Protein AF-0000000087527774 (afdb_homodimer)

Secondary structure (DSSP, 8-state):
-------EE------------S-SS--HHHHHHHHHHHHHHHHHHHHHHHHHH-HHHHHHHHHHS-TT-EEEE---SSS---EEEEHHHHHHHHHH-THHHHHHHHHHHHHHHHHHHHHHHHTT----SHHHHHHHHHHHHHHTTSB----TT---S-EEETTEEE-GGGTT-B-IIIIIB-HHHHHHHHHHHHHT-/-----S-EE------------S-SS--HHHHHHHHHHHHHHHHHHHHHHHHHH-HHHHHHHHHHS-TT-EEEE---SSS---EEEEHHHHHHHHHH-THHHHHHHHHHHHHHHHHHHHHHHHTT----SHHHHHHHHHHHHHHTTSB----TT---S-EEETTEEE-GGGTT-B-IIIIIB-HHHHHHHHHHHHHT-

Sequence (394 aa):
MRRAFSHILFFCYTELDTYLLDGVVMTKEELIQLIDKLENNFVMTAISLAFIHNPDIRHLANQWMDPGSTVKFGSRAIPPEEAKYDVHKMYESFFSDQSNNIDYMIIPMMSMLSLIHDAIRDNGFENHTPEFEFLRHIRNAMSHGNRFTFRNGEPRRTASFEGFTINSSMNGTNNVLHNYIHFGDLLRLINHVKINLMRRAFSHILFFCYTELDTYLLDGVVMTKEELIQLIDKLENNFVMTAISLAFIHNPDIRHLANQWMDPGSTVKFGSRAIPPEEAKYDVHKMYESFFSDQSNNIDYMIIPMMSMLSLIHDAIRDNGFENHTPEFEFLRHIRNAMSHGNRFTFRNGEPRRTASFEGFTINSSMNGTNNVLHNYIHFGDLLRLINHVKINL

Nearest PDB structures (foldseek):
  6vy1-assembly1_f  TM=4.471E-01  e=4.824E+00  Methanocaldococcus jannaschii DSM 2661
  7riu-assembly1_A  TM=2.366E-01  e=2.397E+00  Homo sapiens
  1pkl-assembly1_D  TM=3.169E-01  e=9.709E+00  Leishmania mexicana
  7riu-assembly1_A  TM=2.366E-01  e=2.339E+00  Homo sapiens
  1pkl-assembly1_D  TM=3.145E-01  e=9.942E+00  Leishmania mexicana

Solvent-accessible surface area (backbone atoms only — not comparable to full-atom values): 21856 Å² total; per-residue (Å²): 134,84,82,71,57,60,76,52,63,74,73,71,77,70,87,71,80,76,79,67,69,95,62,64,53,53,49,74,67,55,48,47,49,50,51,50,52,48,50,51,45,53,53,49,50,53,53,48,51,54,46,61,66,32,66,68,48,36,52,51,50,57,68,54,50,50,90,86,32,50,46,49,30,50,40,64,42,90,72,67,54,65,36,76,41,54,45,64,60,52,53,48,52,46,72,72,34,73,66,42,58,46,46,61,54,50,49,56,53,44,14,43,43,30,30,51,51,42,26,35,52,76,46,71,57,63,64,81,48,34,51,49,38,32,51,50,53,52,35,49,10,41,33,34,75,28,14,32,60,63,61,97,71,34,65,84,60,67,19,31,54,86,86,45,72,63,54,59,87,47,53,56,39,64,43,35,68,68,70,71,38,26,63,12,46,50,53,49,49,51,51,52,48,60,74,67,100,133,81,80,73,53,53,73,56,63,68,73,69,79,68,87,72,81,78,72,69,74,90,69,66,56,54,50,74,68,54,50,47,51,50,52,51,52,47,51,51,46,52,53,50,50,54,53,46,51,55,45,61,66,32,66,69,48,36,52,51,49,57,69,52,50,48,91,85,30,44,46,46,29,49,39,65,43,88,72,67,53,65,37,76,42,56,44,63,60,52,53,50,52,45,72,74,33,71,66,42,59,44,44,62,52,49,47,55,51,43,13,42,44,30,31,52,52,42,26,33,50,76,45,71,57,63,64,81,48,34,53,49,38,30,50,50,53,53,35,50,9,41,34,33,74,28,16,33,60,63,60,95,74,34,64,82,59,68,19,31,54,89,87,45,73,64,55,58,88,47,54,57,39,65,42,35,69,71,69,70,38,24,62,13,46,50,54,51,49,51,51,52,49,60,74,68,100

Structure (mmCIF, N/CA/C/O backbone):
data_AF-0000000087527774-model_v1
#
loop_
_entity.id
_entity.type
_entity.pdbx_description
1 polymer 'pEK499-p136 HEPN domain-containing protein'
#
loop_
_atom_site.group_PDB
_atom_site.id
_atom_site.type_symbol
_atom_site.label_atom_id
_atom_site.label_alt_id
_atom_site.label_comp_id
_atom_site.label_asym_id
_atom_site.label_entity_id
_atom_site.label_seq_id
_atom_site.pdbx_PDB_ins_code
_atom_site.Cartn_x
_atom_site.Cartn_y
_atom_site.Cartn_z
_atom_site.occupancy
_atom_site.B_iso_or_equiv
_atom_site.auth_seq_id
_atom_site.auth_comp_id
_atom_site.auth_asym_id
_atom_site.auth_atom_id
_atom_site.pdbx_PDB_model_num
ATOM 1 N N . MET A 1 1 ? -18.453 30.859 15.5 1 22.61 1 MET A N 1
ATOM 2 C CA . MET A 1 1 ? -17.219 30.078 15.375 1 22.61 1 MET A CA 1
ATOM 3 C C . MET A 1 1 ? -17.5 28.688 14.812 1 22.61 1 MET A C 1
ATOM 5 O O . MET A 1 1 ? -18.016 27.828 15.523 1 22.61 1 MET A O 1
ATOM 9 N N . ARG A 1 2 ? -17.922 28.609 13.5 1 26.89 2 ARG A N 1
ATOM 10 C CA . ARG A 1 2 ? -18.594 27.547 12.766 1 26.89 2 ARG A CA 1
ATOM 11 C C . ARG A 1 2 ? -17.75 26.266 12.758 1 26.89 2 ARG A C 1
ATOM 13 O O . ARG A 1 2 ? -16.562 26.312 12.469 1 26.89 2 ARG A O 1
ATOM 20 N N . ARG A 1 3 ? -18.031 25.281 13.547 1 30.78 3 ARG A N 1
ATOM 21 C CA . ARG A 1 3 ? -17.578 23.953 13.961 1 30.78 3 ARG A CA 1
ATOM 22 C C . ARG A 1 3 ? -17.391 23.031 12.758 1 30.78 3 ARG A C 1
ATOM 24 O O . ARG A 1 3 ? -18.359 22.531 12.188 1 30.78 3 ARG A O 1
ATOM 31 N N . ALA A 1 4 ? -16.5 23.406 11.781 1 25.36 4 ALA A N 1
ATOM 32 C CA . ALA A 1 4 ? -16.359 23 10.383 1 25.36 4 ALA A CA 1
ATOM 33 C C . ALA A 1 4 ? -15.977 21.531 10.281 1 25.36 4 ALA A C 1
ATOM 35 O O . ALA A 1 4 ? -15.758 21.016 9.18 1 25.36 4 ALA A O 1
ATOM 36 N N . PHE A 1 5 ? -15.383 20.953 11.258 1 27.98 5 PHE A N 1
ATOM 37 C CA . PHE A 1 5 ? -14.812 19.672 10.867 1 27.98 5 PHE A CA 1
ATOM 38 C C . PHE A 1 5 ? -15.906 18.641 10.625 1 27.98 5 PHE A C 1
ATOM 40 O O . PHE A 1 5 ? -16.109 17.734 11.43 1 27.98 5 PHE A O 1
ATOM 47 N N . SER A 1 6 ? -17.156 19 10.32 1 26.81 6 SER A N 1
ATOM 48 C CA . SER A 1 6 ? -18.062 17.859 10.242 1 26.81 6 SER A CA 1
ATOM 49 C C . SER A 1 6 ? -17.422 16.688 9.484 1 26.81 6 SER A C 1
ATOM 51 O O . SER A 1 6 ? -16.203 16.609 9.375 1 26.81 6 SER A O 1
ATOM 53 N N . HIS A 1 7 ? -18.234 16.016 8.547 1 27.39 7 HIS A N 1
ATOM 54 C CA . HIS A 1 7 ? -18.188 14.734 7.844 1 27.39 7 HIS A CA 1
ATOM 55 C C . HIS A 1 7 ? -17.188 14.758 6.703 1 27.39 7 HIS A C 1
ATOM 57 O O . HIS A 1 7 ? -17.328 15.547 5.766 1 27.39 7 HIS A O 1
ATOM 63 N N . ILE A 1 8 ? -15.945 14.656 7.102 1 29.89 8 ILE A N 1
ATOM 64 C CA . ILE A 1 8 ? -15.047 14.523 5.961 1 29.89 8 ILE A CA 1
ATOM 65 C C . ILE A 1 8 ? -15.516 13.359 5.078 1 29.89 8 ILE A C 1
ATOM 67 O O . ILE A 1 8 ? -15.391 12.195 5.461 1 29.89 8 ILE A O 1
ATOM 71 N N . LEU A 1 9 ? -16.656 13.641 4.367 1 28.58 9 LEU A N 1
ATOM 72 C CA . LEU A 1 9 ? -17.094 12.664 3.377 1 28.58 9 LEU A CA 1
ATOM 73 C C . LEU A 1 9 ? -16.172 12.68 2.164 1 28.58 9 LEU A C 1
ATOM 75 O O . LEU A 1 9 ? -16.031 13.703 1.491 1 28.58 9 LEU A O 1
ATOM 79 N N . PHE A 1 10 ? -15.195 11.984 2.236 1 30.62 10 PHE A N 1
ATOM 80 C CA . PHE A 1 10 ? -14.398 11.883 1.019 1 30.62 10 PHE A CA 1
ATOM 81 C C . PHE A 1 10 ? -15.195 11.203 -0.092 1 30.62 10 PHE A C 1
ATOM 83 O O . PHE A 1 10 ? -15.359 9.984 -0.09 1 30.62 10 PHE A O 1
ATOM 90 N N . PHE A 1 11 ? -16.25 11.984 -0.648 1 29.11 11 PHE A N 1
ATOM 91 C CA . PHE A 1 11 ? -16.812 11.469 -1.883 1 29.11 11 PHE A CA 1
ATOM 92 C C . PHE A 1 11 ? -15.891 11.727 -3.064 1 29.11 11 PHE A C 1
ATOM 94 O O . PHE A 1 11 ? -15.719 12.875 -3.482 1 29.11 11 PHE A O 1
ATOM 101 N N . CYS A 1 12 ? -14.906 11.023 -3.232 1 30.75 12 CYS A N 1
ATOM 102 C CA . CYS A 1 12 ? -14.055 11.117 -4.414 1 30.75 12 CYS A CA 1
ATOM 103 C C . CYS A 1 12 ? -14.859 10.867 -5.688 1 30.75 12 CYS A C 1
ATOM 105 O O . CYS A 1 12 ? -15.047 9.719 -6.09 1 30.75 12 CYS A O 1
ATOM 107 N N . TYR A 1 13 ? -15.859 11.664 -6.059 1 27.66 13 TYR A N 1
ATOM 108 C CA . TYR A 1 13 ? -16.594 11.445 -7.301 1 27.66 13 TYR A CA 1
ATOM 109 C C . TYR A 1 13 ? -15.773 11.883 -8.508 1 27.66 13 TYR A C 1
ATOM 111 O O . TYR A 1 13 ? -15.672 13.078 -8.789 1 27.66 13 TYR A O 1
ATOM 119 N N . THR A 1 14 ? -14.492 11.68 -8.719 1 30.77 14 THR A N 1
ATOM 120 C CA . THR A 1 14 ? -14.039 12.258 -9.977 1 30.77 14 THR A CA 1
ATOM 121 C C . THR A 1 14 ? -14.359 11.328 -11.141 1 30.77 14 THR A C 1
ATOM 123 O O . THR A 1 14 ? -14.414 10.109 -10.977 1 30.77 14 THR A O 1
ATOM 126 N N . GLU A 1 15 ? -14.852 11.93 -12.195 1 28.62 15 GLU A N 1
ATOM 127 C CA . GLU A 1 15 ? -15.008 11.367 -13.531 1 28.62 15 GLU A CA 1
ATOM 128 C C . GLU A 1 15 ? -13.68 10.812 -14.055 1 28.62 15 GLU A C 1
ATOM 130 O O . GLU A 1 15 ? -12.766 11.578 -14.359 1 28.62 15 GLU A O 1
ATOM 135 N N . LEU A 1 16 ? -13.125 9.805 -13.57 1 31.27 16 LEU A N 1
ATOM 136 C CA . LEU A 1 16 ? -11.906 9.227 -14.117 1 31.27 16 LEU A CA 1
ATOM 137 C C . LEU A 1 16 ? -12.086 8.898 -15.602 1 31.27 16 LEU A C 1
ATOM 139 O O . LEU A 1 16 ? -13.086 8.305 -15.992 1 31.27 16 LEU A O 1
ATOM 143 N N . ASP A 1 17 ? -11.359 9.594 -16.406 1 31.75 17 ASP A N 1
ATOM 144 C CA . ASP A 1 17 ? -11.242 9.422 -17.844 1 31.75 17 ASP A CA 1
ATOM 145 C C . ASP A 1 17 ? -10.93 7.969 -18.203 1 31.75 17 ASP A C 1
ATOM 147 O O . ASP A 1 17 ? -10.039 7.355 -17.609 1 31.75 17 ASP A O 1
ATOM 151 N N . THR A 1 18 ? -11.836 7.234 -18.75 1 31.86 18 THR A N 1
ATOM 152 C CA . THR A 1 18 ? -11.953 5.883 -19.281 1 31.86 18 THR A CA 1
ATOM 153 C C . THR A 1 18 ? -10.969 5.664 -20.422 1 31.86 18 THR A C 1
ATOM 155 O O . THR A 1 18 ? -11.266 5.961 -21.578 1 31.86 18 THR A O 1
ATOM 158 N N . TYR A 1 19 ? -9.75 6.059 -20.297 1 29.48 19 TYR A N 1
ATOM 159 C CA . TYR A 1 19 ? -9.016 5.645 -21.484 1 29.48 19 TYR A CA 1
ATOM 160 C C . TYR A 1 19 ? -8.961 4.125 -21.594 1 29.48 19 TYR A C 1
ATOM 162 O O . TYR A 1 19 ? -8.008 3.5 -21.109 1 29.48 19 TYR A O 1
ATOM 170 N N . LEU A 1 20 ? -9.906 3.432 -21.266 1 36.91 20 LEU A N 1
ATOM 171 C CA . LEU A 1 20 ? -9.75 1.981 -21.281 1 36.91 20 LEU A CA 1
ATOM 172 C C . LEU A 1 20 ? -9.68 1.473 -22.719 1 36.91 20 LEU A C 1
ATOM 174 O O . LEU A 1 20 ? -10.703 1.385 -23.406 1 36.91 20 LEU A O 1
ATOM 178 N N . LEU A 1 21 ? -8.742 1.753 -23.5 1 34.19 21 LEU A N 1
ATOM 179 C CA . LEU A 1 21 ? -8.82 1.045 -24.781 1 34.19 21 LEU A CA 1
ATOM 180 C C . LEU A 1 21 ? -9.031 -0.449 -24.547 1 34.19 21 LEU A C 1
ATOM 182 O O . LEU A 1 21 ? -8.922 -0.935 -23.422 1 34.19 21 LEU A O 1
ATOM 186 N N . ASP A 1 22 ? -8.594 -1.322 -25.562 1 42.09 22 ASP A N 1
ATOM 187 C CA . ASP A 1 22 ? -9.07 -2.605 -26.062 1 42.09 22 ASP A CA 1
ATOM 188 C C . ASP A 1 22 ? -8.82 -3.725 -25.062 1 42.09 22 ASP A C 1
ATOM 190 O O . ASP A 1 22 ? -9.562 -4.711 -25.031 1 42.09 22 ASP A O 1
ATOM 194 N N . GLY A 1 23 ? -7.43 -3.977 -24.484 1 52.12 23 GLY A N 1
ATOM 195 C CA . GLY A 1 23 ? -7.188 -5.262 -23.859 1 52.12 23 GLY A CA 1
ATOM 196 C C . GLY A 1 23 ? -7.219 -5.195 -22.344 1 52.12 23 GLY A C 1
ATOM 197 O O . GLY A 1 23 ? -7.098 -4.113 -21.766 1 52.12 23 GLY A O 1
ATOM 198 N N . VAL A 1 24 ? -7.867 -6.27 -21.594 1 69.44 24 VAL A N 1
ATOM 199 C CA . VAL A 1 24 ? -8.102 -6.434 -20.172 1 69.44 24 VAL A CA 1
ATOM 200 C C . VAL A 1 24 ? -6.773 -6.391 -19.406 1 69.44 24 VAL A C 1
ATOM 202 O O . VAL A 1 24 ? -6.746 -6.168 -18.203 1 69.44 24 VAL A O 1
ATOM 205 N N . VAL A 1 25 ? -5.703 -6.324 -20.219 1 83.38 25 VAL A N 1
ATOM 206 C CA . VAL A 1 25 ? -4.402 -6.258 -19.562 1 83.38 25 VAL A CA 1
ATOM 207 C C . VAL A 1 25 ? -3.832 -4.844 -19.688 1 83.38 25 VAL A C 1
ATOM 209 O O . VAL A 1 25 ? -4.102 -4.145 -20.656 1 83.38 25 VAL A O 1
ATOM 212 N N . MET A 1 26 ? -3.02 -4.441 -18.719 1 92.12 26 MET A N 1
ATOM 213 C CA . MET A 1 26 ? -2.404 -3.119 -18.734 1 92.12 26 MET A CA 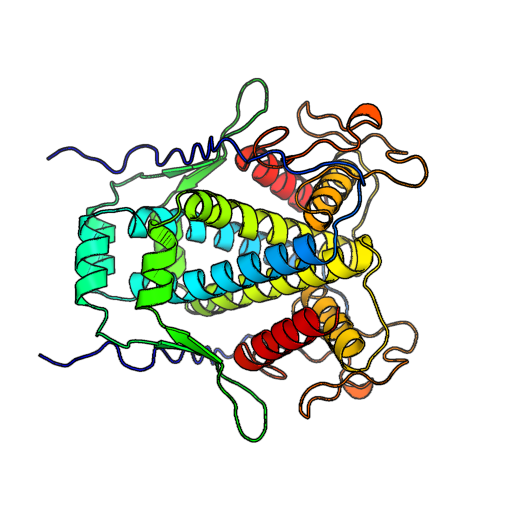1
ATOM 214 C C . MET A 1 26 ? -1.315 -3.035 -19.797 1 92.12 26 MET A C 1
ATOM 216 O O . MET A 1 26 ? -0.552 -3.984 -19.984 1 92.12 26 MET A O 1
ATOM 220 N N . THR A 1 27 ? -1.265 -1.863 -20.484 1 94.06 27 THR A N 1
ATOM 221 C CA . THR A 1 27 ? -0.107 -1.562 -21.312 1 94.06 27 THR A CA 1
ATOM 222 C C . THR A 1 27 ? 1.103 -1.209 -20.453 1 94.06 27 THR A C 1
ATOM 224 O O . THR A 1 27 ? 0.97 -0.983 -19.25 1 94.06 27 THR A O 1
ATOM 227 N N . LYS A 1 28 ? 2.252 -1.249 -21.188 1 95.19 28 LYS A N 1
ATOM 228 C CA . LYS A 1 28 ? 3.475 -0.834 -20.5 1 95.19 28 LYS A CA 1
ATOM 229 C C . LYS A 1 28 ? 3.342 0.582 -19.953 1 95.19 28 LYS A C 1
ATOM 231 O O . LYS A 1 28 ? 3.762 0.855 -18.828 1 95.19 28 LYS A O 1
ATOM 236 N N . GLU A 1 29 ? 2.775 1.469 -20.656 1 95.88 29 GLU A N 1
ATOM 237 C CA . GLU A 1 29 ? 2.598 2.859 -20.25 1 95.88 29 GLU A CA 1
ATOM 238 C C . GLU A 1 29 ? 1.669 2.967 -19.047 1 95.88 29 GLU A C 1
ATOM 240 O O . GLU A 1 29 ? 1.92 3.754 -18.125 1 95.88 29 GLU A O 1
ATOM 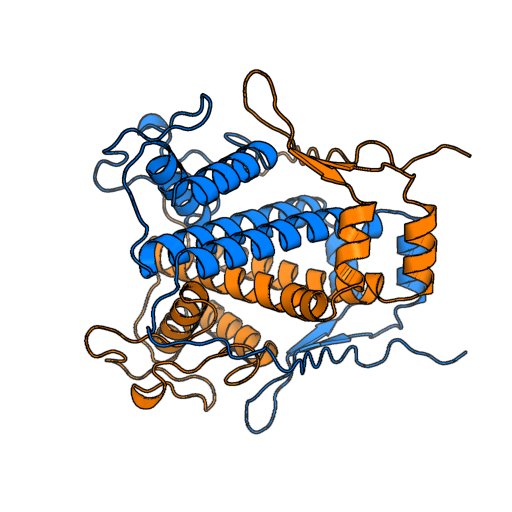245 N N . GLU A 1 30 ? 0.652 2.188 -19 1 94.69 30 GLU A N 1
ATOM 246 C CA . GLU A 1 30 ? -0.275 2.184 -17.875 1 94.69 30 GLU A CA 1
ATOM 247 C C . GLU A 1 30 ? 0.41 1.7 -16.609 1 94.69 30 GLU A C 1
ATOM 249 O O . GLU A 1 30 ? 0.162 2.234 -15.523 1 94.69 30 GLU A O 1
ATOM 254 N N . LEU A 1 31 ? 1.214 0.723 -16.766 1 96.69 31 LEU A N 1
ATOM 255 C CA . LEU A 1 31 ? 1.938 0.184 -15.625 1 96.69 31 LEU A CA 1
ATOM 256 C C . LEU A 1 31 ? 2.93 1.206 -15.078 1 96.69 31 LEU A C 1
ATOM 258 O O . LEU A 1 31 ? 3.039 1.383 -13.859 1 96.69 31 LEU A O 1
ATOM 262 N N . ILE A 1 32 ? 3.58 1.88 -15.969 1 97.56 32 ILE A N 1
ATOM 263 C CA . ILE A 1 32 ? 4.52 2.922 -15.562 1 97.56 32 ILE A CA 1
ATOM 264 C C . ILE A 1 32 ? 3.771 4.027 -14.82 1 97.56 32 ILE A C 1
ATOM 266 O O . ILE A 1 32 ? 4.238 4.516 -13.789 1 97.56 32 ILE A O 1
ATOM 270 N N . GLN A 1 33 ? 2.633 4.363 -15.234 1 95 33 GLN A N 1
ATOM 271 C CA . GLN A 1 33 ? 1.824 5.383 -14.57 1 95 33 GLN A CA 1
ATOM 272 C C . GLN A 1 33 ? 1.404 4.926 -13.172 1 95 33 GLN A C 1
ATOM 274 O O . GLN A 1 33 ? 1.41 5.715 -12.227 1 95 33 GLN A O 1
ATOM 279 N N . LEU A 1 34 ? 1.058 3.684 -13.07 1 95.5 34 LEU A N 1
ATOM 280 C CA . LEU A 1 34 ? 0.698 3.145 -11.758 1 95.5 34 LEU A CA 1
ATOM 281 C C . LEU A 1 34 ? 1.879 3.221 -10.797 1 95.5 34 LEU A C 1
ATOM 283 O O . LEU A 1 34 ? 1.722 3.639 -9.648 1 95.5 34 LEU A O 1
ATOM 287 N N . ILE A 1 35 ? 3.025 2.875 -11.289 1 97.5 35 ILE A N 1
ATOM 288 C CA . ILE A 1 35 ? 4.219 2.902 -10.453 1 97.5 35 ILE A CA 1
ATOM 289 C C . ILE A 1 35 ? 4.512 4.34 -10.016 1 97.5 35 ILE A C 1
ATOM 291 O O . ILE A 1 35 ? 4.848 4.59 -8.859 1 97.5 35 ILE A O 1
ATOM 295 N N . ASP A 1 36 ? 4.305 5.293 -10.914 1 95.25 36 ASP A N 1
ATOM 296 C CA . ASP A 1 36 ? 4.508 6.699 -10.578 1 95.25 36 ASP A CA 1
ATOM 297 C C . ASP A 1 36 ? 3.533 7.16 -9.5 1 95.25 36 ASP A C 1
ATOM 299 O O . ASP A 1 36 ? 3.92 7.875 -8.57 1 95.25 36 ASP A O 1
ATOM 303 N N . LYS A 1 37 ? 2.375 6.754 -9.609 1 94.19 37 LYS A N 1
ATOM 304 C CA . LYS A 1 37 ? 1.37 7.121 -8.617 1 94.19 37 LYS A CA 1
ATOM 305 C C . LYS A 1 37 ? 1.699 6.523 -7.254 1 94.19 37 LYS A C 1
ATOM 307 O O . LYS A 1 37 ? 1.521 7.176 -6.223 1 94.19 37 LYS A O 1
ATOM 312 N N . LEU A 1 38 ? 2.139 5.316 -7.266 1 96.75 38 LEU A N 1
ATOM 313 C CA . LEU A 1 38 ? 2.523 4.633 -6.035 1 96.75 38 LEU A CA 1
ATOM 314 C C . LEU A 1 38 ? 3.699 5.34 -5.367 1 96.75 38 LEU A C 1
ATOM 316 O O . LEU A 1 38 ? 3.668 5.602 -4.164 1 96.75 38 LEU A O 1
ATOM 320 N N . GLU A 1 39 ? 4.645 5.703 -6.164 1 95.69 39 GLU A N 1
ATOM 321 C CA . GLU A 1 39 ? 5.805 6.422 -5.648 1 95.69 39 GLU A CA 1
ATOM 322 C C . GLU A 1 39 ? 5.41 7.789 -5.094 1 95.69 39 GLU A C 1
ATOM 324 O O . GLU A 1 39 ? 5.824 8.164 -3.998 1 95.69 39 GLU A O 1
ATOM 329 N N . ASN A 1 40 ? 4.625 8.5 -5.816 1 93.81 40 ASN A N 1
ATOM 330 C CA . ASN A 1 40 ? 4.164 9.812 -5.371 1 93.81 40 ASN A CA 1
ATOM 331 C C . ASN A 1 40 ? 3.391 9.711 -4.059 1 93.81 40 ASN A C 1
ATOM 333 O O . ASN A 1 40 ? 3.541 10.562 -3.178 1 93.81 40 ASN A O 1
ATOM 337 N N . ASN A 1 41 ? 2.625 8.727 -4 1 94.31 41 ASN A N 1
ATOM 338 C CA . ASN A 1 41 ? 1.866 8.516 -2.773 1 94.31 41 ASN A CA 1
ATOM 339 C C . ASN A 1 41 ? 2.787 8.266 -1.581 1 94.31 41 ASN A C 1
ATOM 341 O O . ASN A 1 41 ? 2.561 8.812 -0.497 1 94.31 41 ASN A O 1
ATOM 345 N N . PHE A 1 42 ? 3.799 7.508 -1.764 1 95.31 42 PHE A N 1
ATOM 346 C CA . PHE A 1 42 ? 4.746 7.215 -0.695 1 95.31 42 PHE A CA 1
ATOM 347 C C . PHE A 1 42 ? 5.465 8.484 -0.245 1 95.31 42 PHE A C 1
ATOM 349 O O . PHE A 1 42 ? 5.598 8.734 0.955 1 95.31 42 PHE A O 1
ATOM 356 N N . VAL A 1 43 ? 5.852 9.258 -1.181 1 93.81 43 VAL A N 1
ATOM 357 C CA . VAL A 1 43 ? 6.562 10.492 -0.869 1 93.81 43 VAL A CA 1
ATOM 358 C C . VAL A 1 43 ? 5.633 11.453 -0.137 1 93.81 43 VAL A C 1
ATOM 360 O O . VAL A 1 43 ? 6.02 12.062 0.861 1 93.81 43 VAL A O 1
ATOM 363 N N . MET A 1 44 ? 4.449 11.539 -0.577 1 92.31 44 MET A N 1
ATOM 364 C CA . MET A 1 44 ? 3.488 12.43 0.068 1 92.31 44 MET A CA 1
ATOM 365 C C . MET A 1 44 ? 3.182 11.961 1.487 1 92.31 44 MET A C 1
ATOM 367 O O . MET A 1 44 ? 2.924 12.781 2.371 1 92.31 44 MET A O 1
ATOM 371 N N . THR A 1 45 ? 3.193 10.641 1.688 1 92.12 45 THR A N 1
ATOM 372 C CA . THR A 1 45 ? 3.027 10.109 3.035 1 92.12 45 THR A CA 1
ATOM 373 C C . THR A 1 45 ? 4.141 10.602 3.953 1 92.12 45 THR A C 1
ATOM 375 O O . THR A 1 45 ? 3.889 10.984 5.098 1 92.12 45 THR A O 1
ATOM 378 N N . ALA A 1 46 ? 5.312 10.617 3.473 1 90.94 46 ALA A N 1
ATOM 379 C CA . ALA A 1 46 ? 6.445 11.109 4.25 1 90.94 46 ALA A CA 1
ATOM 380 C C . ALA A 1 46 ? 6.297 12.594 4.57 1 90.94 46 ALA A C 1
ATOM 382 O O . ALA A 1 46 ? 6.555 13.023 5.695 1 90.94 46 ALA A O 1
ATOM 383 N N . ILE A 1 47 ? 5.867 13.328 3.621 1 89.06 47 ILE A N 1
ATOM 384 C CA . ILE A 1 47 ? 5.668 14.758 3.809 1 89.06 47 ILE A CA 1
ATOM 385 C C . ILE A 1 47 ? 4.566 15 4.84 1 89.06 47 ILE A C 1
ATOM 387 O O . ILE A 1 47 ? 4.719 15.828 5.742 1 89.06 47 ILE A O 1
ATOM 391 N N . SER A 1 48 ? 3.537 14.25 4.719 1 88.12 48 SER A N 1
ATOM 392 C CA . SER A 1 48 ? 2.436 14.375 5.668 1 88.12 48 SER A CA 1
ATOM 393 C C . SER A 1 48 ? 2.891 14.031 7.086 1 88.12 48 SER A C 1
ATOM 395 O O . SER A 1 48 ? 2.457 14.664 8.047 1 88.12 48 SER A O 1
ATOM 397 N N . LEU A 1 49 ? 3.674 13.031 7.16 1 87.19 49 LEU A N 1
ATOM 398 C CA . LEU A 1 49 ? 4.211 12.648 8.461 1 87.19 49 LEU A CA 1
ATOM 399 C C . LEU A 1 49 ? 4.996 13.805 9.086 1 87.19 49 LEU A C 1
ATOM 401 O O . LEU A 1 49 ? 4.863 14.078 10.273 1 87.19 49 LEU A O 1
ATOM 405 N N . ALA A 1 50 ? 5.762 14.43 8.289 1 84.38 50 ALA A N 1
ATOM 406 C CA . ALA A 1 50 ? 6.531 15.57 8.773 1 84.38 50 ALA A CA 1
ATOM 407 C C . ALA A 1 50 ? 5.609 16.672 9.305 1 84.38 50 ALA A C 1
ATOM 409 O O . ALA A 1 50 ? 5.879 17.25 10.352 1 84.38 50 ALA A O 1
ATOM 410 N N . PHE A 1 51 ? 4.578 16.859 8.625 1 83.62 51 PHE A N 1
ATOM 411 C CA . PHE A 1 51 ? 3.635 17.891 9.047 1 83.62 51 PHE A CA 1
ATOM 412 C C . PHE A 1 51 ? 2.982 17.516 10.375 1 83.62 51 PHE A C 1
ATOM 414 O O . PHE A 1 51 ? 2.844 18.359 11.266 1 83.62 51 PHE A O 1
ATOM 421 N N . ILE A 1 52 ? 2.65 16.312 10.484 1 82.75 52 ILE A N 1
ATOM 422 C CA . ILE A 1 52 ? 1.929 15.875 11.672 1 82.75 52 ILE A CA 1
ATOM 423 C C . ILE A 1 52 ? 2.857 15.906 12.883 1 82.75 52 ILE A C 1
ATOM 425 O O . ILE A 1 52 ? 2.398 16.016 14.023 1 82.75 52 ILE A O 1
ATOM 429 N N . HIS A 1 53 ? 4.105 15.914 12.664 1 84.12 53 HIS A N 1
ATOM 430 C CA . HIS A 1 53 ? 5.059 15.93 13.766 1 84.12 53 HIS A CA 1
ATOM 431 C C . HIS A 1 53 ? 5.473 17.359 14.109 1 84.12 53 HIS A C 1
ATOM 433 O O . HIS A 1 53 ? 6.117 17.594 15.141 1 84.12 53 HIS A O 1
ATOM 439 N N . ASN A 1 54 ? 5.145 18.234 13.234 1 83.62 54 ASN A N 1
ATOM 440 C CA . ASN A 1 54 ? 5.379 19.641 13.578 1 83.62 54 ASN A CA 1
ATOM 441 C C . ASN A 1 54 ? 4.477 20.094 14.719 1 83.62 54 ASN A C 1
ATOM 443 O O . ASN A 1 54 ? 3.25 20 14.625 1 83.62 54 ASN A O 1
ATOM 447 N N . PRO A 1 55 ? 5.051 20.641 15.781 1 86.5 55 PRO A N 1
ATOM 448 C CA . PRO A 1 55 ? 4.238 20.969 16.953 1 86.5 55 PRO A CA 1
ATOM 449 C C . PRO A 1 55 ? 3.191 22.031 16.688 1 86.5 55 PRO A C 1
ATOM 451 O O . PRO A 1 55 ? 2.092 21.984 17.234 1 86.5 55 PRO A O 1
ATOM 454 N N . ASP A 1 56 ? 3.484 23 15.867 1 87.75 56 ASP A N 1
ATOM 455 C CA . ASP A 1 56 ? 2.531 24.062 15.547 1 87.75 56 ASP A CA 1
ATOM 456 C C . ASP A 1 56 ? 1.367 23.516 14.727 1 87.75 56 ASP A C 1
ATOM 458 O O . ASP A 1 56 ? 0.209 23.859 14.969 1 87.75 56 ASP A O 1
ATOM 462 N N . ILE A 1 57 ? 1.742 22.703 13.836 1 85.5 57 ILE A N 1
ATOM 463 C CA . ILE A 1 57 ? 0.714 22.094 12.992 1 85.5 57 ILE A CA 1
ATOM 464 C C . ILE A 1 57 ? -0.157 21.172 13.836 1 85.5 57 ILE A C 1
ATOM 466 O O . ILE A 1 57 ? -1.386 21.203 13.734 1 85.5 57 ILE A O 1
ATOM 470 N N . ARG A 1 58 ? 0.48 20.453 14.656 1 84.12 58 ARG A N 1
ATOM 471 C CA . ARG A 1 58 ? -0.258 19.547 15.531 1 84.12 58 ARG A CA 1
ATOM 472 C C . ARG A 1 58 ? -1.205 20.312 16.438 1 84.12 58 ARG A C 1
ATOM 474 O O . ARG A 1 58 ? -2.336 19.891 16.672 1 84.12 58 ARG A O 1
ATOM 481 N N . HIS A 1 59 ? -0.706 21.344 16.922 1 86.88 59 HIS A N 1
ATOM 482 C CA . HIS A 1 59 ? -1.534 22.188 17.781 1 86.88 59 HIS A CA 1
ATOM 483 C C . HIS A 1 59 ? -2.773 22.672 17.047 1 86.88 59 HIS A C 1
ATOM 485 O O . HIS A 1 59 ? -3.889 22.578 17.562 1 86.88 59 HIS A O 1
ATOM 491 N N . LEU A 1 60 ? -2.572 23.125 15.883 1 86.44 60 LEU A N 1
ATOM 492 C CA . LEU A 1 60 ? -3.684 23.625 15.07 1 86.44 60 LEU A CA 1
ATOM 493 C C . LEU A 1 60 ? -4.645 22.484 14.727 1 86.44 60 LEU A C 1
ATOM 495 O O . LEU A 1 60 ? -5.863 22.672 14.742 1 86.44 60 LEU A O 1
ATOM 499 N N . ALA A 1 61 ? -4.078 21.344 14.391 1 82.69 61 ALA A N 1
ATOM 500 C CA . ALA A 1 61 ? -4.898 20.172 14.078 1 82.69 61 ALA A CA 1
ATOM 501 C C . ALA A 1 61 ? -5.777 19.781 15.266 1 82.69 61 ALA A C 1
ATOM 503 O O . ALA A 1 61 ? -6.965 19.5 15.102 1 82.69 61 ALA A O 1
ATOM 504 N N . ASN A 1 62 ? -5.203 19.844 16.375 1 82.31 62 ASN A N 1
ATOM 505 C CA . ASN A 1 62 ? -5.941 19.5 17.594 1 82.31 62 ASN A CA 1
ATOM 506 C C . ASN A 1 62 ? -7.098 20.469 17.828 1 82.31 62 ASN A C 1
ATOM 508 O O . ASN A 1 62 ? -8.156 20.062 18.328 1 82.31 62 ASN A O 1
ATOM 512 N N . GLN A 1 63 ? -6.898 21.641 17.469 1 82.81 63 GLN A N 1
ATOM 513 C CA . GLN A 1 63 ? -7.938 22.656 17.625 1 82.81 63 GLN A CA 1
ATOM 514 C C . GLN A 1 63 ? -9.039 22.484 16.594 1 82.81 63 GLN A C 1
ATOM 516 O O . GLN A 1 63 ? -10.211 22.734 16.859 1 82.81 63 GLN A O 1
ATOM 521 N N . TRP A 1 64 ? -8.547 22.031 15.516 1 80.94 64 TRP A N 1
ATOM 522 C CA . TRP A 1 64 ? -9.477 21.875 14.398 1 80.94 64 TRP A CA 1
ATOM 523 C C . TRP A 1 64 ? -10.383 20.672 14.602 1 80.94 64 TRP A C 1
ATOM 525 O O . TRP A 1 64 ? -11.523 20.656 14.133 1 80.94 64 TRP A O 1
ATOM 535 N N . MET A 1 65 ? -9.859 19.688 15.328 1 78.12 65 MET A N 1
ATOM 536 C CA . MET A 1 65 ? -10.625 18.469 15.555 1 78.12 65 MET A CA 1
ATOM 537 C C . MET A 1 65 ? -11.594 18.641 16.719 1 78.12 65 MET A C 1
ATOM 539 O O . MET A 1 65 ? -11.172 18.891 17.844 1 78.12 65 MET A O 1
ATOM 543 N N . ASP A 1 66 ? -12.852 18.594 16.391 1 78.56 66 ASP A N 1
ATOM 544 C CA . ASP A 1 66 ? -13.844 18.594 17.453 1 78.56 66 ASP A CA 1
ATOM 545 C C . ASP A 1 66 ? -13.82 17.266 18.219 1 78.56 66 ASP A C 1
ATOM 547 O O . ASP A 1 66 ? -13.586 16.203 17.641 1 78.56 66 ASP A O 1
ATOM 551 N N . PRO A 1 67 ? -14.109 17.438 19.547 1 76.56 67 PRO A N 1
ATOM 552 C CA . PRO A 1 67 ? -14.273 16.156 20.25 1 76.56 67 PRO A CA 1
ATOM 553 C C . PRO A 1 67 ? -15.32 15.25 19.609 1 76.56 67 PRO A C 1
ATOM 555 O O . PRO A 1 67 ? -16.391 15.719 19.219 1 76.56 67 PRO A O 1
ATOM 558 N N . GLY A 1 68 ? -14.945 14.047 19.406 1 81.81 68 GLY A N 1
ATOM 559 C CA . GLY A 1 68 ? -15.875 13.086 18.828 1 81.81 68 GLY A CA 1
ATOM 560 C C . GLY A 1 68 ? -15.852 13.07 17.312 1 81.81 68 GLY A C 1
ATOM 561 O O . GLY A 1 68 ? -16.641 12.359 16.688 1 81.81 68 GLY A O 1
ATOM 562 N N . SER A 1 69 ? -14.93 13.805 16.75 1 86.25 69 SER A N 1
ATOM 563 C CA . SER A 1 69 ? -14.812 13.805 15.289 1 86.25 69 SER A CA 1
ATOM 564 C C . SER A 1 69 ? -14.508 12.414 14.75 1 86.25 69 SER A C 1
ATOM 566 O O . SER A 1 69 ? -13.773 11.648 15.383 1 86.25 69 SER A O 1
ATOM 568 N N . THR A 1 70 ? -15.188 12.062 13.539 1 89 70 THR A N 1
ATOM 569 C CA . THR A 1 70 ? -14.977 10.758 12.922 1 89 70 THR A CA 1
ATOM 570 C C . THR A 1 70 ? -14.594 10.914 11.453 1 89 70 THR A C 1
ATOM 572 O O . THR A 1 70 ? -14.938 11.914 10.82 1 89 70 THR A O 1
ATOM 575 N N . VAL A 1 71 ? -13.758 10.039 11.008 1 90.5 71 VAL A N 1
ATOM 576 C CA . VAL A 1 71 ? -13.602 9.844 9.57 1 90.5 71 VAL A CA 1
ATOM 577 C C . VAL A 1 71 ? -14.516 8.711 9.102 1 90.5 71 VAL A C 1
ATOM 579 O O . VAL A 1 71 ? -14.594 7.66 9.742 1 90.5 71 VAL A O 1
ATOM 582 N N . LYS A 1 72 ? -15.242 9 7.992 1 91.25 72 LYS A N 1
ATOM 583 C CA . LYS A 1 72 ? -16.203 8.031 7.449 1 91.25 72 LYS A CA 1
ATOM 584 C C . LYS A 1 72 ? -15.812 7.621 6.031 1 91.25 72 LYS A C 1
ATOM 586 O O . LYS A 1 72 ? -15.375 8.453 5.234 1 91.25 72 LYS A O 1
ATOM 591 N N . PHE A 1 73 ? -15.93 6.363 5.832 1 92.81 73 PHE A N 1
ATOM 592 C CA . PHE A 1 73 ? -15.703 5.816 4.496 1 92.81 73 PHE A CA 1
ATOM 593 C C . PHE A 1 73 ? -17 5.285 3.902 1 92.81 73 PHE A C 1
ATOM 595 O O . PHE A 1 73 ? -17.688 4.477 4.523 1 92.81 73 PHE A O 1
ATOM 602 N N . GLY A 1 74 ? -17.297 5.695 2.742 1 90.5 74 GLY A N 1
ATOM 603 C CA . GLY A 1 74 ? -18.562 5.391 2.096 1 90.5 74 GLY A CA 1
ATOM 604 C C . GLY A 1 74 ? -18.688 3.934 1.697 1 90.5 74 GLY A C 1
ATOM 605 O O . GLY A 1 74 ? -17.719 3.174 1.779 1 90.5 74 GLY A O 1
ATOM 606 N N . SER A 1 75 ? -19.953 3.588 1.309 1 93.12 75 SER A N 1
ATOM 607 C CA . SER A 1 75 ? -20.312 2.229 0.929 1 93.12 75 SER A CA 1
ATOM 608 C C . SER A 1 75 ? -21.219 2.223 -0.304 1 93.12 75 SER A C 1
ATOM 610 O O . SER A 1 75 ? -21.984 3.162 -0.527 1 93.12 75 SER A O 1
ATOM 612 N N . ARG A 1 76 ? -21.062 1.189 -1.081 1 91.94 76 ARG A N 1
ATOM 613 C CA . ARG A 1 76 ? -21.953 0.972 -2.211 1 91.94 76 ARG A CA 1
ATOM 614 C C . ARG A 1 76 ? -23 -0.089 -1.885 1 91.94 76 ARG A C 1
ATOM 616 O O . ARG A 1 76 ? -23.875 -0.372 -2.699 1 91.94 76 ARG A O 1
ATOM 623 N N . ALA A 1 77 ? -22.906 -0.602 -0.682 1 89.06 77 ALA A N 1
ATOM 624 C CA . ALA A 1 77 ? -23.891 -1.594 -0.255 1 89.06 77 ALA A CA 1
ATOM 625 C C . ALA A 1 77 ? -25.266 -0.969 -0.117 1 89.06 77 ALA A C 1
ATOM 627 O O . ALA A 1 77 ? -25.406 0.248 0.04 1 89.06 77 ALA A O 1
ATOM 628 N N . ILE A 1 78 ? -26.312 -1.835 -0.234 1 86.62 78 ILE A N 1
ATOM 629 C CA . ILE A 1 78 ? -27.688 -1.43 -0.013 1 86.62 78 ILE A CA 1
ATOM 630 C C . ILE A 1 78 ? -28.297 -2.25 1.126 1 86.62 78 ILE A C 1
ATOM 632 O O . ILE A 1 78 ? -28.5 -3.457 0.987 1 86.62 78 ILE A O 1
ATOM 636 N N . PRO A 1 79 ? -28.578 -1.556 2.195 1 88.75 79 PRO A N 1
ATOM 637 C CA . PRO A 1 79 ? -28.359 -0.138 2.494 1 88.75 79 PRO A CA 1
ATOM 638 C C . PRO A 1 79 ? -26.891 0.189 2.756 1 88.75 79 PRO A C 1
ATOM 640 O O . PRO A 1 79 ? -26.109 -0.7 3.105 1 88.75 79 PRO A O 1
ATOM 643 N N . PRO A 1 80 ? -26.625 1.47 2.596 1 84.31 80 PRO A N 1
ATOM 644 C CA . PRO A 1 80 ? -25.234 1.818 2.842 1 84.31 80 PRO A CA 1
ATOM 645 C C . PRO A 1 80 ? -24.828 1.635 4.305 1 84.31 80 PRO A C 1
ATOM 647 O O . PRO A 1 80 ? -25.609 1.936 5.207 1 84.31 80 PRO A O 1
ATOM 650 N N . GLU A 1 81 ? -23.641 1.023 4.5 1 87.5 81 GLU A N 1
ATOM 651 C CA . GLU A 1 81 ? -23.047 0.87 5.82 1 87.5 81 GLU A CA 1
ATOM 652 C C . GLU A 1 81 ? -21.641 1.479 5.867 1 87.5 81 GLU A C 1
ATOM 654 O O . GLU A 1 81 ? -20.656 0.827 5.5 1 87.5 81 GLU A O 1
ATOM 659 N N . GLU A 1 82 ? -21.578 2.594 6.43 1 87 82 GLU A N 1
ATOM 660 C CA . GLU A 1 82 ? -20.312 3.314 6.477 1 87 82 GLU A CA 1
ATOM 661 C C . GLU A 1 82 ? -19.391 2.736 7.539 1 87 82 GLU A C 1
ATOM 663 O O . GLU A 1 82 ? -19.844 2.184 8.539 1 87 82 GLU A O 1
ATOM 668 N N . ALA A 1 83 ? -18.109 2.799 7.234 1 90.12 83 ALA A N 1
ATOM 669 C CA . ALA A 1 83 ? -17.109 2.543 8.266 1 90.12 83 ALA A CA 1
ATOM 670 C C . ALA A 1 83 ? -16.672 3.84 8.938 1 90.12 83 ALA A C 1
ATOM 672 O O . ALA A 1 83 ? -16.359 4.82 8.258 1 90.12 83 ALA A O 1
ATOM 673 N N . LYS A 1 84 ? -16.688 3.805 10.242 1 90.94 84 LYS A N 1
ATOM 674 C CA . LYS A 1 84 ? -16.375 5.012 11.008 1 90.94 84 LYS A CA 1
ATOM 675 C C . LYS A 1 84 ? -15.211 4.773 11.953 1 90.94 84 LYS A C 1
ATOM 677 O O . LYS A 1 84 ? -15.117 3.719 12.586 1 90.94 84 LYS A O 1
ATOM 682 N N . TYR A 1 85 ? -14.367 5.82 12.016 1 92.56 85 TYR A N 1
ATOM 683 C CA . TYR A 1 85 ? -13.234 5.773 12.93 1 92.56 85 TYR A CA 1
ATOM 684 C C . TYR A 1 85 ? -13.133 7.062 13.742 1 92.56 85 TYR A C 1
ATOM 686 O O . TYR A 1 85 ? -13.328 8.156 13.203 1 92.56 85 TYR A O 1
ATOM 694 N N . ASP A 1 86 ? -12.844 6.887 15.008 1 91.56 86 ASP A N 1
ATOM 695 C CA . ASP A 1 86 ? -12.633 8.039 15.883 1 91.56 86 ASP A CA 1
ATOM 696 C C . ASP A 1 86 ? -11.289 8.703 15.602 1 91.56 86 ASP A C 1
ATOM 698 O O . ASP A 1 86 ? -10.234 8.109 15.836 1 91.56 86 ASP A O 1
ATOM 702 N N . VAL A 1 87 ? -11.328 9.977 15.234 1 89.75 87 VAL A N 1
ATOM 703 C CA . VAL A 1 87 ? -10.125 10.68 14.812 1 89.75 87 VAL A CA 1
ATOM 704 C C . VAL A 1 87 ? -9.203 10.891 16.016 1 89.75 87 VAL A C 1
ATOM 706 O O . VAL A 1 87 ? -7.988 10.688 15.922 1 89.75 87 VAL A O 1
ATOM 709 N N . HIS A 1 88 ? -9.766 11.258 17.094 1 86.62 88 HIS A N 1
ATOM 710 C CA . HIS A 1 88 ? -8.953 11.539 18.266 1 86.62 88 HIS A CA 1
ATOM 711 C C . HIS A 1 88 ? -8.258 10.281 18.766 1 86.62 88 HIS A C 1
ATOM 713 O O . HIS A 1 88 ? -7.078 10.32 19.125 1 86.62 88 HIS A O 1
ATOM 719 N N . LYS A 1 89 ? -8.984 9.266 18.734 1 87.31 89 LYS A N 1
ATOM 720 C CA . LYS A 1 89 ? -8.406 8 19.188 1 87.31 89 LYS A CA 1
ATOM 721 C C . LYS A 1 89 ? -7.266 7.566 18.266 1 87.31 89 LYS A C 1
ATOM 723 O O . LYS A 1 89 ? -6.211 7.133 18.75 1 87.31 89 LYS A O 1
ATOM 728 N N . MET A 1 90 ? -7.539 7.734 16.984 1 88.19 90 MET A N 1
ATOM 729 C CA . MET A 1 90 ? -6.52 7.352 16.016 1 88.19 90 MET A CA 1
ATOM 730 C C . MET A 1 90 ? -5.277 8.219 16.156 1 88.19 90 MET A C 1
ATOM 732 O O . MET A 1 90 ? -4.152 7.711 16.156 1 88.19 90 MET A O 1
ATOM 736 N N . TYR A 1 91 ? -5.52 9.391 16.297 1 83.88 91 TYR A N 1
ATOM 737 C CA . TYR A 1 91 ? -4.438 10.367 16.406 1 83.88 91 TYR A CA 1
ATOM 738 C C . TYR A 1 91 ? -3.639 10.164 17.688 1 83.88 91 TYR A C 1
ATOM 740 O O . TYR A 1 91 ? -2.406 10.172 17.656 1 83.88 91 TYR A O 1
ATOM 748 N N . GLU A 1 92 ? -4.273 9.953 18.75 1 83.62 92 GLU A N 1
ATOM 749 C CA . GLU A 1 92 ? -3.609 9.711 20.031 1 83.62 92 GLU A CA 1
ATOM 750 C C . GLU A 1 92 ? -2.801 8.414 20 1 83.62 92 GLU A C 1
ATOM 752 O O . GLU A 1 92 ? -1.68 8.367 20.5 1 83.62 92 GLU A O 1
ATOM 757 N N . SER A 1 93 ? -3.406 7.469 19.391 1 85.38 93 SER A N 1
ATOM 758 C CA . SER A 1 93 ? -2.707 6.195 19.266 1 85.38 93 SER A CA 1
ATOM 759 C C . SER A 1 93 ? -1.433 6.332 18.438 1 85.38 93 SER A C 1
ATOM 761 O O . SER A 1 93 ? -0.412 5.719 18.766 1 85.38 93 SER A O 1
ATOM 763 N N . PHE A 1 94 ? -1.482 7.125 17.516 1 86.19 94 PHE A N 1
ATOM 764 C CA . PHE A 1 94 ? -0.344 7.332 16.641 1 86.19 94 PHE A CA 1
ATOM 765 C C . PHE A 1 94 ? 0.84 7.914 17.391 1 86.19 94 PHE A C 1
ATOM 767 O O . PHE A 1 94 ? 1.981 7.492 17.203 1 86.19 94 PHE A O 1
ATOM 774 N N . PHE A 1 95 ? 0.616 8.734 18.312 1 84.06 95 PHE A N 1
ATOM 775 C CA . PHE A 1 95 ? 1.7 9.445 18.984 1 84.06 95 PHE A CA 1
ATOM 776 C C . PHE A 1 95 ? 2.094 8.742 20.281 1 84.06 95 PHE A C 1
ATOM 778 O O . PHE A 1 95 ? 3.16 9 20.844 1 84.06 95 PHE A O 1
ATOM 785 N N . SER A 1 96 ? 1.248 7.875 20.734 1 83.88 96 SER A N 1
ATOM 786 C CA . SER A 1 96 ? 1.518 7.215 22.016 1 83.88 96 SER A CA 1
ATOM 787 C C . SER A 1 96 ? 2.549 6.102 21.844 1 83.88 96 SER A C 1
ATOM 789 O O . SER A 1 96 ? 3.191 5.699 22.828 1 83.88 96 SER A O 1
ATOM 791 N N . ASP A 1 97 ? 2.633 5.621 20.625 1 81.94 97 ASP A N 1
ATOM 792 C CA . ASP A 1 97 ? 3.564 4.531 20.344 1 81.94 97 ASP A CA 1
ATOM 793 C C . ASP A 1 97 ? 4.508 4.906 19.203 1 81.94 97 ASP A C 1
ATOM 795 O O . ASP A 1 97 ? 4.082 5.039 18.062 1 81.94 97 ASP A O 1
ATOM 799 N N . GLN A 1 98 ? 5.75 4.988 19.562 1 74.88 98 GLN A N 1
ATOM 800 C CA . GLN A 1 98 ? 6.77 5.391 18.594 1 74.88 98 GLN A CA 1
ATOM 801 C C . GLN A 1 98 ? 6.848 4.41 17.438 1 74.88 98 GLN A C 1
ATOM 803 O O . GLN A 1 98 ? 7.207 4.789 16.312 1 74.88 98 GLN A O 1
ATOM 808 N N . SER A 1 99 ? 6.5 3.217 17.719 1 76.44 99 SER A N 1
ATOM 809 C CA . SER A 1 99 ? 6.555 2.225 16.641 1 76.44 99 SER A CA 1
ATOM 810 C C . SER A 1 99 ? 5.574 2.564 15.531 1 76.44 99 SER A C 1
ATOM 812 O O . SER A 1 99 ? 5.77 2.158 14.383 1 76.44 99 SER A O 1
ATOM 814 N N . ASN A 1 100 ? 4.645 3.371 15.867 1 75.94 100 ASN A N 1
ATOM 815 C CA . ASN A 1 100 ? 3.65 3.746 14.867 1 75.94 100 ASN A CA 1
ATOM 816 C C . ASN A 1 100 ? 4.242 4.672 13.805 1 75.94 100 ASN A C 1
ATOM 818 O O . ASN A 1 100 ? 3.828 4.637 12.641 1 75.94 100 ASN A O 1
ATOM 822 N N . ASN A 1 101 ? 5.191 5.426 14.234 1 75.75 101 ASN A N 1
ATOM 823 C CA . ASN A 1 101 ? 5.832 6.309 13.273 1 75.75 101 ASN A CA 1
ATOM 824 C C . ASN A 1 101 ? 6.625 5.52 12.227 1 75.75 101 ASN A C 1
ATOM 826 O O . ASN A 1 101 ? 6.574 5.832 11.039 1 75.75 101 ASN A O 1
ATOM 830 N N . ILE A 1 102 ? 7.18 4.52 12.695 1 78.31 102 ILE A N 1
ATOM 831 C CA . ILE A 1 102 ? 7.961 3.674 11.797 1 78.31 102 ILE A CA 1
ATOM 832 C C . ILE A 1 102 ? 7.027 2.904 10.867 1 78.31 102 ILE A C 1
ATOM 834 O O . ILE A 1 102 ? 7.23 2.879 9.656 1 78.31 102 ILE A O 1
ATOM 838 N N . ASP A 1 103 ? 6.008 2.416 11.461 1 85.56 103 ASP A N 1
ATOM 839 C CA . ASP A 1 103 ? 5.027 1.657 10.688 1 85.56 103 ASP A CA 1
ATOM 840 C C . ASP A 1 103 ? 4.371 2.535 9.625 1 85.56 103 ASP A C 1
ATOM 842 O O . ASP A 1 103 ? 4.027 2.057 8.539 1 85.56 103 ASP A O 1
ATOM 846 N N . TYR A 1 104 ? 4.316 3.77 10 1 89.5 104 TYR A N 1
ATOM 847 C CA . TYR A 1 104 ? 3.646 4.703 9.102 1 89.5 104 TYR A CA 1
ATOM 848 C C . TYR A 1 104 ? 4.406 4.836 7.785 1 89.5 104 TYR A C 1
ATOM 850 O O . TYR A 1 104 ? 3.816 5.16 6.75 1 89.5 104 TYR A O 1
ATOM 858 N N . MET A 1 105 ? 5.641 4.504 7.797 1 91.44 105 MET A N 1
ATOM 859 C CA . MET A 1 105 ? 6.422 4.57 6.566 1 91.44 105 MET A CA 1
ATOM 860 C C . MET A 1 105 ? 6.664 3.176 5.996 1 91.44 105 MET A C 1
ATOM 862 O O . MET A 1 105 ? 6.637 2.984 4.781 1 91.44 105 MET A O 1
ATOM 866 N N . ILE A 1 106 ? 6.77 2.232 6.797 1 94.25 106 ILE A N 1
ATOM 867 C CA . ILE A 1 106 ? 7.121 0.88 6.379 1 94.25 106 ILE A CA 1
ATOM 868 C C . ILE A 1 106 ? 5.938 0.242 5.652 1 94.25 106 ILE A C 1
ATOM 870 O O . ILE A 1 106 ? 6.109 -0.365 4.59 1 94.25 106 ILE A O 1
ATOM 874 N N . ILE A 1 107 ? 4.785 0.504 6.176 1 94.75 107 ILE A N 1
ATOM 875 C CA . ILE A 1 107 ? 3.58 -0.172 5.703 1 94.75 107 ILE A CA 1
ATOM 876 C C . ILE A 1 107 ? 3.281 0.251 4.266 1 94.75 107 ILE A C 1
ATOM 878 O O . ILE A 1 107 ? 3.096 -0.595 3.391 1 94.75 107 ILE A O 1
ATOM 882 N N . PRO A 1 108 ? 3.361 1.489 3.99 1 96.31 108 PRO A N 1
ATOM 883 C CA . PRO A 1 108 ? 3.098 1.87 2.602 1 96.31 108 PRO A CA 1
ATOM 884 C C . PRO A 1 108 ? 4.16 1.354 1.636 1 96.31 108 PRO A C 1
ATOM 886 O O . PRO A 1 108 ? 3.855 1.039 0.483 1 96.31 108 PRO A O 1
ATOM 889 N N . MET A 1 109 ? 5.352 1.254 2.08 1 97.12 109 MET A N 1
ATOM 890 C CA . MET A 1 109 ? 6.402 0.714 1.223 1 97.12 109 MET A CA 1
ATOM 891 C C . MET A 1 109 ? 6.164 -0.765 0.935 1 97.12 109 MET A C 1
ATOM 893 O O . MET A 1 109 ? 6.23 -1.195 -0.218 1 97.12 109 MET A O 1
ATOM 897 N N . MET A 1 110 ? 5.828 -1.488 1.985 1 97.75 110 MET A N 1
ATOM 898 C CA . MET A 1 110 ? 5.547 -2.91 1.811 1 97.75 110 MET A CA 1
ATOM 899 C C . MET A 1 110 ? 4.398 -3.119 0.83 1 97.75 110 MET A C 1
ATOM 901 O O . MET A 1 110 ? 4.496 -3.945 -0.079 1 97.75 110 MET A O 1
ATOM 905 N N . SER A 1 111 ? 3.418 -2.344 1.008 1 98 111 SER A N 1
ATOM 906 C CA . SER A 1 111 ? 2.219 -2.504 0.19 1 98 111 SER A CA 1
ATOM 907 C C . SER A 1 111 ? 2.477 -2.088 -1.255 1 98 111 SER A C 1
ATOM 909 O O . SER A 1 111 ? 1.976 -2.719 -2.188 1 98 111 SER A O 1
ATOM 911 N N . MET A 1 112 ? 3.221 -1.035 -1.43 1 98.06 112 MET A N 1
ATOM 912 C CA . MET A 1 112 ? 3.584 -0.551 -2.758 1 98.06 112 MET A CA 1
ATOM 913 C C . MET A 1 112 ? 4.352 -1.615 -3.533 1 98.06 112 MET A C 1
ATOM 915 O O . MET A 1 112 ? 4.051 -1.881 -4.699 1 98.06 112 MET A O 1
ATOM 919 N N . LEU A 1 113 ? 5.254 -2.254 -2.889 1 98.31 113 LEU A N 1
ATOM 920 C CA . LEU A 1 113 ? 6.066 -3.277 -3.537 1 98.31 113 LEU A CA 1
ATOM 921 C C . LEU A 1 113 ? 5.215 -4.469 -3.951 1 98.31 113 LEU A C 1
ATOM 923 O O . LEU A 1 113 ? 5.414 -5.039 -5.027 1 98.31 113 LEU A O 1
ATOM 927 N N . SER A 1 114 ? 4.301 -4.777 -3.08 1 98 114 SER A N 1
ATOM 928 C CA . SER A 1 114 ? 3.395 -5.875 -3.395 1 98 114 SER A CA 1
ATOM 929 C C . SER A 1 114 ? 2.57 -5.574 -4.641 1 98 114 SER A C 1
ATOM 931 O O . SER A 1 114 ? 2.494 -6.398 -5.555 1 98 114 SER A O 1
ATOM 933 N N . LEU A 1 115 ? 2.016 -4.406 -4.707 1 98.44 115 LEU A N 1
ATOM 934 C CA . LEU A 1 115 ? 1.163 -4.07 -5.844 1 98.44 115 LEU A CA 1
ATOM 935 C C . LEU A 1 115 ? 1.984 -3.947 -7.121 1 98.44 115 LEU A C 1
ATOM 937 O O . LEU A 1 115 ? 1.548 -4.387 -8.188 1 98.44 115 LEU A O 1
ATOM 941 N N . ILE A 1 116 ? 3.162 -3.367 -7.031 1 98.31 116 ILE A N 1
ATOM 942 C CA . ILE A 1 116 ? 4.023 -3.23 -8.203 1 98.31 116 ILE A CA 1
ATOM 943 C C . ILE A 1 116 ? 4.355 -4.609 -8.758 1 98.31 116 ILE A C 1
ATOM 945 O O . ILE A 1 116 ? 4.223 -4.848 -9.961 1 98.31 116 ILE A O 1
ATOM 949 N N . HIS A 1 117 ? 4.762 -5.477 -7.875 1 98 117 HIS A N 1
ATOM 950 C CA . HIS A 1 117 ? 5.121 -6.82 -8.32 1 98 117 HIS A CA 1
ATOM 951 C C . HIS A 1 117 ? 3.924 -7.535 -8.938 1 98 117 HIS A C 1
ATOM 953 O O . HIS A 1 117 ? 4.051 -8.172 -9.984 1 98 117 HIS A O 1
ATOM 959 N N . ASP A 1 118 ? 2.76 -7.465 -8.297 1 96.75 118 ASP A N 1
ATOM 960 C CA . ASP A 1 118 ? 1.545 -8.086 -8.82 1 96.75 118 ASP A CA 1
ATOM 961 C C . ASP A 1 118 ? 1.208 -7.551 -10.203 1 96.75 118 ASP A C 1
ATOM 963 O O . ASP A 1 118 ? 0.855 -8.32 -11.102 1 96.75 118 ASP A O 1
ATOM 967 N N . ALA A 1 119 ? 1.312 -6.258 -10.328 1 97.62 119 ALA A N 1
ATOM 968 C CA . ALA A 1 119 ? 0.968 -5.633 -11.602 1 97.62 119 ALA A CA 1
ATOM 969 C C . ALA A 1 119 ? 1.913 -6.09 -12.711 1 97.62 119 ALA A C 1
ATOM 971 O O . ALA A 1 119 ? 1.479 -6.367 -13.828 1 97.62 119 ALA A O 1
ATOM 972 N N . ILE A 1 120 ? 3.178 -6.172 -12.422 1 97.31 120 ILE A N 1
ATOM 973 C CA . ILE A 1 120 ? 4.172 -6.633 -13.391 1 97.31 120 ILE A CA 1
ATOM 974 C C . ILE A 1 120 ? 3.869 -8.07 -13.789 1 97.31 120 ILE A C 1
ATOM 976 O O . ILE A 1 120 ? 3.781 -8.383 -14.984 1 97.31 120 ILE A O 1
ATOM 980 N N . ARG A 1 121 ? 3.65 -8.891 -12.812 1 95.38 121 ARG A N 1
ATOM 981 C CA . ARG A 1 121 ? 3.438 -10.32 -13.016 1 95.38 121 ARG A CA 1
ATOM 982 C C . ARG A 1 121 ? 2.117 -10.578 -13.734 1 95.38 121 ARG A C 1
ATOM 984 O O . ARG A 1 121 ? 2.08 -11.289 -14.742 1 95.38 121 ARG A O 1
ATOM 991 N N . ASP A 1 122 ? 1.057 -9.977 -13.266 1 94.75 122 ASP A N 1
ATOM 992 C CA . ASP A 1 122 ? -0.289 -10.281 -13.742 1 94.75 122 ASP A CA 1
ATOM 993 C C . ASP A 1 122 ? -0.505 -9.742 -15.156 1 94.75 122 ASP A C 1
ATOM 995 O O . ASP A 1 122 ? -1.419 -10.18 -15.859 1 94.75 122 ASP A O 1
ATOM 999 N N . ASN A 1 123 ? 0.406 -8.836 -15.57 1 95.56 123 ASN A N 1
ATOM 1000 C CA . ASN A 1 123 ? 0.203 -8.242 -16.891 1 95.56 123 ASN A CA 1
ATOM 1001 C C . ASN A 1 123 ? 1.288 -8.672 -17.875 1 95.56 123 ASN A C 1
ATOM 1003 O O . ASN A 1 123 ? 1.408 -8.109 -18.953 1 95.56 123 ASN A O 1
ATOM 1007 N N . GLY A 1 124 ? 2.119 -9.617 -17.484 1 93.62 124 GLY A N 1
ATOM 1008 C CA . GLY A 1 124 ? 3.004 -10.312 -18.406 1 93.62 124 GLY A CA 1
ATOM 1009 C C . GLY A 1 124 ? 4.328 -9.602 -18.609 1 93.62 124 GLY A C 1
ATOM 1010 O O . GLY A 1 124 ? 5 -9.797 -19.625 1 93.62 124 GLY A O 1
ATOM 1011 N N . PHE A 1 125 ? 4.715 -8.766 -17.641 1 95.5 125 PHE A N 1
ATOM 1012 C CA . PHE A 1 125 ? 5.945 -8 -17.812 1 95.5 125 PHE A CA 1
ATOM 1013 C C . PHE A 1 125 ? 7.062 -8.578 -16.953 1 95.5 125 PHE A C 1
ATOM 1015 O O . PHE A 1 125 ? 8.133 -7.977 -16.828 1 95.5 125 PHE A O 1
ATOM 1022 N N . GLU A 1 126 ? 6.816 -9.648 -16.359 1 91.88 126 GLU A N 1
ATOM 1023 C CA . GLU A 1 126 ? 7.832 -10.273 -15.516 1 91.88 126 GLU A CA 1
ATOM 1024 C C . GLU A 1 126 ? 9.031 -10.727 -16.344 1 91.88 126 GLU A C 1
ATOM 1026 O O . GLU A 1 126 ? 8.875 -11.188 -17.469 1 91.88 126 GLU A O 1
ATOM 1031 N N . ASN A 1 127 ? 10.172 -10.477 -15.836 1 90.94 127 ASN A N 1
ATOM 1032 C CA . ASN A 1 127 ? 11.391 -11.062 -16.375 1 90.94 127 ASN A CA 1
ATOM 1033 C C . ASN A 1 127 ? 12.32 -11.547 -15.266 1 90.94 127 ASN A C 1
ATOM 1035 O O . ASN A 1 127 ? 11.969 -11.484 -14.086 1 90.94 127 ASN A O 1
ATOM 1039 N N . HIS A 1 128 ? 13.461 -12.234 -15.688 1 94.44 128 HIS A N 1
ATOM 1040 C CA . HIS A 1 128 ? 14.273 -12.938 -14.703 1 94.44 128 HIS A CA 1
ATOM 1041 C C . HIS A 1 128 ? 15.688 -12.375 -14.641 1 94.44 128 HIS A C 1
ATOM 1043 O O . HIS A 1 128 ? 16.641 -13.117 -14.414 1 94.44 128 HIS A O 1
ATOM 1049 N N . THR A 1 129 ? 15.758 -11.062 -14.953 1 97.25 129 THR A N 1
ATOM 1050 C CA . THR A 1 129 ? 17.031 -10.414 -14.695 1 97.25 129 THR A CA 1
ATOM 1051 C C . THR A 1 129 ? 17.312 -10.359 -13.195 1 97.25 129 THR A C 1
ATOM 1053 O O . THR A 1 129 ? 16.406 -10.5 -12.383 1 97.25 129 THR A O 1
ATOM 1056 N N . PRO A 1 130 ? 18.531 -10.125 -12.805 1 98.12 130 PRO A N 1
ATOM 1057 C CA . PRO A 1 130 ? 18.875 -10.094 -11.375 1 98.12 130 PRO A CA 1
ATOM 1058 C C . PRO A 1 130 ? 18.062 -9.078 -10.594 1 98.12 130 PRO A C 1
ATOM 1060 O O . PRO A 1 130 ? 17.672 -9.336 -9.453 1 98.12 130 PRO A O 1
ATOM 1063 N N . GLU A 1 131 ? 17.719 -7.949 -11.227 1 98.12 131 GLU A N 1
ATOM 1064 C CA . GLU A 1 131 ? 16.984 -6.883 -10.547 1 98.12 131 GLU A CA 1
ATOM 1065 C C . GLU A 1 131 ? 15.531 -7.258 -10.312 1 98.12 131 GLU A C 1
ATOM 1067 O O . GLU A 1 131 ? 14.969 -6.98 -9.258 1 98.12 131 GLU A O 1
ATOM 1072 N N . PHE A 1 132 ? 14.953 -7.934 -11.289 1 98.12 132 PHE A N 1
ATOM 1073 C CA . PHE A 1 132 ? 13.57 -8.367 -11.141 1 98.12 132 PHE A CA 1
ATOM 1074 C C . PHE A 1 132 ? 13.461 -9.516 -10.148 1 98.12 132 PHE A C 1
ATOM 1076 O O . PHE A 1 132 ? 12.5 -9.594 -9.383 1 98.12 132 PHE A O 1
ATOM 1083 N N . GLU A 1 133 ? 14.492 -10.359 -10.164 1 98.19 133 GLU A N 1
ATOM 1084 C CA . GLU A 1 133 ? 14.539 -11.406 -9.148 1 98.19 133 GLU A CA 1
ATOM 1085 C C . GLU A 1 133 ? 14.703 -10.82 -7.75 1 98.19 133 GLU A C 1
ATOM 1087 O O . GLU A 1 133 ? 14.109 -11.32 -6.793 1 98.19 133 GLU A O 1
ATOM 1092 N N . PHE A 1 134 ? 15.508 -9.797 -7.68 1 98.62 134 PHE A N 1
ATOM 1093 C CA . PHE A 1 134 ? 15.703 -9.094 -6.414 1 98.62 134 PHE A CA 1
ATOM 1094 C C . PHE A 1 134 ? 14.383 -8.531 -5.906 1 98.62 134 PHE A C 1
ATOM 1096 O O . PHE A 1 134 ? 14.016 -8.734 -4.746 1 98.62 134 PHE A O 1
ATOM 1103 N N . LEU A 1 135 ? 13.602 -7.855 -6.773 1 98.44 135 LEU A N 1
ATOM 1104 C CA . LEU A 1 135 ? 12.297 -7.312 -6.414 1 98.44 135 LEU A CA 1
ATOM 1105 C C . LEU A 1 135 ? 11.352 -8.422 -5.957 1 98.44 135 LEU A C 1
ATOM 1107 O O . LEU A 1 135 ? 10.609 -8.258 -4.988 1 98.44 135 LEU A O 1
ATOM 1111 N N . ARG A 1 136 ? 11.398 -9.5 -6.602 1 98 136 ARG A N 1
ATOM 1112 C CA . ARG A 1 136 ? 10.531 -10.625 -6.273 1 98 136 ARG A CA 1
ATOM 1113 C C . ARG A 1 136 ? 10.789 -11.125 -4.855 1 98 136 ARG A C 1
ATOM 1115 O O . ARG A 1 136 ? 9.852 -11.352 -4.094 1 98 136 ARG A O 1
ATOM 1122 N N . HIS A 1 137 ? 12.039 -11.266 -4.473 1 98.25 137 HIS A N 1
ATOM 1123 C CA . HIS A 1 137 ? 12.375 -11.766 -3.145 1 98.25 137 HIS A CA 1
ATOM 1124 C C . HIS A 1 137 ? 12.078 -10.727 -2.068 1 98.25 137 HIS A C 1
ATOM 1126 O O . HIS A 1 137 ? 11.695 -11.078 -0.951 1 98.25 137 HIS A O 1
ATOM 1132 N N . ILE A 1 138 ? 12.266 -9.453 -2.436 1 98.38 138 ILE A N 1
ATOM 1133 C CA . ILE A 1 138 ? 11.906 -8.391 -1.497 1 98.38 138 ILE A CA 1
ATOM 1134 C C . ILE A 1 138 ? 10.398 -8.406 -1.255 1 98.38 138 ILE A C 1
ATOM 1136 O O . ILE A 1 138 ? 9.953 -8.391 -0.107 1 98.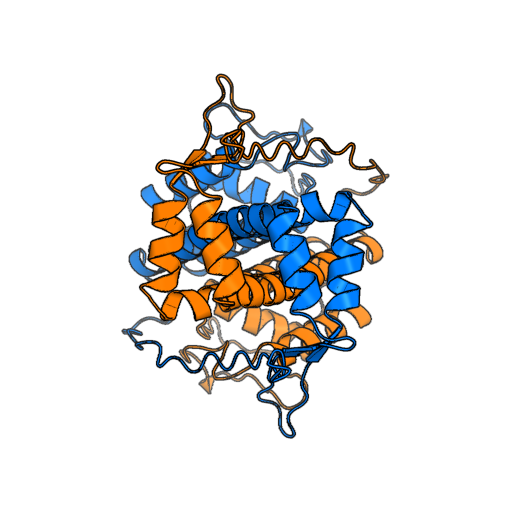38 138 ILE A O 1
ATOM 1140 N N . ARG A 1 139 ? 9.672 -8.43 -2.342 1 97.75 139 ARG A N 1
ATOM 1141 C CA . ARG A 1 139 ? 8.227 -8.492 -2.221 1 97.75 139 ARG A CA 1
ATOM 1142 C C . ARG A 1 139 ? 7.797 -9.703 -1.394 1 97.75 139 ARG A C 1
ATOM 1144 O O . ARG A 1 139 ? 6.891 -9.602 -0.561 1 97.75 139 ARG A O 1
ATOM 1151 N N . ASN A 1 140 ? 8.422 -10.867 -1.62 1 97.19 140 ASN A N 1
ATOM 1152 C CA . ASN A 1 140 ? 8.125 -12.062 -0.84 1 97.19 140 ASN A CA 1
ATOM 1153 C C . ASN A 1 140 ? 8.352 -11.828 0.651 1 97.19 140 ASN A C 1
ATOM 1155 O O . ASN A 1 140 ? 7.547 -12.258 1.48 1 97.19 140 ASN A O 1
ATOM 1159 N N . ALA A 1 141 ? 9.406 -11.188 0.962 1 97.44 141 ALA A N 1
ATOM 1160 C CA . ALA A 1 141 ? 9.688 -10.883 2.363 1 97.44 141 ALA A CA 1
ATOM 1161 C C . ALA A 1 141 ? 8.562 -10.055 2.979 1 97.44 141 ALA A C 1
ATOM 1163 O O . ALA A 1 141 ? 8.203 -10.242 4.145 1 97.44 141 ALA A O 1
ATOM 1164 N N . MET A 1 142 ? 7.977 -9.117 2.184 1 96.75 142 MET A N 1
ATOM 1165 C CA . MET A 1 142 ? 6.906 -8.258 2.688 1 96.75 142 MET A CA 1
ATOM 1166 C C . MET A 1 142 ? 5.672 -9.086 3.039 1 96.75 142 MET A C 1
ATOM 1168 O O . MET A 1 142 ? 5.039 -8.852 4.07 1 96.75 142 MET A O 1
ATOM 1172 N N . SER A 1 143 ? 5.406 -10.07 2.238 1 96.06 143 SER A N 1
ATOM 1173 C CA . SER A 1 143 ? 4.215 -10.883 2.465 1 96.06 143 SER A CA 1
ATOM 1174 C C . SER A 1 143 ? 4.422 -11.859 3.623 1 96.06 143 SER A C 1
ATOM 1176 O O . SER A 1 143 ? 3.465 -12.461 4.109 1 96.06 143 SER A O 1
ATOM 1178 N N . HIS A 1 144 ? 5.648 -11.969 4.086 1 96.5 144 HIS A N 1
ATOM 1179 C CA . HIS A 1 144 ? 5.977 -12.812 5.23 1 96.5 144 HIS A CA 1
ATOM 1180 C C . HIS A 1 144 ? 6.379 -11.977 6.438 1 96.5 144 HIS A C 1
ATOM 1182 O O . HIS A 1 144 ? 7.219 -12.391 7.238 1 96.5 144 HIS A O 1
ATOM 1188 N N . GLY A 1 145 ? 5.852 -10.75 6.484 1 93.12 145 GLY A N 1
ATOM 1189 C CA . GLY A 1 145 ? 6.055 -9.922 7.656 1 93.12 145 GLY A CA 1
ATOM 1190 C C . GLY A 1 145 ? 7.434 -9.289 7.711 1 93.12 145 GLY A C 1
ATOM 1191 O O . GLY A 1 145 ? 8.039 -9.195 8.781 1 93.12 145 GLY A O 1
ATOM 1192 N N . ASN A 1 146 ? 7.934 -8.938 6.523 1 95.44 146 ASN A N 1
ATOM 1193 C CA . ASN A 1 146 ? 9.242 -8.297 6.453 1 95.44 146 ASN A CA 1
ATOM 1194 C C . ASN A 1 146 ? 10.359 -9.25 6.879 1 95.44 146 ASN A C 1
ATOM 1196 O O . ASN A 1 146 ? 11.219 -8.891 7.676 1 95.44 146 ASN A O 1
ATOM 1200 N N . ARG A 1 147 ? 10.234 -10.461 6.348 1 96.06 147 ARG A N 1
ATOM 1201 C CA . ARG A 1 147 ? 11.164 -11.539 6.656 1 96.06 147 ARG A CA 1
ATOM 1202 C C . ARG A 1 147 ? 11.5 -12.352 5.41 1 96.06 147 ARG A C 1
ATOM 1204 O O . ARG A 1 147 ? 10.602 -12.82 4.711 1 96.06 147 ARG A O 1
ATOM 1211 N N . PHE A 1 148 ? 12.75 -12.516 5.199 1 97.19 148 PHE A N 1
ATOM 1212 C CA . PHE A 1 148 ? 13.086 -13.414 4.105 1 97.19 148 PHE A CA 1
ATOM 1213 C C . PHE A 1 148 ? 12.602 -14.828 4.398 1 97.19 148 PHE A C 1
ATOM 1215 O O . PHE A 1 148 ? 12.867 -15.375 5.469 1 97.19 148 PHE A O 1
ATOM 1222 N N . THR A 1 149 ? 11.914 -15.359 3.521 1 96.38 149 THR A N 1
ATOM 1223 C CA . THR A 1 149 ? 11.398 -16.719 3.58 1 96.38 149 THR A CA 1
ATOM 1224 C C . THR A 1 149 ? 11.609 -17.438 2.248 1 96.38 149 THR A C 1
ATOM 1226 O O . THR A 1 149 ? 10.93 -17.141 1.264 1 96.38 149 THR A O 1
ATOM 1229 N N . PHE A 1 150 ? 12.516 -18.359 2.23 1 95.12 150 PHE A N 1
ATOM 1230 C CA . PHE A 1 150 ? 12.844 -19.078 1.004 1 95.12 150 PHE A CA 1
ATOM 1231 C C . PHE A 1 150 ? 12.352 -20.516 1.07 1 95.12 150 PHE A C 1
ATOM 1233 O O . PHE A 1 150 ? 12.602 -21.219 2.049 1 95.12 150 PHE A O 1
ATOM 1240 N N . ARG A 1 151 ? 11.633 -20.875 0.082 1 91.5 151 ARG A N 1
ATOM 1241 C CA . ARG A 1 151 ? 11.125 -22.234 -0.045 1 91.5 151 ARG A CA 1
ATOM 1242 C C . ARG A 1 151 ? 11.562 -22.859 -1.368 1 91.5 151 ARG A C 1
ATOM 1244 O O . ARG A 1 151 ? 11.984 -22.156 -2.283 1 91.5 151 ARG A O 1
ATOM 1251 N N . ASN A 1 152 ? 11.547 -24.172 -1.358 1 91.06 152 ASN A N 1
ATOM 1252 C CA . ASN A 1 152 ? 11.742 -24.922 -2.596 1 91.06 152 ASN A CA 1
ATOM 1253 C C . ASN A 1 152 ? 13.086 -24.594 -3.242 1 91.06 152 ASN A C 1
ATOM 1255 O O . ASN A 1 152 ? 13.164 -24.375 -4.453 1 91.06 152 ASN A O 1
ATOM 1259 N N . GLY A 1 153 ? 14.125 -24.375 -2.49 1 91.94 153 GLY A N 1
ATOM 1260 C CA . GLY A 1 153 ? 15.484 -24.188 -2.982 1 91.94 153 GLY A CA 1
ATOM 1261 C C . GLY A 1 153 ? 15.766 -22.766 -3.426 1 91.94 153 GLY A C 1
ATOM 1262 O O . GLY A 1 153 ? 16.75 -22.516 -4.113 1 91.94 153 GLY A O 1
ATOM 1263 N N . GLU A 1 154 ? 14.945 -21.859 -3.076 1 94 154 GLU A N 1
ATOM 1264 C CA . GLU A 1 154 ? 15.156 -20.453 -3.438 1 94 154 GLU A CA 1
ATOM 1265 C C . GLU A 1 154 ? 16.266 -19.828 -2.605 1 94 154 GLU A C 1
ATOM 1267 O O . GLU A 1 154 ? 16.5 -20.234 -1.467 1 94 154 GLU A O 1
ATOM 1272 N N . PRO A 1 155 ? 16.891 -18.812 -3.211 1 96.94 155 PRO A N 1
ATOM 1273 C CA . PRO A 1 155 ? 16.844 -18.266 -4.562 1 96.94 155 PRO A CA 1
ATOM 1274 C C . PRO A 1 155 ? 17.5 -19.172 -5.602 1 96.94 155 PRO A C 1
ATOM 1276 O O . PRO A 1 155 ? 18.641 -19.609 -5.41 1 96.94 155 PRO A O 1
ATOM 1279 N N . ARG A 1 156 ? 16.906 -19.328 -6.734 1 95.88 156 ARG A N 1
ATOM 1280 C CA . ARG A 1 156 ? 17.406 -20.203 -7.801 1 95.88 156 ARG A CA 1
ATOM 1281 C C . ARG A 1 156 ? 18.172 -19.406 -8.844 1 95.88 156 ARG A C 1
ATOM 1283 O O . ARG A 1 156 ? 19.016 -19.953 -9.555 1 95.88 156 ARG A O 1
ATOM 1290 N N . ARG A 1 157 ? 17.891 -18.188 -8.984 1 96.62 157 ARG A N 1
ATOM 1291 C CA . ARG A 1 157 ? 18.562 -17.266 -9.898 1 96.62 157 ARG A CA 1
ATOM 1292 C C . ARG A 1 157 ? 19.25 -16.141 -9.133 1 96.62 157 ARG A C 1
ATOM 1294 O O . ARG A 1 157 ? 18.906 -15.852 -7.984 1 96.62 157 ARG A O 1
ATOM 1301 N N . THR A 1 158 ? 20.219 -15.609 -9.805 1 97.81 158 THR A N 1
ATOM 1302 C CA . THR A 1 158 ? 20.891 -14.469 -9.203 1 97.81 158 THR A CA 1
ATOM 1303 C C . THR A 1 158 ? 19.906 -13.336 -8.93 1 97.81 158 THR A C 1
ATOM 1305 O O . THR A 1 158 ? 19.156 -12.938 -9.82 1 97.81 158 THR A O 1
ATOM 1308 N N . ALA A 1 159 ? 19.859 -12.859 -7.699 1 98.5 159 ALA A N 1
ATOM 1309 C CA . ALA A 1 159 ? 19.047 -11.734 -7.262 1 98.5 159 ALA A CA 1
ATOM 1310 C C . ALA A 1 159 ? 19.906 -10.633 -6.648 1 98.5 159 ALA A C 1
ATOM 1312 O O . ALA A 1 159 ? 20.406 -10.766 -5.527 1 98.5 159 ALA A O 1
ATOM 1313 N N . SER A 1 160 ? 20.062 -9.57 -7.41 1 98.25 160 SER A N 1
ATOM 1314 C CA . SER A 1 160 ? 20.953 -8.523 -6.941 1 98.25 160 SER A CA 1
ATOM 1315 C C . SER A 1 160 ? 20.547 -7.16 -7.492 1 98.25 160 SER A C 1
ATOM 1317 O O . SER A 1 160 ? 19.891 -7.078 -8.531 1 98.25 160 SER A O 1
ATOM 1319 N N . PHE A 1 161 ? 20.938 -6.117 -6.766 1 97.88 161 PHE A N 1
ATOM 1320 C CA . PHE A 1 161 ? 20.703 -4.734 -7.16 1 97.88 161 PHE A CA 1
ATOM 1321 C C . PHE A 1 161 ? 21.688 -3.801 -6.461 1 97.88 161 PHE A C 1
ATOM 1323 O O . PHE A 1 161 ? 21.734 -3.752 -5.227 1 97.88 161 PHE A O 1
ATOM 1330 N N . GLU A 1 162 ? 22.438 -3.049 -7.215 1 95.44 162 GLU A N 1
ATOM 1331 C CA . GLU A 1 162 ? 23.359 -2.01 -6.762 1 95.44 162 GLU A CA 1
ATOM 1332 C C . GLU A 1 162 ? 24.156 -2.471 -5.543 1 95.44 162 GLU A C 1
ATOM 1334 O O . GLU A 1 162 ? 24.203 -1.773 -4.527 1 95.44 162 GLU A O 1
ATOM 1339 N N . GLY A 1 163 ? 24.703 -3.648 -5.562 1 94.12 163 GLY A N 1
ATOM 1340 C CA . GLY A 1 163 ? 25.594 -4.137 -4.512 1 94.12 163 GLY A CA 1
ATOM 1341 C C . GLY A 1 163 ? 24.891 -5.051 -3.525 1 94.12 163 GLY A C 1
ATOM 1342 O O . GLY A 1 163 ? 25.531 -5.695 -2.699 1 94.12 163 GLY A O 1
ATOM 1343 N N . PHE A 1 164 ? 23.562 -5.062 -3.541 1 97.56 164 PHE A N 1
ATOM 1344 C CA . PHE A 1 164 ? 22.812 -6.008 -2.723 1 97.56 164 PHE A CA 1
ATOM 1345 C C . PHE A 1 164 ? 22.703 -7.359 -3.418 1 97.56 164 PHE A C 1
ATOM 1347 O O . PHE A 1 164 ? 22.453 -7.426 -4.625 1 97.56 164 PHE A O 1
ATOM 1354 N N . THR A 1 165 ? 22.953 -8.344 -2.654 1 98 165 THR A N 1
ATOM 1355 C CA . THR A 1 165 ? 22.766 -9.695 -3.174 1 98 165 THR A CA 1
ATOM 1356 C C . THR A 1 165 ? 22 -10.555 -2.174 1 98 165 THR A C 1
ATOM 1358 O O . THR A 1 165 ? 22.297 -10.547 -0.978 1 98 165 THR A O 1
ATOM 1361 N N . ILE A 1 166 ? 20.984 -11.273 -2.662 1 98.31 166 ILE A N 1
ATOM 1362 C CA . ILE A 1 166 ? 20.188 -12.156 -1.829 1 98.31 166 ILE A CA 1
ATOM 1363 C C . ILE A 1 166 ? 20.609 -13.609 -2.055 1 98.31 166 ILE A C 1
ATOM 1365 O O . ILE A 1 166 ? 20.719 -14.055 -3.197 1 98.31 166 ILE A O 1
ATOM 1369 N N . ASN A 1 167 ? 20.828 -14.266 -0.982 1 97.44 167 ASN A N 1
ATOM 1370 C CA . ASN A 1 167 ? 21.172 -15.68 -1.069 1 97.44 167 ASN A CA 1
ATOM 1371 C C . ASN A 1 167 ? 20.469 -16.5 0.006 1 97.44 167 ASN A C 1
ATOM 1373 O O . ASN A 1 167 ? 19.859 -15.93 0.916 1 97.44 167 ASN A O 1
ATOM 1377 N N . SER A 1 168 ? 20.625 -17.797 -0.101 1 96.25 168 SER A N 1
ATOM 1378 C CA . SER A 1 168 ? 19.828 -18.719 0.697 1 96.25 168 SER A CA 1
ATOM 1379 C C . SER A 1 168 ? 20.188 -18.625 2.176 1 96.25 168 SER A C 1
ATOM 1381 O O . SER A 1 168 ? 19.375 -18.953 3.041 1 96.25 168 SER A O 1
ATOM 1383 N N . SER A 1 169 ? 21.312 -18.172 2.543 1 96.62 169 SER A N 1
ATOM 1384 C CA . SER A 1 169 ? 21.75 -18.078 3.936 1 96.62 169 SER A CA 1
ATOM 1385 C C . SER A 1 169 ? 20.969 -17.016 4.688 1 96.62 169 SER A C 1
ATOM 1387 O O . SER A 1 169 ? 20.984 -16.969 5.918 1 96.62 169 SER A O 1
ATOM 1389 N N . MET A 1 170 ? 20.234 -16.25 3.939 1 96.5 170 MET A N 1
ATOM 1390 C CA . MET A 1 170 ? 19.516 -15.133 4.531 1 96.5 170 MET A CA 1
ATOM 1391 C C . MET A 1 170 ? 18.109 -15.562 4.961 1 96.5 170 MET A C 1
ATOM 1393 O O . MET A 1 170 ? 17.359 -14.758 5.512 1 96.5 170 MET A O 1
ATOM 1397 N N . ASN A 1 171 ? 17.812 -16.797 4.797 1 96.06 171 ASN A N 1
ATOM 1398 C CA . ASN A 1 171 ? 16.5 -17.297 5.188 1 96.06 171 ASN A CA 1
ATOM 1399 C C . ASN A 1 171 ? 16.219 -17.031 6.664 1 96.06 171 ASN A C 1
ATOM 1401 O O . ASN A 1 171 ? 17.078 -17.297 7.516 1 96.06 171 ASN A O 1
ATOM 1405 N N . GLY A 1 172 ? 15.078 -16.391 6.867 1 94 172 GLY A N 1
ATOM 1406 C CA . GLY A 1 172 ? 14.688 -16.141 8.242 1 94 172 GLY A CA 1
ATOM 1407 C C . GLY A 1 172 ? 15.086 -14.766 8.742 1 94 172 GLY A C 1
ATOM 1408 O O . GLY A 1 172 ? 14.664 -14.336 9.82 1 94 172 GLY A O 1
ATOM 1409 N N . THR A 1 173 ? 15.883 -14.047 7.934 1 94.44 173 THR A N 1
ATOM 1410 C CA . THR A 1 173 ? 16.297 -12.711 8.328 1 94.44 173 THR A CA 1
ATOM 1411 C C . THR A 1 173 ? 15.078 -11.797 8.484 1 94.44 173 THR A C 1
ATOM 1413 O O . THR A 1 173 ? 14.273 -11.656 7.559 1 94.44 173 THR A O 1
ATOM 1416 N N . ASN A 1 174 ? 15.039 -11.156 9.625 1 91.56 174 ASN A N 1
ATOM 1417 C CA . ASN A 1 174 ? 13.945 -10.242 9.93 1 91.56 174 ASN A CA 1
ATOM 1418 C C . ASN A 1 174 ? 14.32 -8.797 9.609 1 91.56 174 ASN A C 1
ATOM 1420 O O . ASN A 1 174 ? 15.5 -8.477 9.453 1 91.56 174 ASN A O 1
ATOM 1424 N N . ASN A 1 175 ? 13.266 -8.016 9.5 1 91.81 175 ASN A N 1
ATOM 1425 C CA . ASN A 1 175 ? 13.438 -6.586 9.258 1 91.81 175 ASN A CA 1
ATOM 1426 C C . ASN A 1 175 ? 14.266 -6.328 8 1 91.81 175 ASN A C 1
ATOM 1428 O O . ASN A 1 175 ? 15.25 -5.59 8.047 1 91.81 175 ASN A O 1
ATOM 1432 N N . VAL A 1 176 ? 13.828 -7.051 6.945 1 95.94 176 VAL A N 1
ATOM 1433 C CA . VAL A 1 176 ? 14.484 -6.859 5.656 1 95.94 176 VAL A CA 1
ATOM 1434 C C . VAL A 1 176 ? 14.492 -5.375 5.293 1 95.94 176 VAL A C 1
ATOM 1436 O O . VAL A 1 176 ? 15.539 -4.816 4.961 1 95.94 176 VAL A O 1
ATOM 1439 N N . LEU A 1 177 ? 13.297 -4.84 5.285 1 94.12 177 LEU A N 1
ATOM 1440 C CA . LEU A 1 177 ? 13.203 -3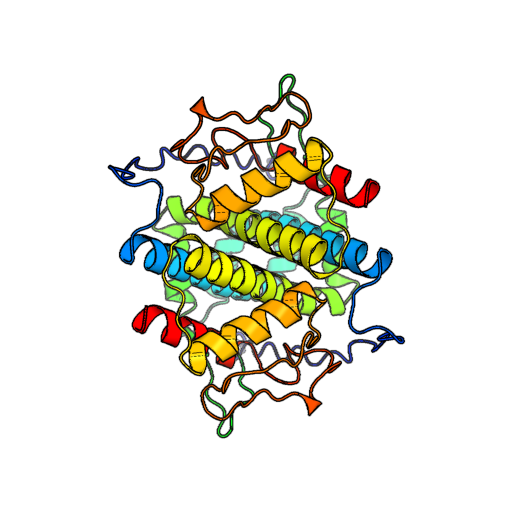.389 5.184 1 94.12 177 LEU A CA 1
ATOM 1441 C C . LEU A 1 177 ? 13.688 -2.723 6.469 1 94.12 177 LEU A C 1
ATOM 1443 O O . LEU A 1 177 ? 13.258 -3.088 7.562 1 94.12 177 LEU A O 1
ATOM 1447 N N . HIS A 1 178 ? 14.578 -1.829 6.344 1 86.88 178 HIS A N 1
ATOM 1448 C CA . HIS A 1 178 ? 15.172 -1.053 7.43 1 86.88 178 HIS A CA 1
ATOM 1449 C C . HIS A 1 178 ? 16.578 -1.559 7.77 1 86.88 178 HIS A C 1
ATOM 1451 O O . HIS A 1 178 ? 17.5 -0.764 7.941 1 86.88 178 HIS A O 1
ATOM 1457 N N . ASN A 1 179 ? 16.719 -2.963 7.863 1 88.56 179 ASN A N 1
ATOM 1458 C CA . ASN A 1 179 ? 18.031 -3.475 8.242 1 88.56 179 ASN A CA 1
ATOM 1459 C C . ASN A 1 179 ? 18.859 -3.867 7.016 1 88.56 179 ASN A C 1
ATOM 1461 O O . ASN A 1 179 ? 20.016 -3.496 6.898 1 88.56 179 ASN A O 1
ATOM 1465 N N . TYR A 1 180 ? 18.312 -4.684 6.152 1 94.81 180 TYR A N 1
ATOM 1466 C CA . TYR A 1 180 ? 19.031 -5.156 4.969 1 94.81 180 TYR A CA 1
ATOM 1467 C C . TYR A 1 180 ? 19.016 -4.102 3.871 1 94.81 180 TYR A C 1
ATOM 1469 O O . TYR A 1 180 ? 20.031 -3.861 3.223 1 94.81 180 TYR A O 1
ATOM 1477 N N . ILE A 1 181 ? 17.891 -3.438 3.676 1 95.94 181 ILE A N 1
ATOM 1478 C CA . ILE A 1 181 ? 17.672 -2.459 2.619 1 95.94 181 ILE A CA 1
ATOM 1479 C C . ILE A 1 181 ? 16.812 -1.312 3.152 1 95.94 181 ILE A C 1
ATOM 1481 O O . ILE A 1 181 ? 16.047 -1.491 4.098 1 95.94 181 ILE A O 1
ATOM 1485 N N . HIS A 1 182 ? 17 -0.146 2.617 1 95.25 182 HIS A N 1
ATOM 1486 C CA . HIS A 1 182 ? 16.266 1.011 3.109 1 95.25 182 HIS A CA 1
ATOM 1487 C C . HIS A 1 182 ? 15.414 1.632 2.008 1 95.25 182 HIS A C 1
ATOM 1489 O O . HIS A 1 182 ? 15.422 1.155 0.87 1 95.25 182 HIS A O 1
ATOM 1495 N N . PHE A 1 183 ? 14.68 2.678 2.379 1 95.75 183 PHE A N 1
ATOM 1496 C CA . PHE A 1 183 ? 13.688 3.258 1.485 1 95.75 183 PHE A CA 1
ATOM 1497 C C . PHE A 1 183 ? 14.344 3.791 0.218 1 95.75 183 PHE A C 1
ATOM 1499 O O . PHE A 1 183 ? 13.836 3.58 -0.886 1 95.75 183 PHE A O 1
ATOM 1506 N N . GLY A 1 184 ? 15.406 4.469 0.418 1 95.69 184 GLY A N 1
ATOM 1507 C CA . GLY A 1 184 ? 16.078 5.031 -0.744 1 95.69 184 GLY A CA 1
ATOM 1508 C C . GLY A 1 184 ? 16.531 3.979 -1.735 1 95.69 184 GLY A C 1
ATOM 1509 O O . GLY A 1 184 ? 16.469 4.191 -2.947 1 95.69 184 GLY A O 1
ATOM 1510 N N . ASP A 1 185 ? 16.969 2.838 -1.279 1 97.56 185 ASP A N 1
ATOM 1511 C CA . ASP A 1 185 ? 17.391 1.729 -2.125 1 97.56 185 ASP A CA 1
ATOM 1512 C C . ASP A 1 185 ? 16.219 1.165 -2.924 1 97.56 185 ASP A C 1
ATOM 1514 O O . ASP A 1 185 ? 16.344 0.883 -4.117 1 97.56 185 ASP A O 1
ATOM 1518 N N . LEU A 1 186 ? 15.148 1.08 -2.273 1 97.88 186 LEU A N 1
ATOM 1519 C CA . LEU A 1 186 ? 13.969 0.495 -2.902 1 97.88 186 LEU A CA 1
ATOM 1520 C C . LEU A 1 186 ? 13.367 1.45 -3.93 1 97.88 186 LEU A C 1
ATOM 1522 O O . LEU A 1 186 ? 12.859 1.015 -4.965 1 97.88 186 LEU A O 1
ATOM 1526 N N . LEU A 1 187 ? 13.453 2.725 -3.629 1 97.69 187 LEU A N 1
ATOM 1527 C CA . LEU A 1 187 ? 12.984 3.703 -4.605 1 97.69 187 LEU A CA 1
ATOM 1528 C C . LEU A 1 187 ? 13.844 3.67 -5.859 1 97.69 187 LEU A C 1
ATOM 1530 O O . LEU A 1 187 ? 13.336 3.805 -6.977 1 97.69 187 LEU A O 1
ATOM 1534 N N . ARG A 1 188 ? 15.078 3.434 -5.684 1 97.19 188 ARG A N 1
ATOM 1535 C CA . ARG A 1 188 ? 15.945 3.291 -6.848 1 97.19 188 ARG A CA 1
ATOM 1536 C C . ARG A 1 188 ? 15.648 1.997 -7.598 1 97.19 188 ARG A C 1
ATOM 1538 O O . ARG A 1 188 ? 15.688 1.966 -8.828 1 97.19 188 ARG A O 1
ATOM 1545 N N . LEU A 1 189 ? 15.391 0.939 -6.887 1 97.88 189 LEU A N 1
ATOM 1546 C CA . LEU A 1 189 ? 15.016 -0.323 -7.516 1 97.88 189 LEU A CA 1
ATOM 1547 C C . LEU A 1 189 ? 13.75 -0.161 -8.344 1 97.88 189 LEU A C 1
ATOM 1549 O O . LEU A 1 189 ? 13.68 -0.639 -9.484 1 97.88 189 LEU A O 1
ATOM 1553 N N . ILE A 1 190 ? 12.797 0.513 -7.785 1 97.75 190 ILE A N 1
ATOM 1554 C CA . ILE A 1 190 ? 11.523 0.737 -8.461 1 97.75 190 ILE A CA 1
ATOM 1555 C C . ILE A 1 190 ? 11.75 1.543 -9.734 1 97.75 190 ILE A C 1
ATOM 1557 O O . ILE A 1 190 ? 11.172 1.239 -10.781 1 97.75 190 ILE A O 1
ATOM 1561 N N . ASN A 1 191 ? 12.578 2.494 -9.625 1 96.94 191 ASN A N 1
ATOM 1562 C CA . ASN A 1 191 ? 12.906 3.287 -10.805 1 96.94 191 ASN A CA 1
ATOM 1563 C C . ASN A 1 191 ? 13.609 2.445 -11.867 1 96.94 191 ASN A C 1
ATOM 1565 O O . ASN A 1 191 ? 13.32 2.576 -13.062 1 96.94 191 ASN A O 1
ATOM 1569 N N . HIS A 1 192 ? 14.5 1.627 -11.438 1 96.81 192 HIS A N 1
ATOM 1570 C CA . HIS A 1 192 ? 15.188 0.726 -12.359 1 96.81 192 HIS A CA 1
ATOM 1571 C C . HIS A 1 192 ? 14.195 -0.188 -13.078 1 96.81 192 HIS A C 1
ATOM 1573 O O . HIS A 1 192 ? 14.273 -0.368 -14.289 1 96.81 192 HIS A O 1
ATOM 1579 N N . VAL A 1 193 ? 13.289 -0.72 -12.328 1 96 193 VAL A N 1
ATOM 1580 C CA . VAL A 1 193 ? 12.289 -1.636 -12.875 1 96 193 VAL A CA 1
ATOM 1581 C C . VAL A 1 193 ? 11.383 -0.89 -13.852 1 96 193 VAL A C 1
ATOM 1583 O O . VAL A 1 193 ? 11.047 -1.407 -14.922 1 96 193 VAL A O 1
ATOM 1586 N N . LYS A 1 194 ? 11.047 0.247 -13.508 1 96.06 194 LYS A N 1
ATOM 1587 C CA . LYS A 1 194 ? 10.195 1.081 -14.352 1 96.06 194 LYS A CA 1
ATOM 1588 C C . LYS A 1 194 ? 10.844 1.338 -15.703 1 96.06 194 LYS A C 1
ATOM 1590 O O . LYS A 1 194 ? 10.195 1.213 -16.75 1 96.06 194 LYS A O 1
ATOM 1595 N N . ILE A 1 195 ? 12.102 1.551 -15.734 1 96 195 ILE A N 1
ATOM 1596 C CA . ILE A 1 195 ? 12.844 1.9 -16.938 1 96 195 ILE A CA 1
ATOM 1597 C C . ILE A 1 195 ? 13.07 0.651 -17.781 1 96 195 ILE A C 1
ATOM 1599 O O . ILE A 1 195 ? 13.125 0.729 -19.016 1 96 195 ILE A O 1
ATOM 1603 N N . ASN A 1 196 ? 13.062 -0.562 -17.188 1 96.06 196 ASN A N 1
ATOM 1604 C CA . ASN A 1 196 ? 13.461 -1.777 -17.875 1 96.06 196 ASN A CA 1
ATOM 1605 C C . ASN A 1 196 ? 12.289 -2.734 -18.062 1 96.06 196 ASN A C 1
ATOM 1607 O O . ASN A 1 196 ? 12.477 -3.945 -18.172 1 96.06 196 ASN A O 1
ATOM 1611 N N . LEU A 1 197 ? 11.141 -2.207 -18.016 1 94.81 197 LEU A N 1
ATOM 1612 C CA . LEU A 1 197 ? 9.969 -3.045 -18.25 1 94.81 197 LEU A CA 1
ATOM 1613 C C . LEU A 1 197 ? 9.953 -3.557 -19.688 1 94.81 197 LEU A C 1
ATOM 1615 O O . LEU A 1 197 ? 10.344 -2.84 -20.609 1 94.81 197 LEU A O 1
ATOM 1619 N N . MET B 1 1 ? 15.211 33.062 14.016 1 22.77 1 MET B N 1
ATOM 1620 C CA . MET B 1 1 ? 14.031 32.375 13.484 1 22.77 1 MET B CA 1
ATOM 1621 C C . MET B 1 1 ? 14.43 31.094 12.781 1 22.77 1 MET B C 1
ATOM 1623 O O . MET B 1 1 ? 14.969 31.125 11.672 1 22.77 1 MET B O 1
ATOM 1627 N N . ARG B 1 2 ? 14.898 30.062 13.578 1 27.53 2 ARG B N 1
ATOM 1628 C CA . ARG B 1 2 ? 15.68 28.875 13.227 1 27.53 2 ARG B CA 1
ATOM 1629 C C . ARG B 1 2 ? 14.953 28.031 12.188 1 27.53 2 ARG B C 1
ATOM 1631 O O . ARG B 1 2 ? 13.773 27.703 12.352 1 27.53 2 ARG B O 1
ATOM 1638 N N . ARG B 1 3 ? 15.312 28.062 10.969 1 31.38 3 ARG B N 1
ATOM 1639 C CA . ARG B 1 3 ? 14.914 27.516 9.68 1 31.38 3 ARG B CA 1
ATOM 1640 C C . ARG B 1 3 ? 14.836 25.984 9.734 1 31.38 3 ARG B C 1
ATOM 1642 O O . ARG B 1 3 ? 15.867 25.312 9.734 1 31.38 3 ARG B O 1
ATOM 1649 N N . ALA B 1 4 ? 13.961 25.406 10.617 1 26.78 4 ALA B N 1
ATOM 1650 C CA . ALA B 1 4 ? 13.891 24.062 11.211 1 26.78 4 ALA B CA 1
ATOM 1651 C C . ALA B 1 4 ? 13.648 23 10.148 1 26.78 4 ALA B C 1
ATOM 1653 O O . ALA B 1 4 ? 13.562 21.812 10.453 1 26.78 4 ALA B O 1
ATOM 1654 N N . PHE B 1 5 ? 13.055 23.297 9.039 1 28.08 5 PHE B N 1
ATOM 1655 C CA . PHE B 1 5 ? 12.625 22.125 8.273 1 28.08 5 PHE B CA 1
ATOM 1656 C C . PHE B 1 5 ? 13.82 21.438 7.637 1 28.08 5 PHE B C 1
ATOM 1658 O O . PHE B 1 5 ? 13.977 21.453 6.414 1 28.08 5 PHE B O 1
ATOM 1665 N N . SER B 1 6 ? 15.07 21.609 8.086 1 27.02 6 SER B N 1
ATOM 1666 C CA . SER B 1 6 ? 16.062 20.984 7.234 1 27.02 6 SER B CA 1
ATOM 1667 C C . SER B 1 6 ? 15.625 19.578 6.824 1 27.02 6 SER B C 1
ATOM 1669 O O . SER B 1 6 ? 15.391 19.312 5.641 1 27.02 6 SER B O 1
ATOM 1671 N N . HIS B 1 7 ? 16.5 18.5 7.074 1 27.8 7 HIS B N 1
ATOM 1672 C CA . HIS B 1 7 ? 16.625 17.141 6.57 1 27.8 7 HIS B CA 1
ATOM 1673 C C . HIS B 1 7 ? 15.688 16.188 7.316 1 27.8 7 HIS B C 1
ATOM 1675 O O . HIS B 1 7 ? 15.828 15.992 8.523 1 27.8 7 HIS B O 1
ATOM 1681 N N . ILE B 1 8 ? 14.422 16.281 6.969 1 30.16 8 ILE B N 1
ATOM 1682 C CA . ILE B 1 8 ? 13.633 15.227 7.598 1 30.16 8 ILE B CA 1
ATOM 1683 C C . ILE B 1 8 ? 14.242 13.867 7.285 1 30.16 8 ILE B C 1
ATOM 1685 O O . ILE B 1 8 ? 14.219 13.414 6.141 1 30.16 8 ILE B O 1
ATOM 1689 N N . LEU B 1 9 ? 15.391 13.609 7.984 1 28.62 9 LEU B N 1
ATOM 1690 C CA . LEU B 1 9 ? 15.953 12.273 7.887 1 28.62 9 LEU B CA 1
ATOM 1691 C C . LEU B 1 9 ? 15.102 11.266 8.648 1 28.62 9 LEU B C 1
ATOM 1693 O O . LEU B 1 9 ? 14.898 11.398 9.852 1 28.62 9 LEU B O 1
ATOM 1697 N N . PHE B 1 10 ? 14.219 10.75 8.031 1 31.14 10 PHE B N 1
ATOM 1698 C CA . PHE B 1 10 ? 13.508 9.672 8.711 1 31.14 10 PHE B CA 1
ATOM 1699 C C . PHE B 1 10 ? 14.422 8.477 8.938 1 31.14 10 PHE B C 1
ATOM 1701 O O . PHE B 1 10 ? 14.703 7.723 8 1 31.14 10 PHE B O 1
ATOM 1708 N N . PHE B 1 11 ? 15.406 8.648 9.93 1 29.17 11 PHE B N 1
ATOM 1709 C CA . PHE B 1 11 ? 16.094 7.434 10.352 1 29.17 11 PHE B CA 1
ATOM 1710 C C . PHE B 1 11 ? 15.219 6.609 11.289 1 29.17 11 PHE B C 1
ATOM 1712 O O . PHE B 1 11 ? 14.922 7.031 12.406 1 29.17 11 PHE B O 1
ATOM 1719 N N . CYS B 1 12 ? 14.32 5.914 10.828 1 31.25 12 CYS B N 1
ATOM 1720 C CA . CYS B 1 12 ? 13.531 4.992 11.641 1 31.25 12 CYS B CA 1
ATOM 1721 C C . CYS B 1 12 ? 14.43 3.951 12.305 1 31.25 12 CYS B C 1
ATOM 1723 O O . CYS B 1 12 ? 14.734 2.916 11.703 1 31.25 12 CYS B O 1
ATOM 1725 N N . TYR B 1 13 ? 15.383 4.293 13.172 1 28.06 13 TYR B N 1
ATOM 1726 C CA . TYR B 1 13 ? 16.203 3.283 13.836 1 28.06 13 TYR B CA 1
ATOM 1727 C C . TYR B 1 13 ? 15.406 2.59 14.945 1 28.06 13 TYR B C 1
ATOM 1729 O O . TYR B 1 13 ? 15.188 3.162 16.016 1 28.06 13 TYR B O 1
ATOM 1737 N N . THR B 1 14 ? 14.172 2.119 14.852 1 30.92 14 THR B N 1
ATOM 1738 C CA . THR B 1 14 ? 13.719 1.524 16.109 1 30.92 14 THR B CA 1
ATOM 1739 C C . THR B 1 14 ? 14.203 0.082 16.219 1 30.92 14 THR B C 1
ATOM 1741 O O . THR B 1 14 ? 14.398 -0.597 15.211 1 30.92 14 THR B O 1
ATOM 1744 N N . GLU B 1 15 ? 14.688 -0.239 17.406 1 28.98 15 GLU B N 1
ATOM 1745 C CA . GLU B 1 15 ? 14.969 -1.586 17.891 1 28.98 15 GLU B CA 1
ATOM 1746 C C . GLU B 1 15 ? 13.742 -2.488 17.75 1 28.98 15 GLU B C 1
ATOM 1748 O O . GLU B 1 15 ? 12.75 -2.303 18.453 1 28.98 15 GLU B O 1
ATOM 1753 N N . LEU B 1 16 ? 13.297 -2.85 16.641 1 3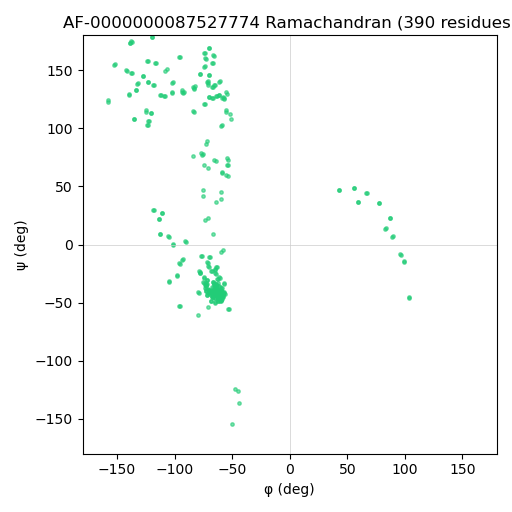1.45 16 LEU B N 1
ATOM 1754 C CA . LEU B 1 16 ? 12.164 -3.762 16.5 1 31.45 16 LEU B CA 1
ATOM 1755 C C . LEU B 1 16 ? 12.422 -5.066 17.25 1 31.45 16 LEU B C 1
ATOM 1757 O O . LEU B 1 16 ? 13.508 -5.645 17.141 1 31.45 16 LEU B O 1
ATOM 1761 N N . ASP B 1 17 ? 11.633 -5.305 18.219 1 31.77 17 ASP B N 1
ATOM 1762 C CA . ASP B 1 17 ? 11.586 -6.508 19.047 1 31.77 17 ASP B CA 1
ATOM 1763 C C . ASP B 1 17 ? 11.508 -7.766 18.188 1 31.77 17 ASP B C 1
ATOM 1765 O O . ASP B 1 17 ? 10.734 -7.816 17.234 1 31.77 17 ASP B O 1
ATOM 1769 N N . THR B 1 18 ? 12.5 -8.57 18.172 1 31.86 18 THR B N 1
ATOM 1770 C CA . THR B 1 18 ? 12.844 -9.852 17.562 1 31.86 18 THR B CA 1
ATOM 1771 C C . THR B 1 18 ? 11.875 -10.938 18 1 31.86 18 THR B C 1
ATOM 1773 O O . THR B 1 18 ? 12.133 -11.656 18.969 1 31.86 18 THR B O 1
ATOM 1776 N N . TYR B 1 19 ? 10.617 -10.664 18.109 1 29.69 19 TYR B N 1
ATOM 1777 C CA . TYR B 1 19 ? 9.922 -11.852 18.578 1 29.69 19 TYR B CA 1
ATOM 1778 C C . TYR B 1 19 ? 9.969 -12.961 17.531 1 29.69 19 TYR B C 1
ATOM 1780 O O . TYR B 1 19 ? 8.953 -13.281 16.922 1 29.69 19 TYR B O 1
ATOM 1788 N N . LEU B 1 20 ? 10.672 -12.867 16.531 1 37.66 20 LEU B N 1
ATOM 1789 C CA . LEU B 1 20 ? 10.352 -13.867 15.516 1 37.66 20 LEU B CA 1
ATOM 1790 C C . LEU B 1 20 ? 10.875 -15.242 15.922 1 37.66 20 LEU B C 1
ATOM 1792 O O . LEU B 1 20 ? 12.07 -15.508 15.844 1 37.66 20 LEU B O 1
ATOM 1796 N N . LEU B 1 21 ? 10.375 -15.852 16.875 1 34.06 21 LEU B N 1
ATOM 1797 C CA . LEU B 1 21 ? 10.922 -17.188 17.109 1 34.06 21 LEU B CA 1
ATOM 1798 C C . LEU B 1 21 ? 11 -17.984 15.82 1 34.06 21 LEU B C 1
ATOM 1800 O O . LEU B 1 21 ? 11.719 -17.609 14.891 1 34.06 21 LEU B O 1
ATOM 1804 N N . ASP B 1 22 ? 10.336 -19.219 15.82 1 41.09 22 ASP B N 1
ATOM 1805 C CA . ASP B 1 22 ? 10.797 -20.469 15.227 1 41.09 22 ASP B CA 1
ATOM 1806 C C . ASP B 1 22 ? 10.562 -20.484 13.719 1 41.09 22 ASP B C 1
ATOM 1808 O O . ASP B 1 22 ? 11.336 -21.094 12.969 1 41.09 22 ASP B O 1
ATOM 1812 N N . GLY B 1 23 ? 9.148 -20.359 13.133 1 50.41 23 GLY B N 1
ATOM 1813 C CA . GLY B 1 23 ? 8.922 -20.781 11.758 1 50.41 23 GLY B CA 1
ATOM 1814 C C . GLY B 1 23 ? 8.859 -19.625 10.781 1 50.41 23 GLY B C 1
ATOM 1815 O O . GLY B 1 23 ? 8.648 -18.469 11.188 1 50.41 23 GLY B O 1
ATOM 1816 N N . VAL B 1 24 ? 9.5 -19.75 9.453 1 66.38 24 VAL B N 1
ATOM 1817 C CA . VAL B 1 24 ? 9.68 -18.797 8.352 1 66.38 24 VAL B CA 1
ATOM 1818 C C . VAL B 1 24 ? 8.312 -18.328 7.863 1 66.38 24 VAL B C 1
ATOM 1820 O O . VAL B 1 24 ? 8.219 -17.297 7.191 1 66.38 24 VAL B O 1
ATOM 1823 N N . VAL B 1 25 ? 7.254 -18.953 8.422 1 81.06 25 VAL B N 1
ATOM 1824 C CA . VAL B 1 25 ? 5.918 -18.531 8 1 81.06 25 VAL B CA 1
ATOM 1825 C C . VAL B 1 25 ? 5.242 -17.75 9.125 1 81.06 25 VAL B C 1
ATOM 1827 O O . VAL B 1 25 ? 5.484 -18.016 10.305 1 81.06 25 VAL B O 1
ATOM 1830 N N . MET B 1 26 ? 4.395 -16.828 8.773 1 91.56 26 MET B N 1
ATOM 1831 C CA . MET B 1 26 ? 3.668 -16.031 9.758 1 91.56 26 MET B CA 1
ATOM 1832 C C . MET B 1 26 ? 2.615 -16.875 10.469 1 91.56 26 MET B C 1
ATOM 1834 O O . MET B 1 26 ? 1.942 -17.688 9.836 1 91.56 26 MET B O 1
ATOM 1838 N N . THR B 1 27 ? 2.486 -16.625 11.789 1 93.94 27 THR B N 1
ATOM 1839 C CA . THR B 1 27 ? 1.344 -17.172 12.516 1 93.94 27 THR B CA 1
ATOM 1840 C C . THR B 1 27 ? 0.073 -16.406 12.18 1 93.94 27 THR B C 1
ATOM 1842 O O . THR B 1 27 ? 0.135 -15.328 11.586 1 93.94 27 THR B O 1
ATOM 1845 N N . LYS B 1 28 ? -1.035 -17.094 12.586 1 95.12 28 LYS B N 1
ATOM 1846 C CA . LYS B 1 28 ? -2.316 -16.406 12.406 1 95.12 28 LYS B CA 1
ATOM 1847 C C . LYS B 1 28 ? -2.334 -15.07 13.141 1 95.12 28 LYS B C 1
ATOM 1849 O O . LYS B 1 28 ? -2.822 -14.078 12.609 1 95.12 28 LYS B O 1
ATOM 1854 N N . GLU B 1 29 ? -1.823 -14.992 14.281 1 95.75 29 GLU B N 1
ATOM 1855 C CA . GLU B 1 29 ? -1.788 -13.773 15.094 1 95.75 29 GLU B CA 1
ATOM 1856 C C . GLU B 1 29 ? -0.925 -12.703 14.438 1 95.75 29 GLU B C 1
ATOM 1858 O O . GLU B 1 29 ? -1.285 -11.523 14.43 1 95.75 29 GLU B O 1
ATOM 1863 N N . GLU B 1 30 ? 0.156 -13.086 13.867 1 94.44 30 GLU B N 1
ATOM 1864 C CA . GLU B 1 30 ? 1.032 -12.148 13.172 1 94.44 30 GLU B CA 1
ATOM 1865 C C . GLU B 1 30 ? 0.343 -11.547 11.953 1 94.44 30 GLU B C 1
ATOM 1867 O O . GLU B 1 30 ? 0.497 -10.359 11.672 1 94.44 30 GLU B O 1
ATOM 1872 N N . LEU B 1 31 ? -0.368 -12.367 11.273 1 96.62 31 LEU B N 1
ATOM 1873 C CA . LEU B 1 31 ? -1.088 -11.898 10.094 1 96.62 31 LEU B CA 1
ATOM 1874 C C . LEU B 1 31 ? -2.188 -10.914 10.484 1 96.62 31 LEU B C 1
ATOM 1876 O O . LEU B 1 31 ? -2.361 -9.883 9.828 1 96.62 31 LEU B O 1
ATOM 1880 N N . ILE B 1 32 ? -2.852 -11.227 11.539 1 97.5 32 ILE B N 1
ATOM 1881 C CA . ILE B 1 32 ? -3.893 -10.336 12.031 1 97.5 32 ILE B CA 1
ATOM 1882 C C . ILE B 1 32 ? -3.279 -8.992 12.422 1 97.5 32 ILE B C 1
ATOM 1884 O O . ILE B 1 32 ? -3.828 -7.934 12.109 1 97.5 32 ILE B O 1
ATOM 1888 N N . GLN B 1 33 ? -2.16 -8.992 13 1 94.81 33 GLN B N 1
ATOM 1889 C CA . GLN B 1 33 ? -1.474 -7.758 13.383 1 94.81 33 GLN B CA 1
ATOM 1890 C C . GLN B 1 33 ? -1.073 -6.949 12.148 1 94.81 33 GLN B C 1
ATOM 1892 O O . GLN B 1 33 ? -1.186 -5.723 12.141 1 94.81 33 GLN B O 1
ATOM 1897 N N . LEU B 1 34 ? -0.615 -7.637 11.148 1 95.38 34 LEU B N 1
ATOM 1898 C CA . LEU B 1 34 ? -0.264 -6.957 9.906 1 95.38 34 LEU B CA 1
ATOM 1899 C C . LEU B 1 34 ? -1.485 -6.277 9.297 1 95.38 34 LEU B C 1
ATOM 1901 O O . LEU B 1 34 ? -1.413 -5.121 8.875 1 95.38 34 LEU B O 1
ATOM 1905 N N . ILE B 1 35 ? -2.584 -6.969 9.305 1 97.44 35 ILE B N 1
ATOM 1906 C CA . ILE B 1 35 ? -3.809 -6.418 8.734 1 97.44 35 ILE B CA 1
ATOM 1907 C C . ILE B 1 35 ? -4.242 -5.195 9.539 1 97.44 35 ILE B C 1
ATOM 1909 O O . ILE B 1 35 ? -4.648 -4.18 8.969 1 97.44 35 ILE B O 1
ATOM 1913 N N . ASP B 1 36 ? -4.086 -5.242 10.844 1 95.12 36 ASP B N 1
ATOM 1914 C CA . ASP B 1 36 ? -4.426 -4.105 11.695 1 95.12 36 ASP B CA 1
ATOM 1915 C C . ASP B 1 36 ? -3.539 -2.9 11.391 1 95.12 36 ASP B C 1
ATOM 1917 O O . ASP B 1 36 ? -4.023 -1.769 11.32 1 95.12 36 ASP B O 1
ATOM 1921 N N . LYS B 1 37 ? -2.346 -3.143 11.211 1 94.06 37 LYS B N 1
ATOM 1922 C CA . LYS B 1 37 ? -1.417 -2.061 10.891 1 94.06 37 LYS B CA 1
ATOM 1923 C C . LYS B 1 37 ? -1.746 -1.435 9.539 1 94.06 37 LYS B C 1
ATOM 1925 O O . LYS B 1 37 ? -1.667 -0.215 9.375 1 94.06 37 LYS B O 1
ATOM 1930 N N . LEU B 1 38 ? -2.082 -2.26 8.602 1 96.75 38 LEU B N 1
ATOM 1931 C CA . LEU B 1 38 ? -2.455 -1.795 7.27 1 96.75 38 LEU B CA 1
ATOM 1932 C C . LEU B 1 38 ? -3.713 -0.933 7.328 1 96.75 38 LEU B C 1
ATOM 1934 O O . LEU B 1 38 ? -3.752 0.154 6.746 1 96.75 38 LEU B O 1
ATOM 1938 N N . GLU B 1 39 ? -4.652 -1.385 8.086 1 95.69 39 GLU B N 1
ATOM 1939 C CA . GLU B 1 39 ? -5.891 -0.63 8.25 1 95.69 39 GLU B CA 1
ATOM 1940 C C . GLU B 1 39 ? -5.637 0.701 8.953 1 95.69 39 GLU B C 1
ATOM 1942 O O . GLU B 1 39 ? -6.125 1.744 8.516 1 95.69 39 GLU B O 1
ATOM 1947 N N . ASN B 1 40 ? -4.891 0.668 9.992 1 93.69 40 ASN B N 1
ATOM 1948 C CA . ASN B 1 40 ? -4.562 1.89 10.719 1 93.69 40 ASN B CA 1
ATOM 1949 C C . ASN B 1 40 ? -3.836 2.893 9.828 1 93.69 40 ASN B C 1
ATOM 1951 O O . ASN B 1 40 ? -4.094 4.098 9.898 1 93.69 40 ASN B O 1
ATOM 1955 N N . ASN B 1 41 ? -2.98 2.365 9.07 1 94.19 41 ASN B N 1
ATOM 1956 C CA . ASN B 1 41 ? -2.254 3.229 8.148 1 94.19 41 ASN B CA 1
ATOM 1957 C C . ASN B 1 41 ? -3.195 3.902 7.152 1 94.19 41 ASN B C 1
ATOM 1959 O O . ASN B 1 41 ? -3.059 5.094 6.875 1 94.19 41 ASN B O 1
ATOM 1963 N N . PHE B 1 42 ? -4.137 3.197 6.656 1 95.31 42 PHE B N 1
ATOM 1964 C CA . PHE B 1 42 ? -5.098 3.74 5.703 1 95.31 42 PHE B CA 1
ATOM 1965 C C . PHE B 1 42 ? -5.941 4.836 6.348 1 95.31 42 PHE B C 1
ATOM 1967 O O . PHE B 1 42 ? -6.141 5.898 5.758 1 95.31 42 PHE B O 1
ATOM 1974 N N . VAL B 1 43 ? -6.355 4.582 7.52 1 93.88 43 VAL B N 1
ATOM 1975 C CA . VAL B 1 43 ? -7.188 5.551 8.227 1 93.88 43 VAL B CA 1
ATOM 1976 C C . VAL B 1 43 ? -6.375 6.805 8.531 1 93.88 43 VAL B C 1
ATOM 1978 O O . VAL B 1 43 ? -6.852 7.926 8.336 1 93.88 43 VAL B O 1
ATOM 1981 N N . MET B 1 44 ? -5.191 6.629 8.922 1 92.31 44 MET B N 1
ATOM 1982 C CA . MET B 1 44 ? -4.336 7.773 9.227 1 92.31 44 MET B CA 1
ATOM 1983 C C . MET B 1 44 ? -4.047 8.586 7.969 1 92.31 44 MET B C 1
ATOM 1985 O O . MET B 1 44 ? -3.895 9.805 8.031 1 92.31 44 MET B O 1
ATOM 1989 N N . THR B 1 45 ? -3.947 7.887 6.836 1 92.06 45 THR B N 1
ATOM 1990 C CA . THR B 1 45 ? -3.785 8.586 5.566 1 92.06 45 THR B CA 1
ATOM 1991 C C . THR B 1 45 ? -4.973 9.508 5.301 1 92.06 45 THR B C 1
ATOM 1993 O O . THR B 1 45 ? -4.797 10.648 4.867 1 92.06 45 THR B O 1
ATOM 1996 N N . ALA B 1 46 ? -6.113 9.055 5.574 1 90.94 46 ALA B N 1
ATOM 1997 C CA . ALA B 1 46 ? -7.316 9.867 5.398 1 90.94 46 ALA B CA 1
ATOM 1998 C C . ALA B 1 46 ? -7.309 11.07 6.328 1 90.94 46 ALA B C 1
ATOM 2000 O O . ALA B 1 46 ? -7.648 12.188 5.918 1 90.94 46 ALA B O 1
ATOM 2001 N N . ILE B 1 47 ? -6.914 10.852 7.52 1 89.12 47 ILE B N 1
ATOM 2002 C CA . ILE B 1 47 ? -6.844 11.93 8.5 1 89.12 47 ILE B CA 1
ATOM 2003 C C . ILE B 1 47 ? -5.809 12.961 8.062 1 89.12 47 ILE B C 1
ATOM 2005 O O . ILE B 1 47 ? -6.07 14.164 8.094 1 89.12 47 ILE B O 1
ATOM 2009 N N . SER B 1 48 ? -4.715 12.477 7.605 1 88 48 SER B N 1
ATOM 2010 C CA . SER B 1 48 ? -3.664 13.375 7.129 1 88 48 SER B CA 1
ATOM 2011 C C . SER B 1 48 ? -4.137 14.195 5.934 1 88 48 SER B C 1
ATOM 2013 O O . SER B 1 48 ? -3.795 15.375 5.809 1 88 48 SER B O 1
ATOM 2015 N N . LEU B 1 49 ? -4.832 13.547 5.09 1 87.19 49 LEU B N 1
ATOM 2016 C CA . LEU B 1 49 ? -5.383 14.242 3.934 1 87.19 49 LEU B CA 1
ATOM 2017 C C . LEU B 1 49 ? -6.293 15.383 4.375 1 87.19 49 LEU B C 1
ATOM 2019 O O . LEU B 1 49 ? -6.23 16.484 3.816 1 87.19 49 LEU B O 1
ATOM 2023 N N . ALA B 1 50 ? -7.086 15.133 5.324 1 84.38 50 ALA B N 1
ATOM 2024 C CA . ALA B 1 50 ? -7.969 16.172 5.852 1 84.38 50 ALA B CA 1
ATOM 2025 C C . ALA B 1 50 ? -7.172 17.344 6.387 1 84.38 50 ALA B C 1
ATOM 2027 O O . ALA B 1 50 ? -7.531 18.5 6.152 1 84.38 50 ALA B O 1
ATOM 2028 N N . PHE B 1 51 ? -6.117 17.031 7.016 1 83.5 51 PHE B N 1
ATOM 2029 C CA . PHE B 1 51 ? -5.281 18.094 7.574 1 83.5 51 PHE B CA 1
ATOM 2030 C C . PHE B 1 51 ? -4.652 18.922 6.469 1 83.5 51 PHE B C 1
ATOM 2032 O O . PHE B 1 51 ? -4.625 20.156 6.551 1 83.5 51 PHE B O 1
ATOM 2039 N N . ILE B 1 52 ? -4.211 18.281 5.492 1 82.88 52 ILE B N 1
ATOM 2040 C CA . ILE B 1 52 ? -3.492 18.969 4.434 1 82.88 52 ILE B CA 1
ATOM 2041 C C . ILE B 1 52 ? -4.465 19.828 3.627 1 82.88 52 ILE B C 1
ATOM 2043 O O . ILE B 1 52 ? -4.059 20.797 2.982 1 82.88 52 ILE B O 1
ATOM 2047 N N . HIS B 1 53 ? -5.707 19.562 3.713 1 84.38 53 HIS B N 1
ATOM 2048 C CA . HIS B 1 53 ? -6.699 20.344 2.975 1 84.38 53 HIS B CA 1
ATOM 2049 C C . HIS B 1 53 ? -7.242 21.484 3.822 1 84.38 53 HIS B C 1
ATOM 2051 O O . HIS B 1 53 ? -7.949 22.359 3.312 1 84.38 53 HIS B O 1
ATOM 2057 N N . ASN B 1 54 ? -6.945 21.406 5.078 1 83.62 54 ASN B N 1
ATOM 2058 C CA . ASN B 1 54 ? -7.309 22.547 5.914 1 83.62 54 ASN B CA 1
ATOM 2059 C C . ASN B 1 54 ? -6.484 23.781 5.559 1 83.62 54 ASN B C 1
ATOM 2061 O O . ASN B 1 54 ? -5.254 23.75 5.605 1 83.62 54 ASN B O 1
ATOM 2065 N N . PRO B 1 55 ? -7.152 24.906 5.258 1 86.62 55 PRO B N 1
ATOM 2066 C CA . PRO B 1 55 ? -6.414 26.078 4.773 1 86.62 55 PRO B CA 1
ATOM 2067 C C . PRO B 1 55 ? -5.449 26.641 5.812 1 86.62 55 PRO B C 1
ATOM 2069 O O . PRO B 1 55 ? -4.375 27.125 5.465 1 86.62 55 PRO B O 1
ATOM 2072 N N . ASP B 1 56 ? -5.793 26.609 7.074 1 87.81 56 ASP B N 1
ATOM 2073 C CA . ASP B 1 56 ? -4.918 27.125 8.125 1 87.81 56 ASP B CA 1
ATOM 2074 C C . ASP B 1 56 ? -3.686 26.25 8.297 1 87.81 56 ASP B C 1
ATOM 2076 O O . ASP B 1 56 ? -2.57 26.75 8.445 1 87.81 56 ASP B O 1
ATOM 2080 N N . ILE B 1 57 ? -3.955 25.016 8.219 1 85.25 57 ILE B N 1
ATOM 2081 C CA . ILE B 1 57 ? -2.848 24.062 8.344 1 85.25 57 ILE B CA 1
ATOM 2082 C C . ILE B 1 57 ? -1.933 24.188 7.125 1 85.25 57 ILE B C 1
ATOM 2084 O O . ILE B 1 57 ? -0.708 24.234 7.266 1 85.25 57 ILE B O 1
ATOM 2088 N N . ARG B 1 58 ? -2.537 24.312 6.02 1 83.81 58 ARG B N 1
ATOM 2089 C CA . ARG B 1 58 ? -1.758 24.469 4.797 1 83.81 58 ARG B CA 1
ATOM 2090 C C . ARG B 1 58 ? -0.916 25.734 4.844 1 83.81 58 ARG B C 1
ATOM 2092 O O . ARG B 1 58 ? 0.236 25.734 4.402 1 83.81 58 ARG B O 1
ATOM 2099 N N . HIS B 1 59 ? -1.516 26.703 5.309 1 86.94 59 HIS B N 1
ATOM 2100 C CA . HIS B 1 59 ? -0.794 27.969 5.434 1 86.94 59 HIS B CA 1
ATOM 2101 C C . HIS B 1 59 ? 0.424 27.828 6.336 1 86.94 59 HIS B C 1
ATOM 2103 O O . HIS B 1 59 ? 1.525 28.25 5.977 1 86.94 59 HIS B O 1
ATOM 2109 N N . LEU B 1 60 ? 0.229 27.188 7.426 1 86.31 60 LEU B N 1
ATOM 2110 C CA . LEU B 1 60 ? 1.325 26.969 8.359 1 86.31 60 LEU B CA 1
ATOM 2111 C C . LEU B 1 60 ? 2.393 26.078 7.75 1 86.31 60 LEU B C 1
ATOM 2113 O O . LEU B 1 60 ? 3.588 26.297 7.938 1 86.31 60 LEU B O 1
ATOM 2117 N N . ALA B 1 61 ? 1.929 25.047 7.059 1 82.81 61 ALA B N 1
ATOM 2118 C CA . ALA B 1 61 ? 2.855 24.141 6.391 1 82.81 61 ALA B CA 1
ATOM 2119 C C . ALA B 1 61 ? 3.719 24.891 5.375 1 82.81 61 ALA B C 1
ATOM 2121 O O . ALA B 1 61 ? 4.934 24.688 5.312 1 82.81 61 ALA B O 1
ATOM 2122 N N . ASN B 1 62 ? 3.086 25.719 4.672 1 82.25 62 ASN B N 1
ATOM 2123 C CA . ASN B 1 62 ? 3.803 26.5 3.662 1 82.25 62 ASN B CA 1
ATOM 2124 C C . ASN B 1 62 ? 4.863 27.391 4.293 1 82.25 62 ASN B C 1
ATOM 2126 O O . ASN B 1 62 ? 5.93 27.609 3.717 1 82.25 62 ASN B O 1
ATOM 2130 N N . GLN B 1 63 ? 4.578 27.844 5.434 1 82.62 63 GLN B N 1
ATOM 2131 C CA . GLN B 1 63 ? 5.523 28.688 6.145 1 82.62 63 GLN B CA 1
ATOM 2132 C C . GLN B 1 63 ? 6.676 27.875 6.723 1 82.62 63 GLN B C 1
ATOM 2134 O O . GLN B 1 63 ? 7.812 28.359 6.789 1 82.62 63 GLN B O 1
ATOM 2139 N N . TRP B 1 64 ? 6.262 26.719 7.047 1 80.94 64 TRP B N 1
ATOM 2140 C CA . TRP B 1 64 ? 7.242 25.844 7.68 1 80.94 64 TRP B CA 1
ATOM 2141 C C . TRP B 1 64 ? 8.234 25.312 6.648 1 80.94 64 TRP B C 1
ATOM 2143 O O . TRP B 1 64 ? 9.398 25.062 6.977 1 80.94 64 TRP B O 1
ATOM 2153 N N . MET B 1 65 ? 7.77 25.203 5.406 1 77.94 65 MET B N 1
ATOM 2154 C CA . MET B 1 65 ? 8.625 24.656 4.352 1 77.94 65 MET B CA 1
ATOM 2155 C C . MET B 1 65 ? 9.523 25.75 3.768 1 77.94 65 MET B C 1
ATOM 2157 O O . MET B 1 65 ? 9.031 26.734 3.234 1 77.94 65 MET B O 1
ATOM 2161 N N . ASP B 1 66 ? 10.789 25.562 3.986 1 78.44 66 ASP B N 1
ATOM 2162 C CA . ASP B 1 66 ? 11.727 26.453 3.33 1 78.44 66 ASP B CA 1
ATOM 2163 C C . ASP B 1 66 ? 11.781 26.203 1.826 1 78.44 66 ASP B C 1
ATOM 2165 O O . ASP B 1 66 ? 11.648 25.062 1.383 1 78.44 66 ASP B O 1
ATOM 2169 N N . PRO B 1 67 ? 11.984 27.344 1.12 1 76.5 67 PRO B N 1
ATOM 2170 C CA . PRO B 1 67 ? 12.219 27.094 -0.304 1 76.5 67 PRO B CA 1
ATOM 2171 C C . PRO B 1 67 ? 13.359 26.109 -0.554 1 76.5 67 PRO B C 1
ATOM 2173 O O . PRO B 1 67 ? 14.406 26.188 0.09 1 76.5 67 PRO B O 1
ATOM 2176 N N . GLY B 1 68 ? 13.102 25.141 -1.345 1 81.44 68 GLY B N 1
ATOM 2177 C CA . GLY B 1 68 ? 14.125 24.172 -1.672 1 81.44 68 GLY B CA 1
ATOM 2178 C C . GLY B 1 68 ? 14.164 23 -0.711 1 81.44 68 GLY B C 1
ATOM 2179 O O . GLY B 1 68 ? 15.031 22.125 -0.812 1 81.44 68 GLY B O 1
ATOM 2180 N N . SER B 1 69 ? 13.195 22.953 0.174 1 86 69 SER B N 1
ATOM 2181 C CA . SER B 1 69 ? 13.141 21.844 1.113 1 86 69 SER B CA 1
ATOM 2182 C C . SER B 1 69 ? 12.977 20.516 0.385 1 86 69 SER B C 1
ATOM 2184 O O . SER B 1 69 ? 12.281 20.438 -0.626 1 86 69 SER B O 1
ATOM 2186 N N . THR B 1 70 ? 13.742 19.422 0.917 1 88.81 70 THR B N 1
ATOM 2187 C CA . THR B 1 70 ? 13.68 18.094 0.323 1 88.81 70 THR B CA 1
ATOM 2188 C C . THR B 1 70 ? 13.352 17.047 1.382 1 88.81 70 THR B C 1
ATOM 2190 O O . THR B 1 70 ? 13.641 17.25 2.564 1 88.81 70 THR B O 1
ATOM 2193 N N . VAL B 1 71 ? 12.609 16.078 0.968 1 90.62 71 VAL B N 1
ATOM 2194 C CA . VAL B 1 71 ? 12.531 14.844 1.744 1 90.62 71 VAL B CA 1
ATOM 2195 C C . VAL B 1 71 ? 13.547 13.836 1.222 1 90.62 71 VAL B C 1
ATOM 2197 O O . VAL B 1 71 ? 13.688 13.648 0.01 1 90.62 71 VAL B O 1
ATOM 2200 N N . LYS B 1 72 ? 14.305 13.258 2.186 1 91.31 72 LYS B N 1
ATOM 2201 C CA . LYS B 1 72 ? 15.352 12.305 1.84 1 91.31 72 LYS B CA 1
ATOM 2202 C C . LYS B 1 72 ? 15.07 10.93 2.43 1 91.31 72 LYS B C 1
ATOM 2204 O O . LYS B 1 72 ? 14.594 10.82 3.564 1 91.31 72 LYS B O 1
ATOM 2209 N N . PHE B 1 73 ? 15.312 9.961 1.609 1 92.81 73 PHE B N 1
ATOM 2210 C CA . PHE B 1 73 ? 15.195 8.578 2.051 1 92.81 73 PHE B CA 1
ATOM 2211 C C . PHE B 1 73 ? 16.562 7.902 2.08 1 92.81 73 PHE B C 1
ATOM 2213 O O . PHE B 1 73 ? 17.281 7.906 1.082 1 92.81 73 PHE B O 1
ATOM 2220 N N . GLY B 1 74 ? 16.859 7.32 3.168 1 90.44 74 GLY B N 1
ATOM 2221 C CA . GLY B 1 74 ? 18.172 6.746 3.4 1 90.44 74 GLY B CA 1
ATOM 2222 C C . GLY B 1 74 ? 18.438 5.512 2.559 1 90.44 74 GLY B C 1
ATOM 2223 O O . GLY B 1 74 ? 17.547 5 1.892 1 90.44 74 GLY B O 1
ATOM 2224 N N . SER B 1 75 ? 19.75 5.098 2.578 1 93.12 75 SER B N 1
ATOM 2225 C CA . SER B 1 75 ? 20.25 3.967 1.806 1 93.12 75 SER B CA 1
ATOM 2226 C C . SER B 1 75 ? 21.188 3.105 2.635 1 93.12 75 SER B C 1
ATOM 2228 O O . SER B 1 75 ? 21.891 3.613 3.521 1 93.12 75 SER B O 1
ATOM 2230 N N . ARG B 1 76 ? 21.156 1.853 2.35 1 91.75 76 ARG B N 1
ATOM 2231 C CA . ARG B 1 76 ? 22.125 0.933 2.951 1 91.75 76 ARG B CA 1
ATOM 2232 C C . ARG B 1 76 ? 23.234 0.588 1.972 1 91.75 76 ARG B C 1
ATOM 2234 O O . ARG B 1 76 ? 24.172 -0.143 2.316 1 91.75 76 ARG B O 1
ATOM 2241 N N . ALA B 1 77 ? 23.125 1.165 0.804 1 89 77 ALA B N 1
ATOM 2242 C CA . ALA B 1 77 ? 24.172 0.934 -0.191 1 89 77 ALA B CA 1
ATOM 2243 C C . ALA B 1 77 ? 25.5 1.562 0.245 1 89 77 ALA B C 1
ATOM 2245 O O . ALA B 1 77 ? 25.516 2.473 1.076 1 89 77 ALA B O 1
ATOM 2246 N N . ILE B 1 78 ? 26.609 1.007 -0.31 1 86.25 78 ILE B N 1
ATOM 2247 C CA . ILE B 1 78 ? 27.938 1.557 -0.101 1 86.25 78 ILE B CA 1
ATOM 2248 C C . ILE B 1 78 ? 28.562 1.944 -1.443 1 86.25 78 ILE B C 1
ATOM 2250 O O . ILE B 1 78 ? 28.859 1.078 -2.266 1 86.25 78 ILE B O 1
ATOM 2254 N N . PRO B 1 79 ? 28.734 3.225 -1.599 1 88.5 79 PRO B N 1
ATOM 2255 C CA . PRO B 1 79 ? 28.391 4.34 -0.718 1 88.5 79 PRO B CA 1
ATOM 2256 C C . PRO B 1 79 ? 26.891 4.617 -0.688 1 88.5 79 PRO B C 1
ATOM 2258 O O . PRO B 1 79 ? 26.172 4.227 -1.611 1 88.5 79 PRO B O 1
ATOM 2261 N N . PRO B 1 80 ? 26.531 5.309 0.374 1 84.06 80 PRO B N 1
ATOM 2262 C CA . PRO B 1 80 ? 25.094 5.594 0.431 1 84.06 80 PRO B CA 1
ATOM 2263 C C . PRO B 1 80 ? 24.641 6.547 -0.67 1 84.06 80 PRO B C 1
ATOM 2265 O O . PRO B 1 80 ? 25.359 7.5 -1.003 1 84.06 80 PRO B O 1
ATOM 2268 N N . GLU B 1 81 ? 23.5 6.191 -1.308 1 87.44 81 GLU B N 1
ATOM 2269 C CA . GLU B 1 81 ? 22.859 7.043 -2.301 1 87.44 81 GLU B CA 1
ATOM 2270 C C . GLU B 1 81 ? 21.406 7.344 -1.915 1 87.44 81 GLU B C 1
ATOM 2272 O O . GLU B 1 81 ? 20.516 6.547 -2.199 1 87.44 81 GLU B O 1
ATOM 2277 N N . GLU B 1 82 ? 21.219 8.484 -1.434 1 87 82 GLU B N 1
ATOM 2278 C CA . GLU B 1 82 ? 19.891 8.867 -0.958 1 87 82 GLU B CA 1
ATOM 2279 C C . GLU B 1 82 ? 18.969 9.227 -2.121 1 87 82 GLU B C 1
ATOM 2281 O O . GLU B 1 82 ? 19.438 9.672 -3.172 1 87 82 GLU B O 1
ATOM 2286 N N . ALA B 1 83 ? 17.719 8.922 -1.921 1 90.12 83 ALA B N 1
ATOM 2287 C CA . ALA B 1 83 ? 16.688 9.461 -2.82 1 90.12 83 ALA B CA 1
ATOM 2288 C C . ALA B 1 83 ? 16.125 10.766 -2.285 1 90.12 83 ALA B C 1
ATOM 2290 O O . ALA B 1 83 ? 15.766 10.859 -1.107 1 90.12 83 ALA B O 1
ATOM 2291 N N . LYS B 1 84 ? 16.078 11.742 -3.166 1 91 84 LYS B N 1
ATOM 2292 C CA . LYS B 1 84 ? 15.641 13.07 -2.754 1 91 84 LYS B CA 1
ATOM 2293 C C . LYS B 1 84 ? 14.453 13.539 -3.592 1 91 84 LYS B C 1
ATOM 2295 O O . LYS B 1 84 ? 14.422 13.328 -4.805 1 91 84 LYS B O 1
ATOM 2300 N N . TYR B 1 85 ? 13.523 14.18 -2.859 1 92.56 85 TYR B N 1
ATOM 2301 C CA . TYR B 1 85 ? 12.359 14.75 -3.531 1 92.56 85 TYR B CA 1
ATOM 2302 C C . TYR B 1 85 ? 12.117 16.188 -3.08 1 92.56 85 TYR B C 1
ATOM 2304 O O . TYR B 1 85 ? 12.25 16.5 -1.895 1 92.56 85 TYR B O 1
ATOM 2312 N N . ASP B 1 86 ? 11.781 17 -4.051 1 91.5 86 ASP B N 1
ATOM 2313 C CA . ASP B 1 86 ? 11.438 18.391 -3.75 1 91.5 86 ASP B CA 1
ATOM 2314 C C . ASP B 1 86 ? 10.055 18.5 -3.109 1 91.5 86 ASP B C 1
ATOM 2316 O O . ASP B 1 86 ? 9.047 18.188 -3.75 1 91.5 86 ASP B O 1
ATOM 2320 N N . VAL B 1 87 ? 10 19.047 -1.899 1 89.62 87 VAL B N 1
ATOM 2321 C CA . VAL B 1 87 ? 8.758 19.062 -1.132 1 89.62 87 VAL B CA 1
ATOM 2322 C C . VAL B 1 87 ? 7.777 20.047 -1.776 1 89.62 87 VAL B C 1
ATOM 2324 O O . VAL B 1 87 ? 6.59 19.734 -1.918 1 89.62 87 VAL B O 1
ATOM 2327 N N . HIS B 1 88 ? 8.273 21.141 -2.166 1 86.5 88 HIS B N 1
ATOM 2328 C CA . HIS B 1 88 ? 7.395 22.156 -2.746 1 86.5 88 HIS B CA 1
ATOM 2329 C C . HIS B 1 88 ? 6.777 21.656 -4.051 1 86.5 88 HIS B C 1
ATOM 2331 O O . HIS B 1 88 ? 5.586 21.859 -4.289 1 86.5 88 HIS B O 1
ATOM 2337 N N . LYS B 1 89 ? 7.574 21.047 -4.785 1 87.38 89 LYS B N 1
ATOM 2338 C CA . LYS B 1 89 ? 7.078 20.531 -6.055 1 87.38 89 LYS B CA 1
ATOM 2339 C C . LYS B 1 89 ? 6.02 19.453 -5.832 1 87.38 89 LYS B C 1
ATOM 2341 O O . LYS B 1 89 ? 4.984 19.438 -6.508 1 87.38 89 LYS B O 1
ATOM 2346 N N . MET B 1 90 ? 6.324 18.609 -4.867 1 88.19 90 MET B N 1
ATOM 2347 C CA . MET B 1 90 ? 5.379 17.531 -4.562 1 88.19 90 MET B CA 1
ATOM 2348 C C . MET B 1 90 ? 4.062 18.094 -4.043 1 88.19 90 MET B C 1
ATOM 2350 O O . MET B 1 90 ? 2.986 17.672 -4.461 1 88.19 90 MET B O 1
ATOM 2354 N N . TYR B 1 91 ? 4.203 19 -3.238 1 83.81 91 TYR B N 1
ATOM 2355 C CA . TYR B 1 91 ? 3.041 19.609 -2.609 1 83.81 91 TYR B CA 1
ATOM 2356 C C . TYR B 1 91 ? 2.213 20.375 -3.629 1 83.81 91 TYR B C 1
ATOM 2358 O O . TYR B 1 91 ? 0.985 20.266 -3.654 1 83.81 91 TYR B O 1
ATOM 2366 N N . GLU B 1 92 ? 2.834 21.109 -4.445 1 83.44 92 GLU B N 1
ATOM 2367 C CA . GLU B 1 92 ? 2.145 21.875 -5.484 1 83.44 92 GLU B CA 1
ATOM 2368 C C . GLU B 1 92 ? 1.444 20.953 -6.477 1 83.44 92 GLU B C 1
ATOM 2370 O O . GLU B 1 92 ? 0.311 21.219 -6.883 1 83.44 92 GLU B O 1
ATOM 2375 N N . SER B 1 93 ? 2.137 19.922 -6.781 1 85.31 93 SER B N 1
ATOM 2376 C CA . SER B 1 93 ? 1.548 18.969 -7.703 1 85.31 93 SER B CA 1
ATOM 2377 C C . SER B 1 93 ? 0.302 18.312 -7.105 1 85.31 93 SER B C 1
ATOM 2379 O O . SER B 1 93 ? -0.676 18.062 -7.816 1 85.31 93 SER B O 1
ATOM 2381 N N . PHE B 1 94 ? 0.323 18.125 -5.898 1 86.06 94 PHE B N 1
ATOM 2382 C CA . PHE B 1 94 ? -0.791 17.484 -5.207 1 86.06 94 PHE B CA 1
ATOM 2383 C C . PHE B 1 94 ? -2.047 18.344 -5.297 1 86.06 94 PHE B C 1
ATOM 2385 O O . PHE B 1 94 ? -3.143 17.828 -5.527 1 86.06 94 PHE B O 1
ATOM 2392 N N . PHE B 1 95 ? -1.914 19.594 -5.254 1 84.06 95 PHE B N 1
ATOM 2393 C CA . PHE B 1 95 ? -3.078 20.469 -5.184 1 84.06 95 PHE B CA 1
ATOM 2394 C C . PHE B 1 95 ? -3.471 20.953 -6.574 1 84.06 95 PHE B C 1
ATOM 2396 O O . PHE B 1 95 ? -4.582 21.453 -6.77 1 84.06 95 PHE B O 1
ATOM 2403 N N . SER B 1 96 ? -2.578 20.828 -7.496 1 83.81 96 SER B N 1
ATOM 2404 C CA . SER B 1 96 ? -2.85 21.359 -8.828 1 83.81 96 SER B CA 1
ATOM 2405 C C . SER B 1 96 ? -3.758 20.406 -9.617 1 83.81 96 SER B C 1
ATOM 2407 O O . SER B 1 96 ? -4.406 20.828 -10.578 1 83.81 96 SER B O 1
ATOM 2409 N N . ASP B 1 97 ? -3.734 19.156 -9.195 1 81.94 97 ASP B N 1
ATOM 2410 C CA . ASP B 1 97 ? -4.527 18.141 -9.883 1 81.94 97 ASP B CA 1
ATOM 2411 C C . ASP B 1 97 ? -5.465 17.422 -8.914 1 81.94 97 ASP B C 1
ATOM 2413 O O . ASP B 1 97 ? -5.008 16.688 -8.047 1 81.94 97 ASP B O 1
ATOM 2417 N N . GLN B 1 98 ? -6.723 17.641 -9.133 1 75.38 98 GLN B N 1
ATOM 2418 C CA . GLN B 1 98 ? -7.738 17.062 -8.258 1 75.38 98 GLN B CA 1
ATOM 2419 C C . GLN B 1 98 ? -7.668 15.539 -8.258 1 75.38 98 GLN B C 1
ATOM 2421 O O . GLN B 1 98 ? -8.016 14.891 -7.266 1 75.38 98 GLN B O 1
ATOM 2426 N N . SER B 1 99 ? -7.223 15.016 -9.336 1 76.62 99 SER B N 1
ATOM 2427 C CA . SER B 1 99 ? -7.129 13.562 -9.406 1 76.62 99 SER B CA 1
ATOM 2428 C C . SER B 1 99 ? -6.141 13.023 -8.375 1 76.62 99 SER B C 1
ATOM 2430 O O . SER B 1 99 ? -6.246 11.875 -7.949 1 76.62 99 SER B O 1
ATOM 2432 N N . ASN B 1 100 ? -5.312 13.898 -7.926 1 75.81 100 ASN B N 1
ATOM 2433 C CA . ASN B 1 100 ? -4.324 13.469 -6.945 1 75.81 100 ASN B CA 1
ATOM 2434 C C . ASN B 1 100 ? -4.961 13.195 -5.586 1 75.81 100 ASN B C 1
ATOM 2436 O O . ASN B 1 100 ? -4.508 12.312 -4.848 1 75.81 100 ASN B O 1
ATOM 2440 N N . ASN B 1 101 ? -5.988 13.922 -5.336 1 75.69 101 ASN B N 1
ATOM 2441 C CA . ASN B 1 101 ? -6.676 13.688 -4.074 1 75.69 101 ASN B CA 1
ATOM 2442 C C . ASN B 1 101 ? -7.344 12.312 -4.047 1 75.69 101 ASN B C 1
ATOM 2444 O O . ASN B 1 101 ? -7.277 11.602 -3.039 1 75.69 101 ASN B O 1
ATOM 2448 N N . ILE B 1 102 ? -7.824 11.969 -5.121 1 78.5 102 ILE B N 1
ATOM 2449 C CA . ILE B 1 102 ? -8.484 10.672 -5.227 1 78.5 102 ILE B CA 1
ATOM 2450 C C . ILE B 1 102 ? -7.438 9.562 -5.172 1 78.5 102 ILE B C 1
ATOM 2452 O O . ILE B 1 102 ? -7.59 8.594 -4.414 1 78.5 102 ILE B O 1
ATOM 2456 N N . ASP B 1 103 ? -6.406 9.797 -5.871 1 85.44 103 ASP B N 1
ATOM 2457 C CA . ASP B 1 103 ? -5.332 8.812 -5.906 1 85.44 103 ASP B CA 1
ATOM 2458 C C . ASP B 1 103 ? -4.711 8.625 -4.523 1 85.44 103 ASP B C 1
ATOM 2460 O O . ASP B 1 103 ? -4.277 7.527 -4.172 1 85.44 103 ASP B O 1
ATOM 2464 N N . TYR B 1 104 ? -4.777 9.711 -3.814 1 89.31 104 TYR B N 1
ATOM 2465 C CA . TYR B 1 104 ? -4.168 9.68 -2.49 1 89.31 104 TYR B CA 1
ATOM 2466 C C . TYR B 1 104 ? -4.887 8.695 -1.577 1 89.31 104 TYR B C 1
ATOM 2468 O O . TYR B 1 104 ? -4.289 8.156 -0.643 1 89.31 104 TYR B O 1
ATOM 2476 N N . MET B 1 105 ? -6.09 8.383 -1.893 1 91.5 105 MET B N 1
ATOM 2477 C CA . MET B 1 105 ? -6.824 7.422 -1.079 1 91.5 105 MET B CA 1
ATOM 2478 C C . MET B 1 105 ? -6.922 6.074 -1.785 1 91.5 105 MET B C 1
ATOM 2480 O O . MET B 1 105 ? -6.832 5.023 -1.145 1 91.5 105 MET B O 1
ATOM 2484 N N . ILE B 1 106 ? -6.973 6.074 -3.031 1 94.31 106 ILE B N 1
ATOM 2485 C CA . ILE B 1 106 ? -7.188 4.855 -3.807 1 94.31 106 ILE B CA 1
ATOM 2486 C C . ILE B 1 106 ? -5.926 3.994 -3.771 1 94.31 106 ILE B C 1
ATOM 2488 O O . ILE B 1 106 ? -6.004 2.781 -3.557 1 94.31 106 ILE B O 1
ATOM 2492 N N . ILE B 1 107 ? -4.816 4.664 -3.865 1 95 107 ILE B N 1
ATOM 2493 C CA . ILE B 1 107 ? -3.539 3.977 -4.027 1 95 107 ILE B CA 1
ATOM 2494 C C . ILE B 1 107 ? -3.223 3.178 -2.764 1 95 107 ILE B C 1
ATOM 2496 O O . ILE B 1 107 ? -2.936 1.98 -2.836 1 95 107 ILE B O 1
ATOM 2500 N N . PRO B 1 108 ? -3.396 3.752 -1.643 1 96.38 108 PRO B N 1
ATOM 2501 C CA . PRO B 1 108 ? -3.115 2.959 -0.444 1 96.38 108 PRO B CA 1
ATOM 2502 C C . PRO B 1 108 ? -4.094 1.801 -0.261 1 96.38 108 PRO B C 1
ATOM 2504 O O . PRO B 1 108 ? -3.715 0.743 0.249 1 96.38 108 PRO B O 1
ATOM 2507 N N . MET B 1 109 ? -5.285 1.973 -0.674 1 97.19 109 MET B N 1
ATOM 2508 C CA . MET B 1 109 ? -6.25 0.881 -0.579 1 97.19 109 MET B CA 1
ATOM 2509 C C . MET B 1 109 ? -5.871 -0.263 -1.513 1 97.19 109 MET B C 1
ATOM 2511 O O . MET B 1 109 ? -5.855 -1.425 -1.103 1 97.19 109 MET B O 1
ATOM 2515 N N . MET B 1 110 ? -5.508 0.101 -2.723 1 97.81 110 MET B N 1
ATOM 2516 C CA . MET B 1 110 ? -5.102 -0.917 -3.686 1 97.81 110 MET B CA 1
ATOM 2517 C C . MET B 1 110 ? -3.902 -1.706 -3.168 1 97.81 110 MET B C 1
ATOM 2519 O O . MET B 1 110 ? -3.898 -2.938 -3.213 1 97.81 110 MET B O 1
ATOM 2523 N N . SER B 1 111 ? -2.996 -0.991 -2.654 1 98 111 SER B N 1
ATOM 2524 C CA . SER B 1 111 ? -1.758 -1.622 -2.209 1 98 111 SER B CA 1
ATOM 2525 C C . SER B 1 111 ? -1.989 -2.471 -0.962 1 98 111 SER B C 1
ATOM 2527 O O . SER B 1 111 ? -1.398 -3.543 -0.817 1 98 111 SER B O 1
ATOM 2529 N N . MET B 1 112 ? -2.816 -1.983 -0.083 1 98 112 MET B N 1
ATOM 2530 C CA . MET B 1 112 ? -3.166 -2.715 1.131 1 98 112 MET B CA 1
ATOM 2531 C C . MET B 1 112 ? -3.807 -4.059 0.791 1 98 112 MET B C 1
ATOM 2533 O O . MET B 1 112 ? -3.436 -5.086 1.354 1 98 112 MET B O 1
ATOM 2537 N N . LEU B 1 113 ? -4.668 -4.055 -0.148 1 98.31 113 LEU B N 1
ATOM 2538 C CA . LEU B 1 113 ? -5.359 -5.277 -0.541 1 98.31 113 LEU B CA 1
ATOM 2539 C C . LEU B 1 113 ? -4.391 -6.285 -1.148 1 98.31 113 LEU B C 1
ATOM 2541 O O . LEU B 1 113 ? -4.496 -7.484 -0.896 1 98.31 113 LEU B O 1
ATOM 2545 N N . SER B 1 114 ? -3.492 -5.738 -1.914 1 98.06 114 SER B N 1
ATOM 2546 C CA . SER B 1 114 ? -2.479 -6.602 -2.51 1 98.06 114 SER B CA 1
ATOM 2547 C C . SER B 1 114 ? -1.639 -7.289 -1.439 1 98.06 114 SER B C 1
ATOM 2549 O O . SER B 1 114 ? -1.457 -8.508 -1.473 1 98.06 114 SER B O 1
ATOM 2551 N N . LEU B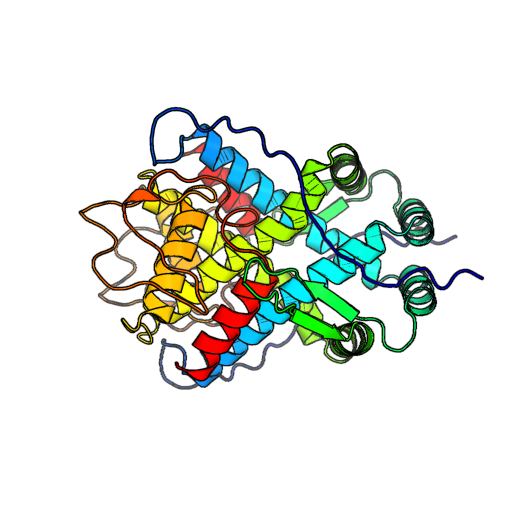 1 115 ? -1.188 -6.547 -0.48 1 98.44 115 LEU B N 1
ATOM 2552 C CA . LEU B 1 115 ? -0.328 -7.121 0.548 1 98.44 115 LEU B CA 1
ATOM 2553 C C . LEU B 1 115 ? -1.106 -8.086 1.43 1 98.44 115 LEU B C 1
ATOM 2555 O O . LEU B 1 115 ? -0.591 -9.148 1.805 1 98.44 115 LEU B O 1
ATOM 2559 N N . ILE B 1 116 ? -2.33 -7.754 1.771 1 98.31 116 ILE B N 1
ATOM 2560 C CA . ILE B 1 116 ? -3.152 -8.633 2.598 1 98.31 116 ILE B CA 1
ATOM 2561 C C . ILE B 1 116 ? -3.344 -9.977 1.893 1 98.31 116 ILE B C 1
ATOM 2563 O O . ILE B 1 116 ? -3.146 -11.031 2.494 1 98.31 116 ILE B O 1
ATOM 2567 N N . HIS B 1 117 ? -3.707 -9.883 0.641 1 97.94 117 HIS B N 1
ATOM 2568 C CA . HIS B 1 117 ? -3.932 -11.109 -0.112 1 97.94 117 HIS B CA 1
ATOM 2569 C C . HIS B 1 117 ? -2.654 -11.938 -0.208 1 97.94 117 HIS B C 1
ATOM 2571 O O . HIS B 1 117 ? -2.684 -13.156 -0.016 1 97.94 117 HIS B O 1
ATOM 2577 N N . ASP B 1 118 ? -1.524 -11.305 -0.523 1 96.62 118 ASP B N 1
ATOM 2578 C CA . ASP B 1 118 ? -0.24 -12 -0.604 1 96.62 118 ASP B CA 1
ATOM 2579 C C . ASP B 1 118 ? 0.102 -12.68 0.718 1 96.62 118 ASP B C 1
ATOM 2581 O O . ASP B 1 118 ? 0.555 -13.828 0.731 1 96.62 118 ASP B O 1
ATOM 2585 N N . ALA B 1 119 ? -0.103 -11.953 1.779 1 97.56 119 ALA B N 1
ATOM 2586 C CA . ALA B 1 119 ? 0.232 -12.492 3.096 1 97.56 119 ALA B CA 1
ATOM 2587 C C . ALA B 1 119 ? -0.625 -13.711 3.422 1 97.56 119 ALA B C 1
ATOM 2589 O O . ALA B 1 119 ? -0.124 -14.703 3.957 1 97.56 119 ALA B O 1
ATOM 2590 N N . ILE B 1 120 ? -1.882 -13.656 3.121 1 97.31 120 ILE B N 1
ATOM 2591 C CA . ILE B 1 120 ? -2.791 -14.773 3.355 1 97.31 120 ILE B CA 1
ATOM 2592 C C . ILE B 1 120 ? -2.35 -15.977 2.531 1 97.31 120 ILE B C 1
ATOM 2594 O O . ILE B 1 120 ? -2.184 -17.078 3.066 1 97.31 120 ILE B O 1
ATOM 2598 N N . ARG B 1 121 ? -2.105 -15.734 1.279 1 95.38 121 ARG B N 1
ATOM 2599 C CA . ARG B 1 121 ? -1.764 -16.797 0.333 1 95.38 121 ARG B CA 1
ATOM 2600 C C . ARG B 1 121 ? -0.398 -17.391 0.651 1 95.38 121 ARG B C 1
ATOM 2602 O O . ARG B 1 121 ? -0.26 -18.609 0.764 1 95.38 121 ARG B O 1
ATOM 2609 N N . ASP B 1 122 ? 0.593 -16.562 0.846 1 94.62 122 ASP B N 1
ATOM 2610 C CA . ASP B 1 122 ? 1.978 -17 0.978 1 94.62 122 ASP B CA 1
ATOM 2611 C C . ASP B 1 122 ? 2.201 -17.719 2.311 1 94.62 122 ASP B C 1
ATOM 2613 O O . ASP B 1 122 ? 3.176 -18.453 2.469 1 94.62 122 ASP B O 1
ATOM 2617 N N . ASN B 1 123 ? 1.231 -17.531 3.238 1 95.5 123 ASN B N 1
ATOM 2618 C CA . ASN B 1 123 ? 1.435 -18.141 4.551 1 95.5 123 ASN B CA 1
ATOM 2619 C C . ASN B 1 123 ? 0.427 -19.25 4.809 1 95.5 123 ASN B C 1
ATOM 2621 O O . ASN B 1 123 ? 0.294 -19.719 5.941 1 95.5 123 ASN B O 1
ATOM 2625 N N . GLY B 1 124 ? -0.334 -19.641 3.809 1 93.56 124 GLY B N 1
ATOM 2626 C CA . GLY B 1 124 ? -1.123 -20.859 3.846 1 93.56 124 GLY B CA 1
ATOM 2627 C C . GLY B 1 124 ? -2.494 -20.656 4.465 1 93.56 124 GLY B C 1
ATOM 2628 O O . GLY B 1 124 ? -3.107 -21.625 4.938 1 93.56 124 GLY B O 1
ATOM 2629 N N . PHE B 1 125 ? -2.99 -19.422 4.449 1 95.44 125 PHE B N 1
ATOM 2630 C CA . PHE B 1 125 ? -4.273 -19.156 5.09 1 95.44 125 PHE B CA 1
ATOM 2631 C C . PHE B 1 125 ? -5.371 -18.969 4.047 1 95.44 125 PHE B C 1
ATOM 2633 O O . PHE B 1 125 ? -6.488 -18.562 4.383 1 95.44 125 PHE B O 1
ATOM 2640 N N . GLU B 1 126 ? -5.051 -19.203 2.871 1 91.75 126 GLU B N 1
ATOM 2641 C CA . GLU B 1 126 ? -6.039 -19.047 1.809 1 91.75 126 GLU B CA 1
ATOM 2642 C C . GLU B 1 126 ? -7.164 -20.062 1.947 1 91.75 126 GLU B C 1
ATOM 2644 O O . GLU B 1 126 ? -6.926 -21.203 2.34 1 91.75 126 GLU B O 1
ATOM 2649 N N . ASN B 1 127 ? -8.336 -19.609 1.755 1 90.88 127 ASN B N 1
ATOM 2650 C CA . ASN B 1 127 ? -9.484 -20.516 1.607 1 90.88 127 ASN B CA 1
ATOM 2651 C C . ASN B 1 127 ? -10.406 -20.062 0.483 1 90.88 127 ASN B C 1
ATOM 2653 O O . ASN B 1 127 ? -10.109 -19.094 -0.217 1 90.88 127 ASN B O 1
ATOM 2657 N N . HIS B 1 128 ? -11.469 -20.922 0.191 1 94.5 128 HIS B N 1
ATOM 2658 C CA . HIS B 1 128 ? -12.25 -20.703 -1.019 1 94.5 128 HIS B CA 1
ATOM 2659 C C . HIS B 1 128 ? -13.719 -20.422 -0.684 1 94.5 128 HIS B C 1
ATOM 2661 O O . HIS B 1 128 ? -14.609 -20.797 -1.439 1 94.5 128 HIS B O 1
ATOM 2667 N N . THR B 1 129 ? -13.891 -19.828 0.508 1 97.25 129 THR B N 1
ATOM 2668 C CA . THR B 1 129 ? -15.234 -19.312 0.781 1 97.25 129 THR B CA 1
ATOM 2669 C C . THR B 1 129 ? -15.578 -18.156 -0.156 1 97.25 129 THR B C 1
ATOM 2671 O O . THR B 1 129 ? -14.688 -17.547 -0.754 1 97.25 129 THR B O 1
ATOM 2674 N N . PRO B 1 130 ? -16.812 -17.828 -0.283 1 98.19 130 PRO B N 1
ATOM 2675 C CA . PRO B 1 130 ? -17.219 -16.75 -1.193 1 98.19 130 PRO B CA 1
ATOM 2676 C C . PRO B 1 130 ? -16.531 -15.422 -0.891 1 98.19 130 PRO B C 1
ATOM 2678 O O . PRO B 1 130 ? -16.156 -14.688 -1.812 1 98.19 130 PRO B O 1
ATOM 2681 N N . GLU B 1 131 ? -16.25 -15.148 0.396 1 98.19 131 GLU B N 1
ATOM 2682 C CA . GLU B 1 131 ? -15.648 -13.883 0.795 1 98.19 131 GLU B CA 1
ATOM 2683 C C . GLU B 1 131 ? -14.172 -13.82 0.421 1 98.19 131 GLU B C 1
ATOM 2685 O O . GLU B 1 131 ? -13.68 -12.789 -0.027 1 98.19 131 GLU B O 1
ATOM 2690 N N . PHE B 1 132 ? -13.5 -14.953 0.555 1 98.06 132 PHE B N 1
ATOM 2691 C CA . PHE B 1 132 ? -12.094 -15 0.191 1 98.06 132 PHE B CA 1
ATOM 2692 C C . PHE B 1 132 ? -11.922 -14.969 -1.323 1 98.06 132 PHE B C 1
ATOM 2694 O O . PHE B 1 132 ? -10.984 -14.352 -1.836 1 98.06 132 PHE B O 1
ATOM 2701 N N . GLU B 1 133 ? -12.875 -15.609 -1.997 1 98.12 133 GLU B N 1
ATOM 2702 C CA . GLU B 1 133 ? -12.867 -15.516 -3.453 1 98.12 133 GLU B CA 1
ATOM 2703 C C . GLU B 1 133 ? -13.133 -14.086 -3.916 1 98.12 133 GLU B C 1
ATOM 2705 O O . GLU B 1 133 ? -12.539 -13.625 -4.891 1 98.12 133 GLU B O 1
ATOM 2710 N N . PHE B 1 134 ? -14.031 -13.445 -3.217 1 98.62 134 PHE B N 1
ATOM 2711 C CA . PHE B 1 134 ? -14.336 -12.047 -3.506 1 98.62 134 PHE B CA 1
ATOM 2712 C C . PHE B 1 134 ? -13.094 -11.188 -3.352 1 98.62 134 PHE B C 1
ATOM 2714 O O . PHE B 1 134 ? -12.758 -10.406 -4.242 1 98.62 134 PHE B O 1
ATOM 2721 N N . LEU B 1 135 ? -12.328 -11.336 -2.246 1 98.44 135 LEU B N 1
ATOM 2722 C CA . LEU B 1 135 ? -11.094 -10.602 -2.01 1 98.44 135 LEU B CA 1
ATOM 2723 C C . LEU B 1 135 ? -10.07 -10.883 -3.111 1 98.44 135 LEU B C 1
ATOM 2725 O O . LEU B 1 135 ? -9.391 -9.977 -3.58 1 98.44 135 LEU B O 1
ATOM 2729 N N . ARG B 1 136 ? -10.008 -12.07 -3.52 1 98 136 ARG B N 1
ATOM 2730 C CA . ARG B 1 136 ? -9.055 -12.469 -4.555 1 98 136 ARG B CA 1
ATOM 2731 C C . ARG B 1 136 ? -9.328 -11.727 -5.859 1 98 136 ARG B C 1
ATOM 2733 O O . ARG B 1 136 ? -8.406 -11.211 -6.488 1 98 136 ARG B O 1
ATOM 2740 N N . HIS B 1 137 ? -10.578 -11.633 -6.266 1 98.25 137 HIS B N 1
ATOM 2741 C CA . HIS B 1 137 ? -10.922 -10.977 -7.52 1 98.25 137 HIS B CA 1
ATOM 2742 C C . HIS B 1 137 ? -10.766 -9.461 -7.41 1 98.25 137 HIS B C 1
ATOM 2744 O O . HIS B 1 137 ? -10.398 -8.797 -8.383 1 98.25 137 HIS B O 1
ATOM 2750 N N . ILE B 1 138 ? -11.047 -8.938 -6.203 1 98.38 138 ILE B N 1
ATOM 2751 C CA . ILE B 1 138 ? -10.828 -7.516 -5.988 1 98.38 138 ILE B CA 1
ATOM 2752 C C . ILE B 1 138 ? -9.336 -7.207 -6.094 1 98.38 138 ILE B C 1
ATOM 2754 O O . ILE B 1 138 ? -8.93 -6.281 -6.805 1 98.38 138 ILE B O 1
ATOM 2758 N N . ARG B 1 139 ? -8.555 -7.992 -5.387 1 97.81 139 ARG B N 1
ATOM 2759 C CA . ARG B 1 139 ? -7.109 -7.809 -5.457 1 97.81 139 ARG B CA 1
ATOM 2760 C C . ARG B 1 139 ? -6.609 -7.922 -6.895 1 97.81 139 ARG B C 1
ATOM 2762 O O . ARG B 1 139 ? -5.754 -7.145 -7.32 1 97.81 139 ARG B O 1
ATOM 2769 N N . ASN B 1 140 ? -7.121 -8.891 -7.664 1 97.25 140 ASN B N 1
ATOM 2770 C CA . ASN B 1 140 ? -6.75 -9.039 -9.07 1 97.25 140 ASN B CA 1
ATOM 2771 C C . ASN B 1 140 ? -7.059 -7.777 -9.867 1 97.25 140 ASN B C 1
ATOM 2773 O O . ASN B 1 140 ? -6.258 -7.348 -10.695 1 97.25 140 ASN B O 1
ATOM 2777 N N . ALA B 1 141 ? -8.18 -7.215 -9.617 1 97.56 141 ALA B N 1
ATOM 2778 C CA . ALA B 1 141 ? -8.547 -5.98 -10.305 1 97.56 141 ALA B CA 1
ATOM 2779 C C . ALA B 1 141 ? -7.523 -4.879 -10.023 1 97.56 141 ALA B C 1
ATOM 2781 O O . ALA B 1 141 ? -7.199 -4.086 -10.906 1 97.56 141 ALA B O 1
ATOM 2782 N N . MET B 1 142 ? -6.996 -4.836 -8.766 1 96.88 142 MET B N 1
ATOM 2783 C CA . MET B 1 142 ? -6.027 -3.809 -8.398 1 96.88 142 MET B CA 1
ATOM 2784 C C . MET B 1 142 ? -4.738 -3.959 -9.203 1 96.88 142 MET B C 1
ATOM 2786 O O . MET B 1 142 ? -4.172 -2.969 -9.664 1 96.88 142 MET B O 1
ATOM 2790 N N . SER B 1 143 ? -4.352 -5.176 -9.43 1 96.25 143 SER B N 1
ATOM 2791 C CA . SER B 1 143 ? -3.104 -5.418 -10.148 1 96.25 143 SER B CA 1
ATOM 2792 C C . SER B 1 143 ? -3.271 -5.188 -11.641 1 96.25 143 SER B C 1
ATOM 2794 O O . SER B 1 143 ? -2.285 -5.129 -12.383 1 96.25 143 SER B O 1
ATOM 2796 N N . HIS B 1 144 ? -4.5 -5.016 -12.078 1 96.62 144 HIS B N 1
ATOM 2797 C CA . HIS B 1 144 ? -4.801 -4.719 -13.477 1 96.62 144 HIS B CA 1
ATOM 2798 C C . HIS B 1 144 ? -5.324 -3.295 -13.633 1 96.62 144 HIS B C 1
ATOM 2800 O O . HIS B 1 144 ? -6.168 -3.033 -14.5 1 96.62 144 HIS B O 1
ATOM 2806 N N . GLY B 1 145 ? -4.906 -2.434 -12.711 1 93.38 145 GLY B N 1
ATOM 2807 C CA . GLY B 1 145 ? -5.234 -1.022 -12.852 1 93.38 145 GLY B CA 1
ATOM 2808 C C . GLY B 1 145 ? -6.664 -0.701 -12.461 1 93.38 145 GLY B C 1
ATOM 2809 O O . GLY B 1 145 ? -7.324 0.111 -13.117 1 93.38 145 GLY B O 1
ATOM 2810 N N . ASN B 1 146 ? -7.137 -1.414 -11.438 1 95.56 146 ASN B N 1
ATOM 2811 C CA . ASN B 1 146 ? -8.492 -1.173 -10.961 1 95.56 146 ASN B CA 1
ATOM 2812 C C . ASN B 1 146 ? -9.531 -1.561 -12.008 1 95.56 146 ASN B C 1
ATOM 2814 O O . ASN B 1 146 ? -10.453 -0.793 -12.289 1 95.56 146 ASN B O 1
ATOM 2818 N N . ARG B 1 147 ? -9.273 -2.732 -12.578 1 96.31 147 ARG B N 1
ATOM 2819 C CA . ARG B 1 147 ? -10.117 -3.271 -13.633 1 96.31 147 ARG B CA 1
ATOM 2820 C C . ARG B 1 147 ? -10.328 -4.773 -13.453 1 96.31 147 ARG B C 1
ATOM 2822 O O . ARG B 1 147 ? -9.359 -5.527 -13.32 1 96.31 147 ARG B O 1
ATOM 2829 N N . PHE B 1 148 ? -11.555 -5.152 -13.5 1 97.25 148 PHE B N 1
ATOM 2830 C CA . PHE B 1 148 ? -11.766 -6.594 -13.492 1 97.25 148 PHE B CA 1
ATOM 2831 C C . PHE B 1 148 ? -11.172 -7.238 -14.734 1 97.25 148 PHE B C 1
ATOM 2833 O O . PHE B 1 148 ? -11.438 -6.797 -15.859 1 97.25 148 PHE B O 1
ATOM 2840 N N . THR B 1 149 ? -10.406 -8.18 -14.555 1 96.5 149 THR B N 1
ATOM 2841 C CA . THR B 1 149 ? -9.789 -8.969 -15.609 1 96.5 149 THR B CA 1
ATOM 2842 C C . THR B 1 149 ? -9.875 -10.461 -15.297 1 96.5 149 THR B C 1
ATOM 2844 O O . THR B 1 149 ? -9.188 -10.953 -14.406 1 96.5 149 THR B O 1
ATOM 2847 N N . PHE B 1 150 ? -10.703 -11.141 -16.016 1 95.19 150 PHE B N 1
ATOM 2848 C CA . PHE B 1 150 ? -10.906 -12.562 -15.789 1 95.19 150 PHE B CA 1
ATOM 2849 C C . PHE B 1 150 ? -10.289 -13.391 -16.906 1 95.19 150 PHE B C 1
ATOM 2851 O O . PHE B 1 150 ? -10.523 -13.117 -18.094 1 95.19 150 PHE B O 1
ATOM 2858 N N . ARG B 1 151 ? -9.5 -14.305 -16.516 1 91.44 151 ARG B N 1
ATOM 2859 C CA . ARG B 1 151 ? -8.867 -15.227 -17.453 1 91.44 151 ARG B CA 1
ATOM 2860 C C . ARG B 1 151 ? -9.18 -16.672 -17.094 1 91.44 151 ARG B C 1
ATOM 2862 O O . ARG B 1 151 ? -9.641 -16.953 -15.984 1 91.44 151 ARG B O 1
ATOM 2869 N N . ASN B 1 152 ? -9.062 -17.516 -18.094 1 91 152 ASN B N 1
ATOM 2870 C CA . ASN B 1 152 ? -9.141 -18.953 -17.875 1 91 152 ASN B CA 1
ATOM 2871 C C . ASN B 1 152 ? -10.477 -19.359 -17.266 1 91 152 ASN B C 1
ATOM 2873 O O . ASN B 1 152 ? -10.523 -20.156 -16.328 1 91 152 ASN B O 1
ATOM 2877 N N . GLY B 1 153 ? -11.562 -18.734 -17.641 1 91.75 153 GLY B N 1
ATOM 2878 C CA . GLY B 1 153 ? -12.906 -19.109 -17.234 1 91.75 153 GLY B CA 1
ATOM 2879 C C . GLY B 1 153 ? -13.297 -18.562 -15.875 1 91.75 153 GLY B C 1
ATOM 2880 O O . GLY B 1 153 ? -14.289 -19 -15.281 1 91.75 153 GLY B O 1
ATOM 2881 N N . GLU B 1 154 ? -12.578 -17.656 -15.367 1 93.94 154 GLU B N 1
ATOM 2882 C CA . GLU B 1 154 ? -12.898 -17.047 -14.078 1 93.94 154 GLU B CA 1
ATOM 2883 C C . GLU B 1 154 ? -14.086 -16.094 -14.188 1 93.94 154 GLU B C 1
ATOM 2885 O O . GLU B 1 154 ? -14.328 -15.516 -15.25 1 93.94 154 GLU B O 1
ATOM 2890 N N . PRO B 1 155 ? -14.766 -15.945 -13.047 1 97 155 PRO B N 1
ATOM 2891 C CA . PRO B 1 155 ? -14.711 -16.625 -11.75 1 97 155 PRO B CA 1
ATOM 2892 C C . PRO B 1 155 ? -15.258 -18.047 -11.805 1 97 155 PRO B C 1
ATOM 2894 O O . PRO B 1 155 ? -16.359 -18.266 -12.312 1 97 155 PRO B O 1
ATOM 2897 N N . ARG B 1 156 ? -14.625 -18.969 -11.156 1 95.75 156 ARG B N 1
ATOM 2898 C CA . ARG B 1 156 ? -15.008 -20.375 -11.156 1 95.75 156 ARG B CA 1
ATOM 2899 C C . ARG B 1 156 ? -15.812 -20.719 -9.914 1 95.75 156 ARG B C 1
ATOM 2901 O O . ARG B 1 156 ? -16.578 -21.688 -9.906 1 95.75 156 ARG B O 1
ATOM 2908 N N . ARG B 1 157 ? -15.617 -20.031 -8.875 1 96.62 157 ARG B N 1
ATOM 2909 C CA . ARG B 1 157 ? -16.328 -20.188 -7.609 1 96.62 157 ARG B CA 1
ATOM 2910 C C . ARG B 1 157 ? -17.141 -18.953 -7.273 1 96.62 157 ARG B C 1
ATOM 2912 O O . ARG B 1 157 ? -16.875 -17.859 -7.785 1 96.62 157 ARG B O 1
ATOM 2919 N N . THR B 1 158 ? -18.125 -19.203 -6.477 1 97.88 158 THR B N 1
ATOM 2920 C CA . THR B 1 158 ? -18.922 -18.062 -6.02 1 97.88 158 THR B CA 1
ATOM 2921 C C . THR B 1 158 ? -18.047 -17.047 -5.297 1 97.88 158 THR B C 1
ATOM 2923 O O . THR B 1 158 ? -17.297 -17.406 -4.383 1 97.88 158 THR B O 1
ATOM 2926 N N . ALA B 1 159 ? -18.094 -15.797 -5.711 1 98.5 159 ALA B N 1
ATOM 2927 C CA . ALA B 1 159 ? -17.391 -14.672 -5.105 1 98.5 159 ALA B CA 1
ATOM 2928 C C . ALA B 1 159 ? -18.375 -13.57 -4.699 1 98.5 159 ALA B C 1
ATOM 2930 O O . ALA B 1 159 ? -18.891 -12.844 -5.551 1 98.5 159 ALA B O 1
ATOM 2931 N N . SER B 1 160 ? -18.578 -13.492 -3.414 1 98.31 160 SER B N 1
ATOM 2932 C CA . SER B 1 160 ? -19.594 -12.539 -2.955 1 98.31 160 SER B CA 1
ATOM 2933 C C . SER B 1 160 ? -19.281 -12.047 -1.544 1 98.31 160 SER B C 1
ATOM 2935 O O . SER B 1 160 ? -18.594 -12.727 -0.781 1 98.31 160 SER B O 1
ATOM 2937 N N . PHE B 1 161 ? -19.781 -10.852 -1.233 1 97.88 161 PHE B N 1
ATOM 2938 C CA . PHE B 1 161 ? -19.672 -10.25 0.086 1 97.88 161 PHE B CA 1
ATOM 2939 C C . PHE B 1 161 ? -20.75 -9.203 0.303 1 97.88 161 PHE B C 1
ATOM 2941 O O . PHE B 1 161 ? -20.859 -8.234 -0.461 1 97.88 161 PHE B O 1
ATOM 2948 N N . GLU B 1 162 ? -21.531 -9.344 1.334 1 95.44 162 GLU B N 1
ATOM 2949 C CA . GLU B 1 162 ? -22.562 -8.414 1.791 1 95.44 162 GLU B CA 1
ATOM 2950 C C . GLU B 1 162 ? -23.375 -7.855 0.618 1 95.44 162 GLU B C 1
ATOM 2952 O O . GLU B 1 162 ? -23.516 -6.641 0.484 1 95.44 162 GLU B O 1
ATOM 2957 N N . GLY B 1 163 ? -23.828 -8.672 -0.286 1 94.19 163 GLY B N 1
ATOM 2958 C CA . GLY B 1 163 ? -24.703 -8.258 -1.377 1 94.19 163 GLY B CA 1
ATOM 2959 C C . GLY B 1 163 ? -23.969 -8.039 -2.682 1 94.19 163 GLY B C 1
ATOM 2960 O O . GLY B 1 163 ? -24.578 -7.883 -3.734 1 94.19 163 GLY B O 1
ATOM 2961 N N . PHE B 1 164 ? -22.641 -7.945 -2.627 1 97.62 164 PHE B N 1
ATOM 2962 C CA . PHE B 1 164 ? -21.844 -7.863 -3.844 1 97.62 164 PHE B CA 1
ATOM 2963 C C . PHE B 1 164 ? -21.594 -9.25 -4.418 1 97.62 164 PHE B C 1
ATOM 2965 O O . PHE B 1 164 ? -21.297 -10.195 -3.678 1 97.62 164 PHE B O 1
ATOM 2972 N N . THR B 1 165 ? -21.766 -9.328 -5.672 1 98.06 165 THR B N 1
ATOM 2973 C CA . THR B 1 165 ? -21.438 -10.578 -6.359 1 98.06 165 THR B CA 1
ATOM 2974 C C . THR B 1 165 ? -20.625 -10.297 -7.621 1 98.06 165 THR B C 1
ATOM 2976 O O . THR B 1 165 ? -20.969 -9.406 -8.398 1 98.06 165 THR B O 1
ATOM 2979 N N . ILE B 1 166 ? -19.547 -11.031 -7.801 1 98.31 166 ILE B N 1
ATOM 2980 C CA . ILE B 1 166 ? -18.703 -10.898 -8.977 1 98.31 166 ILE B CA 1
ATOM 2981 C C . ILE B 1 166 ? -18.984 -12.047 -9.945 1 98.31 166 ILE B C 1
ATOM 2983 O O . ILE B 1 166 ? -19.016 -13.211 -9.547 1 98.31 166 ILE B O 1
ATOM 2987 N N . ASN B 1 167 ? -19.188 -11.68 -11.156 1 97.44 167 ASN B N 1
ATOM 2988 C CA . ASN B 1 167 ? -19.406 -12.688 -12.188 1 97.44 167 ASN B CA 1
ATOM 2989 C C . ASN B 1 167 ? -18.672 -12.336 -13.484 1 97.44 167 ASN B C 1
ATOM 2991 O O . ASN B 1 167 ? -18.156 -11.227 -13.617 1 97.44 167 ASN B O 1
ATOM 2995 N N . SER B 1 168 ? -18.719 -13.273 -14.414 1 96.31 168 SER B N 1
ATOM 2996 C CA . SER B 1 168 ? -17.875 -13.188 -15.602 1 96.31 168 SER B CA 1
ATOM 2997 C C . SER B 1 168 ? -18.297 -12.031 -16.5 1 96.31 168 SER B C 1
ATOM 2999 O O . SER B 1 168 ? -17.5 -11.508 -17.281 1 96.31 168 SER B O 1
ATOM 3001 N N . SER B 1 169 ? -19.484 -11.547 -16.438 1 96.69 169 SER B N 1
ATOM 3002 C CA . SER B 1 169 ? -19.969 -10.469 -17.281 1 96.69 169 SER B CA 1
ATOM 3003 C C . SER B 1 169 ? -19.312 -9.141 -16.922 1 96.69 169 SER B C 1
ATOM 3005 O O . SER B 1 169 ? -19.391 -8.172 -17.688 1 96.69 169 SER B O 1
ATOM 3007 N N . MET B 1 170 ? -18.641 -9.164 -15.828 1 96.62 170 MET B N 1
ATOM 3008 C CA . MET B 1 170 ? -18.031 -7.93 -15.328 1 96.62 170 MET B CA 1
ATOM 3009 C C . MET B 1 170 ? -16.625 -7.75 -15.875 1 96.62 170 MET B C 1
ATOM 3011 O O . MET B 1 170 ? -15.961 -6.75 -15.586 1 96.62 170 MET B O 1
ATOM 3015 N N . ASN B 1 171 ? -16.203 -8.656 -16.703 1 96.19 171 ASN B N 1
ATOM 3016 C CA . ASN B 1 171 ? -14.875 -8.562 -17.281 1 96.19 171 ASN B CA 1
ATOM 3017 C C . ASN B 1 171 ? -14.68 -7.242 -18.031 1 96.19 171 ASN B C 1
ATOM 3019 O O . ASN B 1 171 ? -15.539 -6.832 -18.812 1 96.19 171 ASN B O 1
ATOM 3023 N N . GLY B 1 172 ? -13.617 -6.57 -17.609 1 94.19 172 GLY B N 1
ATOM 3024 C CA . GLY B 1 172 ? -13.305 -5.324 -18.297 1 94.19 172 GLY B CA 1
ATOM 3025 C C . GLY B 1 172 ? -13.844 -4.098 -17.578 1 94.19 172 GLY B C 1
ATOM 3026 O O . GLY B 1 172 ? -13.508 -2.969 -17.938 1 94.19 172 GLY B O 1
ATOM 3027 N N . THR B 1 173 ? -14.664 -4.32 -16.547 1 94.62 173 THR B N 1
ATOM 3028 C CA . THR B 1 173 ? -15.203 -3.193 -15.805 1 94.62 173 THR B CA 1
ATOM 3029 C C . THR B 1 173 ? -14.078 -2.385 -15.156 1 94.62 173 THR B C 1
ATOM 3031 O O . THR B 1 173 ? -13.25 -2.934 -14.43 1 94.62 173 THR B O 1
ATOM 3034 N N . ASN B 1 174 ? -14.125 -1.1 -15.406 1 91.88 174 ASN B N 1
ATOM 3035 C CA . ASN B 1 174 ? -13.133 -0.185 -14.859 1 91.88 174 ASN B CA 1
ATOM 3036 C C . ASN B 1 174 ? -13.617 0.472 -13.57 1 91.88 174 ASN B C 1
ATOM 3038 O O . ASN B 1 174 ? -14.812 0.464 -13.281 1 91.88 174 ASN B O 1
ATOM 3042 N N . ASN B 1 175 ? -12.648 0.987 -12.859 1 91.94 175 ASN B N 1
ATOM 3043 C CA . ASN B 1 175 ? -12.93 1.701 -11.617 1 91.94 175 ASN B CA 1
ATOM 3044 C C . ASN B 1 175 ? -13.727 0.842 -10.641 1 91.94 175 ASN B C 1
AT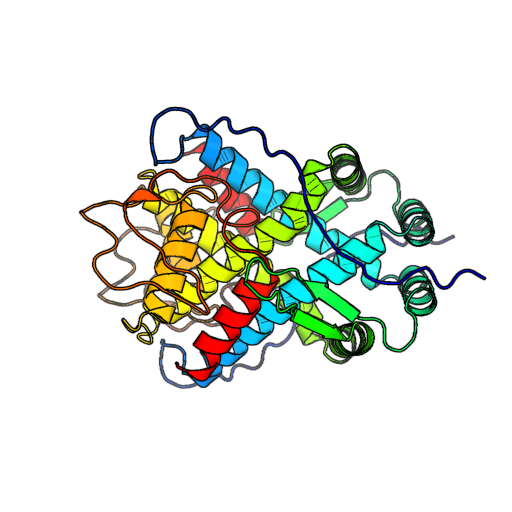OM 3046 O O . ASN B 1 175 ? -14.773 1.269 -10.148 1 91.94 175 ASN B O 1
ATOM 3050 N N . VAL B 1 176 ? -13.188 -0.393 -10.5 1 96.06 176 VAL B N 1
ATOM 3051 C CA . VAL B 1 176 ? -13.812 -1.312 -9.555 1 96.06 176 VAL B CA 1
ATOM 3052 C C . VAL B 1 176 ? -13.93 -0.644 -8.188 1 96.06 176 VAL B C 1
ATOM 3054 O O . VAL B 1 176 ? -15 -0.629 -7.586 1 96.06 176 VAL B O 1
ATOM 3057 N N . LEU B 1 177 ? -12.789 -0.21 -7.727 1 94.31 177 LEU B N 1
ATOM 3058 C CA . LEU B 1 177 ? -12.812 0.648 -6.547 1 94.31 177 LEU B CA 1
ATOM 3059 C C . LEU B 1 177 ? -13.398 2.018 -6.883 1 94.31 177 LEU B C 1
ATOM 3061 O O . LEU B 1 177 ? -12.969 2.66 -7.844 1 94.31 177 LEU B O 1
ATOM 3065 N N . HIS B 1 178 ? -14.359 2.422 -6.152 1 87.12 178 HIS B N 1
ATOM 3066 C CA . HIS B 1 178 ? -15.062 3.693 -6.277 1 87.12 178 HIS B CA 1
ATOM 3067 C C . HIS B 1 178 ? -16.422 3.508 -6.93 1 87.12 178 HIS B C 1
ATOM 3069 O O . HIS B 1 178 ? -17.422 4.055 -6.457 1 87.12 178 HIS B O 1
ATOM 3075 N N . ASN B 1 179 ? -16.453 2.676 -8.094 1 88.75 179 ASN B N 1
ATOM 3076 C CA . ASN B 1 179 ? -17.734 2.523 -8.773 1 88.75 179 ASN B CA 1
ATOM 3077 C C . ASN B 1 179 ? -18.469 1.268 -8.305 1 88.75 179 ASN B C 1
ATOM 3079 O O . ASN B 1 179 ? -19.656 1.321 -7.984 1 88.75 179 ASN B O 1
ATOM 3083 N N . TYR B 1 180 ? -17.828 0.138 -8.359 1 95 180 TYR B N 1
ATOM 3084 C CA . TYR B 1 180 ? -18.453 -1.127 -7.984 1 95 180 TYR B CA 1
ATOM 3085 C C . TYR B 1 180 ? -18.484 -1.289 -6.469 1 95 180 TYR B C 1
ATOM 3087 O O . TYR B 1 180 ? -19.484 -1.716 -5.906 1 95 180 TYR B O 1
ATOM 3095 N N . ILE B 1 181 ? -17.422 -0.929 -5.793 1 96 181 ILE B N 1
ATOM 3096 C CA . ILE B 1 181 ? -17.234 -1.085 -4.355 1 96 181 ILE B CA 1
ATOM 3097 C C . ILE B 1 181 ? -16.5 0.133 -3.793 1 96 181 ILE B C 1
ATOM 3099 O O . ILE B 1 181 ? -15.75 0.8 -4.508 1 96 181 ILE B O 1
ATOM 3103 N N . HIS B 1 182 ? -16.766 0.468 -2.566 1 95.38 182 HIS B N 1
ATOM 3104 C CA . HIS B 1 182 ? -16.156 1.653 -1.976 1 95.38 182 HIS B CA 1
ATOM 3105 C C . HIS B 1 182 ? -15.312 1.29 -0.756 1 95.38 182 HIS B C 1
ATOM 3107 O O . HIS B 1 182 ? -15.219 0.117 -0.387 1 95.38 182 HIS B O 1
ATOM 3113 N N . PHE B 1 183 ? -14.695 2.309 -0.178 1 95.81 183 PHE B N 1
ATOM 3114 C CA . PHE B 1 183 ? -13.719 2.092 0.886 1 95.81 183 PHE B CA 1
ATOM 3115 C C . PHE B 1 183 ? -14.367 1.41 2.084 1 95.81 183 PHE B C 1
ATOM 3117 O O . PHE B 1 183 ? -13.797 0.479 2.658 1 95.81 183 PHE B O 1
ATOM 3124 N N . GLY B 1 184 ? -15.5 1.893 2.426 1 95.75 184 GLY B N 1
ATOM 3125 C CA . GLY B 1 184 ? -16.172 1.312 3.578 1 95.75 184 GLY B CA 1
ATOM 3126 C C . GLY B 1 184 ? -16.5 -0.159 3.4 1 95.75 184 GLY B C 1
ATOM 3127 O O . GLY B 1 184 ? -16.406 -0.939 4.352 1 95.75 184 GLY B O 1
ATOM 3128 N N . ASP B 1 185 ? -16.844 -0.572 2.219 1 97.62 185 ASP B N 1
ATOM 3129 C CA . ASP B 1 185 ? -17.125 -1.967 1.904 1 97.62 185 ASP B CA 1
ATOM 3130 C C . ASP B 1 185 ? -15.883 -2.834 2.043 1 97.62 185 ASP B C 1
ATOM 3132 O O . ASP B 1 185 ? -15.938 -3.934 2.594 1 97.62 185 ASP B O 1
ATOM 3136 N N . LEU B 1 186 ? -14.836 -2.305 1.594 1 97.88 186 LEU B N 1
ATOM 3137 C CA . LEU B 1 186 ? -13.578 -3.055 1.604 1 97.88 186 LEU B CA 1
ATOM 3138 C C . LEU B 1 186 ? -13.031 -3.172 3.02 1 97.88 186 LEU B C 1
ATOM 3140 O O . LEU B 1 186 ? -12.438 -4.195 3.379 1 97.88 186 LEU B O 1
ATOM 3144 N N . LEU B 1 187 ? -13.234 -2.125 3.797 1 97.69 187 LEU B N 1
ATOM 3145 C CA . LEU B 1 187 ? -12.82 -2.199 5.195 1 97.69 187 LEU B CA 1
ATOM 3146 C C . LEU B 1 187 ? -13.625 -3.256 5.945 1 97.69 187 LEU B C 1
ATOM 3148 O O . LEU B 1 187 ? -13.086 -3.973 6.789 1 97.69 187 LEU B O 1
ATOM 3152 N N . ARG B 1 188 ? -14.836 -3.383 5.594 1 97.12 188 ARG B N 1
ATOM 3153 C CA . ARG B 1 188 ? -15.641 -4.438 6.203 1 97.12 188 ARG B CA 1
ATOM 3154 C C . ARG B 1 188 ? -15.195 -5.812 5.715 1 97.12 188 ARG B C 1
ATOM 3156 O O . ARG B 1 188 ? -15.18 -6.773 6.484 1 97.12 188 ARG B O 1
ATOM 3163 N N . LEU B 1 189 ? -14.875 -5.934 4.465 1 97.88 189 LEU B N 1
ATOM 3164 C CA . LEU B 1 189 ? -14.367 -7.191 3.926 1 97.88 189 LEU B CA 1
ATOM 3165 C C . LEU B 1 189 ? -13.08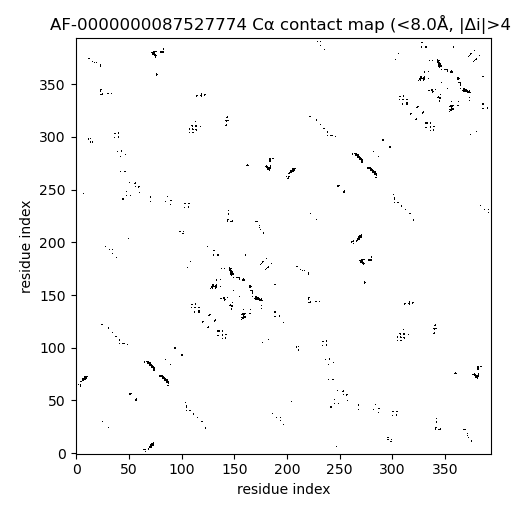6 -7.605 4.641 1 97.88 189 LEU B C 1
ATOM 3167 O O . LEU B 1 189 ? -12.922 -8.773 5.008 1 97.88 189 LEU B O 1
ATOM 3171 N N . ILE B 1 190 ? -12.219 -6.656 4.828 1 97.75 190 ILE B N 1
ATOM 3172 C CA . ILE B 1 190 ? -10.945 -6.914 5.488 1 97.75 190 ILE B CA 1
ATOM 3173 C C . ILE B 1 190 ? -11.188 -7.391 6.918 1 97.75 190 ILE B C 1
ATOM 3175 O O . ILE B 1 190 ? -10.547 -8.328 7.387 1 97.75 190 ILE B O 1
ATOM 3179 N N . ASN B 1 191 ? -12.109 -6.766 7.543 1 97 191 ASN B N 1
ATOM 3180 C CA . ASN B 1 191 ? -12.453 -7.191 8.898 1 97 191 ASN B CA 1
ATOM 3181 C C . ASN B 1 191 ? -13.039 -8.602 8.906 1 97 191 ASN B C 1
ATOM 3183 O O . ASN B 1 191 ? -12.719 -9.398 9.789 1 97 191 ASN B O 1
ATOM 3187 N N . HIS B 1 192 ? -13.875 -8.875 7.973 1 96.88 192 HIS B N 1
ATOM 3188 C CA . HIS B 1 192 ? -14.438 -10.219 7.852 1 96.88 192 HIS B CA 1
ATOM 3189 C C . HIS B 1 192 ? -13.336 -11.258 7.66 1 96.88 192 HIS B C 1
ATOM 3191 O O . HIS B 1 192 ? -13.359 -12.312 8.305 1 96.88 192 HIS B O 1
ATOM 3197 N N . VAL B 1 193 ? -12.414 -10.953 6.797 1 96 193 VAL B N 1
ATOM 3198 C CA . VAL B 1 193 ? -11.312 -11.867 6.5 1 96 193 VAL B CA 1
ATOM 3199 C C . VAL B 1 193 ? -10.445 -12.055 7.742 1 96 193 VAL B C 1
ATOM 3201 O O . VAL B 1 193 ? -10.031 -13.172 8.055 1 96 193 VAL B O 1
ATOM 3204 N N . LYS B 1 194 ? -10.234 -11.031 8.406 1 96 194 LYS B N 1
ATOM 3205 C CA . LYS B 1 194 ? -9.43 -11.062 9.625 1 96 194 LYS B CA 1
ATOM 3206 C C . LYS B 1 194 ? -10.047 -11.992 10.664 1 96 194 LYS B C 1
ATOM 3208 O O . LYS B 1 194 ? -9.352 -12.805 11.273 1 96 194 LYS B O 1
ATOM 3213 N N . ILE B 1 195 ? -11.312 -11.984 10.789 1 96.06 195 ILE B N 1
ATOM 3214 C CA . ILE B 1 195 ? -12.039 -12.742 11.805 1 96.06 195 ILE B CA 1
ATOM 3215 C C . ILE B 1 195 ? -12.125 -14.211 11.383 1 96.06 195 ILE B C 1
ATOM 3217 O O . ILE B 1 195 ? -12.148 -15.109 12.234 1 96.06 195 ILE B O 1
ATOM 3221 N N . ASN B 1 196 ? -12.031 -14.531 10.07 1 96.12 196 ASN B N 1
ATOM 3222 C CA . ASN B 1 196 ? -12.297 -15.875 9.578 1 96.12 196 ASN B CA 1
ATOM 3223 C C . ASN B 1 196 ? -11.031 -16.531 9.016 1 96.12 196 ASN B C 1
ATOM 3225 O O . ASN B 1 196 ? -11.117 -17.422 8.172 1 96.12 196 ASN B O 1
ATOM 3229 N N . LEU B 1 197 ? -9.945 -16.062 9.43 1 94.81 197 LEU B N 1
ATOM 3230 C CA . LEU B 1 197 ? -8.703 -16.672 8.992 1 94.81 197 LEU B CA 1
ATOM 3231 C C . LEU B 1 197 ? -8.578 -18.094 9.539 1 94.81 197 LEU B C 1
ATOM 3233 O O . LEU B 1 197 ? -9.016 -18.375 10.656 1 94.81 197 LEU B O 1
#

pLDDT: mean 84.96, std 20.51, range [22.61, 98.62]

Organism: NCBI:txid1859131

Foldseek 3Di:
DPLPLAAPAPPVPDPPDCPPPDDPADDLVRLLVLLVVLVVVLVVLVVVLVQCPPPVSVVVVVVSDDVQHWYWYWAPDVVIDIDIDGPVVVSVVCVVDPVNSVCSNVVSLLVSLLVSLCSCVVRPNQDQDQLSLQSVQQNVCSVVQQFRADPDQPPPHWHDDPPDTDDDVRHGPHCCEPPVDYDVRVVVSSVVSSVVD/DPLPLAEPAPPVPDPPDPPPPDDPFDDLVRLLVLLVVLVVVLVVLVVVLVQCPPPVSVVVVVVSDDVQHWYWYWAPDVVIDIDIDGPVVVSVVCVVDPVNSVCSNVVSLLVSLLVSLCSCVVRPNQDQDQLSLQSVQQNVCSVVQQFRADPDQPPPHWHDDPPDTDDDVRHGPHCCEPPVDYDVRVVVSSVVSSVVD

Radius of gyration: 20.58 Å; Cα contacts (8 Å, |Δi|>4): 562; chains: 2; bounding box: 57×57×48 Å